Protein AF-A0A938Z7W1-F1 (afdb_monomer)

Structure (mmCIF, N/CA/C/O backbone):
data_AF-A0A938Z7W1-F1
#
_entry.id   AF-A0A938Z7W1-F1
#
loop_
_atom_site.group_PDB
_atom_site.id
_atom_site.type_symbol
_atom_site.label_atom_id
_atom_site.label_alt_id
_atom_site.label_comp_id
_atom_site.label_asym_id
_atom_site.label_entity_id
_atom_site.label_seq_id
_atom_site.pdbx_PDB_ins_code
_atom_site.Cartn_x
_atom_site.Cartn_y
_atom_site.Cartn_z
_atom_site.occupancy
_atom_site.B_iso_or_equiv
_atom_site.auth_seq_id
_atom_site.auth_comp_id
_atom_site.auth_asym_id
_atom_site.auth_atom_id
_atom_site.pdbx_PDB_model_num
ATOM 1 N N . MET A 1 1 ? 30.018 -18.061 -1.369 1.00 25.73 1 MET A N 1
ATOM 2 C CA . MET A 1 1 ? 28.943 -17.279 -0.718 1.00 25.73 1 MET A CA 1
ATOM 3 C C . MET A 1 1 ? 28.315 -16.360 -1.754 1.00 25.73 1 MET A C 1
ATOM 5 O O . MET A 1 1 ? 28.946 -15.397 -2.164 1.00 25.73 1 MET A O 1
ATOM 9 N N . THR A 1 2 ? 27.127 -16.697 -2.250 1.00 27.50 2 THR A N 1
ATOM 10 C CA . THR A 1 2 ? 26.412 -15.914 -3.265 1.00 27.50 2 THR A CA 1
ATOM 11 C C . THR A 1 2 ? 26.016 -14.552 -2.695 1.00 27.50 2 THR A C 1
ATOM 13 O O . THR A 1 2 ? 25.288 -14.448 -1.707 1.00 27.50 2 THR A O 1
ATOM 16 N N . SER A 1 3 ? 26.549 -13.493 -3.302 1.00 34.94 3 SER A N 1
ATOM 17 C CA . SER A 1 3 ? 26.129 -12.112 -3.076 1.00 34.94 3 SER A CA 1
ATOM 18 C C . SER A 1 3 ? 24.600 -12.029 -3.170 1.00 34.94 3 SER A C 1
ATOM 20 O O . SER A 1 3 ? 24.028 -12.316 -4.218 1.00 34.94 3 SER A O 1
ATOM 22 N N . LYS A 1 4 ? 23.913 -11.644 -2.085 1.00 42.25 4 LYS A N 1
ATOM 23 C CA . LYS A 1 4 ? 22.445 -11.449 -2.033 1.00 42.25 4 LYS A CA 1
ATOM 24 C C . LYS A 1 4 ? 21.959 -10.253 -2.883 1.00 42.25 4 LYS A C 1
ATOM 26 O O . LYS A 1 4 ? 20.910 -9.690 -2.597 1.00 42.25 4 LYS A O 1
ATOM 31 N N . ASN A 1 5 ? 22.730 -9.814 -3.878 1.00 48.28 5 ASN A N 1
ATOM 32 C CA . ASN A 1 5 ? 22.735 -8.423 -4.321 1.00 48.28 5 ASN A CA 1
ATOM 33 C C . ASN A 1 5 ? 22.556 -8.203 -5.833 1.00 48.28 5 ASN A C 1
ATOM 35 O O . ASN A 1 5 ? 22.978 -7.166 -6.328 1.00 48.28 5 ASN A O 1
ATOM 39 N N . SER A 1 6 ? 21.920 -9.111 -6.582 1.00 54.00 6 SER A N 1
ATOM 40 C CA . SER A 1 6 ? 21.695 -8.862 -8.024 1.00 54.00 6 SER A CA 1
ATOM 41 C C . SER A 1 6 ? 20.634 -9.725 -8.718 1.00 54.00 6 SER A C 1
ATOM 43 O O . SER A 1 6 ? 20.623 -9.781 -9.946 1.00 54.00 6 SER A O 1
ATOM 45 N N . ASN A 1 7 ? 19.730 -10.406 -8.001 1.00 68.19 7 ASN A N 1
ATOM 46 C CA . ASN A 1 7 ? 18.676 -11.156 -8.695 1.00 68.19 7 ASN A CA 1
ATOM 47 C C . ASN A 1 7 ? 17.540 -10.221 -9.144 1.00 68.19 7 ASN A C 1
ATOM 49 O O . ASN A 1 7 ? 16.520 -10.105 -8.469 1.00 68.19 7 ASN A O 1
ATOM 53 N N . TYR A 1 8 ? 17.727 -9.553 -10.284 1.00 72.06 8 TYR A N 1
ATOM 54 C CA . TYR A 1 8 ? 16.707 -8.696 -10.898 1.00 72.06 8 TYR A CA 1
ATOM 55 C C . TYR A 1 8 ? 15.506 -9.490 -11.435 1.00 72.06 8 TYR A C 1
ATOM 57 O O . TYR A 1 8 ? 14.401 -8.957 -11.488 1.00 72.06 8 TYR A O 1
ATOM 65 N N . ALA A 1 9 ? 15.689 -10.780 -11.737 1.00 78.44 9 ALA A N 1
ATOM 66 C CA . ALA A 1 9 ? 14.605 -11.677 -12.137 1.00 78.44 9 ALA A CA 1
ATOM 67 C C . ALA A 1 9 ? 13.692 -12.072 -10.960 1.00 78.44 9 ALA A C 1
ATOM 69 O O . ALA A 1 9 ? 12.601 -12.598 -11.172 1.00 78.44 9 ALA A O 1
ATOM 70 N N . ALA A 1 10 ? 14.087 -11.794 -9.710 1.00 77.25 10 ALA A N 1
ATOM 71 C CA . ALA A 1 10 ? 13.255 -12.069 -8.539 1.00 77.25 10 ALA A CA 1
ATOM 72 C C . ALA A 1 10 ? 11.954 -11.254 -8.542 1.00 77.25 10 ALA A C 1
ATOM 74 O O . ALA A 1 10 ? 10.937 -11.741 -8.054 1.00 77.25 10 ALA A O 1
ATOM 75 N N . ALA A 1 11 ? 11.970 -10.035 -9.095 1.00 78.94 11 ALA A N 1
ATOM 76 C CA . ALA A 1 11 ? 10.766 -9.223 -9.232 1.00 78.94 11 ALA A CA 1
ATOM 77 C C . ALA A 1 11 ? 9.781 -9.856 -10.224 1.00 78.94 11 ALA A C 1
ATOM 79 O O . ALA A 1 11 ? 8.633 -10.092 -9.861 1.00 78.94 11 ALA A O 1
ATOM 80 N N . GLU A 1 12 ? 10.245 -10.193 -11.430 1.00 83.75 12 GLU A N 1
ATOM 81 C CA . GLU A 1 12 ? 9.448 -10.898 -12.446 1.00 83.75 12 GLU A CA 1
ATOM 82 C C . GLU A 1 12 ? 8.916 -12.228 -11.897 1.00 83.75 12 GLU A C 1
ATOM 84 O O . GLU A 1 12 ? 7.727 -12.518 -12.007 1.00 83.75 12 GLU A O 1
ATOM 89 N N . SER A 1 13 ? 9.768 -12.994 -11.210 1.00 83.44 13 SER A N 1
ATOM 90 C CA . SER A 1 13 ? 9.380 -14.269 -10.599 1.00 83.44 13 SER A CA 1
ATOM 91 C C . SER A 1 13 ? 8.300 -14.079 -9.531 1.00 83.44 13 SER A C 1
ATOM 93 O O . SER A 1 13 ? 7.304 -14.794 -9.520 1.00 83.44 13 SER A O 1
ATOM 95 N N . TYR A 1 14 ? 8.451 -13.085 -8.650 1.00 82.88 14 TYR A N 1
ATOM 96 C CA . TYR A 1 14 ? 7.460 -12.781 -7.614 1.00 82.88 14 TYR A CA 1
ATOM 97 C C . TYR A 1 14 ? 6.080 -12.438 -8.195 1.00 82.88 14 TYR A C 1
ATOM 99 O O . TYR A 1 14 ? 5.042 -12.772 -7.613 1.00 82.88 14 TYR A O 1
ATOM 107 N N . LEU A 1 15 ? 6.081 -11.734 -9.327 1.00 85.75 15 LEU A N 1
ATOM 108 C CA . LEU A 1 15 ? 4.875 -11.284 -10.008 1.00 85.75 15 LEU A CA 1
ATOM 109 C C . LEU A 1 15 ? 4.210 -12.399 -10.818 1.00 85.75 15 LEU A C 1
ATOM 111 O O . LEU A 1 15 ? 2.996 -12.422 -10.889 1.00 85.75 15 LEU A O 1
ATOM 115 N N . THR A 1 16 ? 4.962 -13.353 -11.361 1.00 88.06 16 THR A N 1
ATOM 116 C CA . THR A 1 16 ? 4.420 -14.390 -12.263 1.00 88.06 16 THR A CA 1
ATOM 117 C C . THR A 1 16 ? 4.132 -15.725 -11.577 1.00 88.06 16 THR A C 1
ATOM 119 O O . THR A 1 16 ? 3.247 -16.460 -12.012 1.00 88.06 16 THR A O 1
ATOM 122 N N . PHE A 1 17 ? 4.822 -16.043 -10.477 1.00 87.56 17 PHE A N 1
ATOM 123 C CA . PHE A 1 17 ? 4.647 -17.305 -9.752 1.00 87.56 17 PHE A CA 1
ATOM 124 C C . PHE A 1 17 ? 3.865 -17.141 -8.442 1.00 87.56 17 PHE A C 1
ATOM 126 O O . PHE A 1 17 ? 3.848 -16.082 -7.803 1.00 87.56 17 PHE A O 1
ATOM 133 N N . GLN A 1 18 ? 3.215 -18.221 -8.017 1.00 85.62 18 GLN A N 1
ATOM 134 C CA . GLN A 1 18 ? 2.546 -18.320 -6.727 1.00 85.62 18 GLN A CA 1
ATOM 135 C C . GLN A 1 18 ? 3.587 -18.385 -5.610 1.00 85.62 18 GLN A C 1
ATOM 137 O O . GLN A 1 18 ? 4.598 -19.079 -5.712 1.00 85.62 18 GLN A O 1
ATOM 142 N N . HIS A 1 19 ? 3.329 -17.667 -4.520 1.00 80.25 19 HIS A N 1
ATOM 143 C CA . HIS A 1 19 ? 4.211 -17.623 -3.361 1.00 80.25 19 HIS A CA 1
ATOM 144 C C . HIS A 1 19 ? 3.410 -17.874 -2.098 1.00 80.25 19 HIS A C 1
ATOM 146 O O . HIS A 1 19 ? 2.293 -17.386 -1.942 1.00 80.25 19 HIS A O 1
ATOM 152 N N . ASN A 1 20 ? 4.015 -18.595 -1.163 1.00 73.50 20 ASN A N 1
ATOM 153 C CA . ASN A 1 20 ? 3.470 -18.715 0.169 1.00 73.50 20 ASN A CA 1
ATOM 154 C C . ASN A 1 20 ? 3.552 -17.351 0.858 1.00 73.50 20 ASN A C 1
ATOM 156 O O . ASN A 1 20 ? 4.631 -16.813 1.103 1.00 73.50 20 ASN A O 1
ATOM 160 N N . GLU A 1 21 ? 2.394 -16.812 1.206 1.00 64.38 21 GLU A N 1
ATOM 161 C CA . GLU A 1 21 ? 2.228 -15.480 1.784 1.00 64.38 21 GLU A CA 1
ATOM 162 C C . GLU A 1 21 ? 2.986 -15.258 3.102 1.00 64.38 21 GLU A C 1
ATOM 164 O O . GLU A 1 21 ? 3.302 -14.121 3.450 1.00 64.38 21 GLU A O 1
ATOM 169 N N . TYR A 1 22 ? 3.302 -16.329 3.834 1.00 58.84 22 TYR A N 1
ATOM 170 C CA . TYR A 1 22 ? 3.954 -16.260 5.141 1.00 58.84 22 TYR A CA 1
ATOM 171 C C . TYR A 1 22 ? 5.464 -16.467 5.070 1.00 58.84 22 TYR A C 1
ATOM 173 O O . TYR A 1 22 ? 6.197 -15.867 5.857 1.00 58.84 22 TYR A O 1
ATOM 181 N N . THR A 1 23 ? 5.930 -17.344 4.180 1.00 67.25 23 THR A N 1
ATOM 182 C CA . THR A 1 23 ? 7.364 -17.638 4.031 1.00 67.25 23 THR A CA 1
ATOM 183 C C . THR A 1 23 ? 8.015 -16.801 2.933 1.00 67.25 23 THR A C 1
ATOM 185 O O . THR A 1 23 ? 9.232 -16.643 2.935 1.00 67.25 23 THR A O 1
ATOM 188 N N . GLY A 1 24 ? 7.220 -16.257 2.005 1.00 69.00 24 GLY A N 1
ATOM 189 C CA . GLY A 1 24 ? 7.693 -15.569 0.805 1.00 69.00 24 GLY A CA 1
ATOM 190 C C . GLY A 1 24 ? 8.348 -16.502 -0.218 1.00 69.00 24 GLY A C 1
ATOM 191 O O . GLY A 1 24 ? 8.941 -16.015 -1.176 1.00 69.00 24 GLY A O 1
ATOM 192 N N . LEU A 1 25 ? 8.276 -17.821 -0.010 1.00 76.31 25 LEU A N 1
ATOM 193 C CA . LEU A 1 25 ? 8.865 -18.823 -0.896 1.00 76.31 25 LEU A CA 1
ATOM 194 C C . LEU A 1 25 ? 7.889 -19.200 -2.017 1.00 76.31 25 LEU A C 1
ATOM 196 O O . LEU A 1 25 ? 6.679 -19.194 -1.777 1.00 76.31 25 LEU A O 1
ATOM 200 N N . PRO A 1 26 ? 8.387 -19.549 -3.215 1.00 79.19 26 PRO A N 1
ATOM 201 C CA . PRO A 1 26 ? 7.537 -20.015 -4.303 1.00 79.19 26 PRO A CA 1
ATOM 202 C C . PRO A 1 26 ? 6.806 -21.304 -3.910 1.00 79.19 26 PRO A C 1
ATOM 204 O O . PRO A 1 26 ? 7.373 -22.179 -3.253 1.00 79.19 26 PRO A O 1
ATOM 207 N N . ILE A 1 27 ? 5.541 -21.413 -4.314 1.00 86.75 27 ILE A N 1
ATOM 208 C CA . ILE A 1 27 ? 4.775 -22.660 -4.235 1.00 86.75 27 ILE A CA 1
ATOM 209 C C . ILE A 1 27 ? 5.195 -23.520 -5.424 1.00 86.75 27 ILE A C 1
ATOM 211 O O . ILE A 1 27 ? 5.270 -23.021 -6.546 1.00 86.75 27 ILE A O 1
ATOM 215 N N . LEU A 1 28 ? 5.502 -24.791 -5.175 1.00 90.81 28 LEU A N 1
ATOM 216 C CA . LEU A 1 28 ? 5.978 -25.712 -6.203 1.00 90.81 28 LEU A CA 1
ATOM 217 C C . LEU A 1 28 ? 4.831 -26.580 -6.742 1.00 90.81 28 LEU A C 1
ATOM 219 O O . LEU A 1 28 ? 3.902 -26.906 -6.003 1.00 90.81 28 LEU A O 1
ATOM 223 N N . ASP A 1 29 ? 4.895 -26.925 -8.028 1.00 90.25 29 ASP A N 1
ATOM 224 C CA . ASP A 1 29 ? 4.048 -27.924 -8.678 1.00 90.25 29 ASP A CA 1
ATOM 225 C C . ASP A 1 29 ? 4.454 -29.354 -8.265 1.00 90.25 29 ASP A C 1
ATOM 227 O O . ASP A 1 29 ? 5.446 -29.565 -7.563 1.00 90.25 29 ASP A O 1
ATOM 231 N N . GLU A 1 30 ? 3.706 -30.358 -8.726 1.00 90.88 30 GLU A N 1
ATOM 232 C CA . GLU A 1 30 ? 3.978 -31.783 -8.460 1.00 90.88 30 GLU A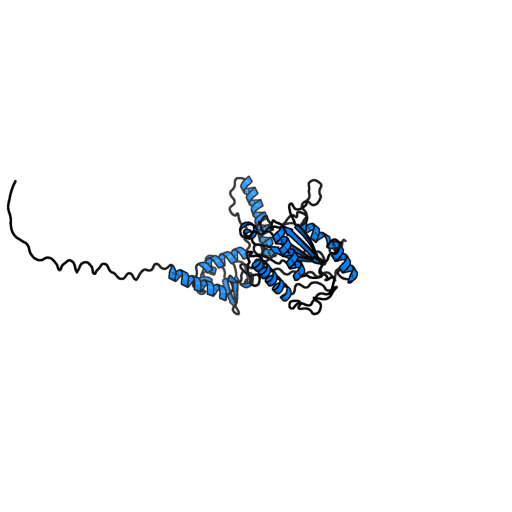 CA 1
ATOM 233 C C . GLU A 1 30 ? 5.370 -32.241 -8.935 1.00 90.88 30 GLU A C 1
ATOM 235 O O . GLU A 1 30 ? 5.887 -33.255 -8.473 1.00 90.88 30 GLU A O 1
ATOM 240 N N . LYS A 1 31 ? 6.004 -31.482 -9.840 1.00 90.81 31 LYS A N 1
ATOM 241 C CA . LYS A 1 31 ? 7.345 -31.742 -10.380 1.00 90.81 31 LYS A CA 1
ATOM 242 C C . LYS A 1 31 ? 8.430 -30.915 -9.678 1.00 90.81 31 LYS A C 1
ATOM 244 O O . LYS A 1 31 ? 9.573 -30.907 -10.130 1.00 90.81 31 LYS A O 1
ATOM 249 N N . GLY A 1 32 ? 8.094 -30.204 -8.599 1.00 89.31 32 GLY A N 1
ATOM 250 C CA . GLY A 1 32 ? 9.027 -29.384 -7.827 1.00 89.31 32 GLY A CA 1
ATOM 251 C C . GLY A 1 32 ? 9.407 -28.049 -8.482 1.00 89.31 32 GLY A C 1
ATOM 252 O O . GLY A 1 32 ? 10.392 -27.437 -8.072 1.00 89.31 32 GLY A O 1
ATOM 253 N N . ARG A 1 33 ? 8.666 -27.576 -9.492 1.00 89.94 33 ARG A N 1
ATOM 254 C CA . ARG A 1 33 ? 8.930 -26.306 -10.198 1.00 89.94 33 ARG A CA 1
ATOM 255 C C . ARG A 1 33 ? 8.007 -25.196 -9.690 1.00 89.94 33 ARG A C 1
ATOM 257 O O . ARG A 1 33 ? 6.886 -25.502 -9.301 1.00 89.94 33 ARG A O 1
ATOM 264 N N . PRO A 1 34 ? 8.413 -23.913 -9.707 1.00 88.62 34 PRO A N 1
ATOM 265 C CA . PRO A 1 34 ? 7.533 -22.816 -9.305 1.00 88.62 34 PRO A CA 1
ATOM 266 C C . PRO A 1 34 ? 6.212 -22.814 -10.085 1.00 88.62 34 PRO A C 1
ATOM 268 O O . PRO A 1 34 ? 6.206 -22.819 -11.316 1.00 88.62 34 PRO A O 1
ATOM 271 N N . LYS A 1 35 ? 5.090 -22.805 -9.363 1.00 89.88 35 LYS A N 1
ATOM 272 C CA . LYS A 1 35 ? 3.741 -22.810 -9.934 1.00 89.88 35 LYS A CA 1
ATOM 273 C C . LYS A 1 35 ? 3.371 -21.408 -10.419 1.00 89.88 35 LYS A C 1
ATOM 275 O O . LYS A 1 35 ? 3.501 -20.448 -9.660 1.00 89.88 35 LYS A O 1
ATOM 280 N N . LEU A 1 36 ? 2.913 -21.277 -11.664 1.00 89.12 36 LEU A N 1
ATOM 281 C CA . LEU A 1 36 ? 2.446 -20.001 -12.220 1.00 89.12 36 LEU A CA 1
ATOM 282 C C . LEU A 1 36 ? 1.188 -19.504 -11.501 1.00 89.12 36 LEU A C 1
ATOM 284 O O . LEU A 1 36 ? 0.380 -20.300 -11.016 1.00 89.12 36 LEU A O 1
ATOM 288 N N . ARG A 1 37 ? 1.032 -18.182 -11.414 1.00 88.25 37 ARG A N 1
ATOM 289 C CA . ARG A 1 37 ? -0.221 -17.566 -10.965 1.00 88.25 37 ARG A CA 1
ATOM 290 C C . ARG A 1 37 ? -1.348 -17.887 -11.934 1.00 88.25 37 ARG A C 1
ATOM 292 O O . ARG A 1 37 ? -1.121 -17.982 -13.135 1.00 88.25 37 ARG A O 1
ATOM 299 N N . ASP A 1 38 ? -2.553 -17.994 -11.389 1.00 86.06 38 ASP A N 1
ATOM 300 C CA . ASP A 1 38 ? -3.733 -18.370 -12.166 1.00 86.06 38 ASP A CA 1
ATOM 301 C C . ASP A 1 38 ? -4.164 -17.247 -13.129 1.00 86.06 38 ASP A C 1
ATOM 303 O O . ASP A 1 38 ? -4.672 -17.526 -14.209 1.00 86.06 38 ASP A O 1
ATOM 307 N N . SER A 1 39 ? -3.921 -15.979 -12.770 1.00 89.31 39 SER A N 1
ATOM 308 C CA . SER A 1 39 ? -4.156 -14.828 -13.648 1.00 89.31 39 SER A CA 1
ATOM 309 C C . SER A 1 39 ? -3.254 -13.642 -13.298 1.00 89.31 39 SER A C 1
ATOM 311 O O . SER A 1 39 ? -3.054 -13.319 -12.122 1.00 89.31 39 SER A O 1
ATOM 313 N N . TYR A 1 40 ? -2.702 -12.997 -14.326 1.00 92.81 40 TYR A N 1
ATOM 314 C CA . TYR A 1 40 ? -1.975 -11.732 -14.245 1.00 92.81 40 TYR A CA 1
ATOM 315 C C . TYR A 1 40 ? -1.914 -11.059 -15.627 1.00 92.81 40 TYR A C 1
ATOM 317 O O . TYR A 1 40 ? -1.908 -11.740 -16.650 1.00 92.81 40 TYR A O 1
ATOM 325 N N . LEU A 1 41 ? -1.815 -9.728 -15.657 1.00 96.00 41 LEU A N 1
ATOM 326 C CA . LEU A 1 41 ? -1.413 -8.962 -16.845 1.00 96.00 41 LEU A CA 1
ATOM 327 C C . LEU A 1 41 ? -0.063 -8.328 -16.558 1.00 96.00 41 LEU A C 1
ATOM 329 O O . LEU A 1 41 ? 0.095 -7.750 -15.488 1.00 96.00 41 LEU A O 1
ATOM 333 N N . LEU A 1 42 ? 0.904 -8.445 -17.466 1.00 95.50 42 LEU A N 1
ATOM 334 C CA . LEU A 1 42 ? 2.256 -7.935 -17.261 1.00 95.50 42 LEU A CA 1
ATOM 335 C C . LEU A 1 42 ? 2.757 -7.237 -18.518 1.00 95.50 42 LEU A C 1
ATOM 337 O O . LEU A 1 42 ? 2.825 -7.839 -19.583 1.00 95.50 42 LEU A O 1
ATOM 341 N N . ASP A 1 43 ? 3.200 -6.001 -18.338 1.00 96.81 43 ASP A N 1
ATOM 342 C CA . ASP A 1 43 ? 3.816 -5.176 -19.366 1.00 96.81 43 ASP A CA 1
ATOM 343 C C . ASP A 1 43 ? 5.131 -4.597 -18.842 1.00 96.81 43 ASP A C 1
ATOM 345 O O . ASP A 1 43 ? 5.329 -4.430 -17.631 1.00 96.81 43 ASP A O 1
ATOM 349 N N . THR A 1 44 ? 6.036 -4.259 -19.757 1.00 95.88 44 THR A N 1
ATOM 350 C CA . THR A 1 44 ? 7.293 -3.584 -19.431 1.00 95.88 44 THR A CA 1
ATOM 351 C C . THR A 1 44 ? 7.370 -2.215 -20.098 1.00 95.88 44 THR A C 1
ATOM 353 O O . THR A 1 44 ? 6.845 -1.991 -21.185 1.00 95.88 44 THR A O 1
ATOM 356 N N . LEU A 1 45 ? 8.035 -1.270 -19.433 1.00 96.00 45 LEU A N 1
ATOM 357 C CA . LEU A 1 45 ? 8.300 0.074 -19.951 1.00 96.00 45 LEU A CA 1
ATOM 358 C C . LEU A 1 45 ? 9.798 0.362 -19.883 1.00 96.00 45 LEU A C 1
ATOM 360 O O . LEU A 1 45 ? 10.478 -0.114 -18.976 1.00 96.00 45 LEU A O 1
ATOM 364 N N . GLU A 1 46 ? 10.319 1.140 -20.838 1.00 93.81 46 GLU A N 1
ATOM 365 C CA . GLU A 1 46 ? 11.735 1.565 -20.882 1.00 93.81 46 GLU A CA 1
ATOM 366 C C . GLU A 1 46 ? 12.735 0.383 -20.804 1.00 93.81 46 GLU A C 1
ATOM 368 O O . GLU A 1 46 ? 13.874 0.539 -20.363 1.00 93.81 46 GLU A O 1
ATOM 373 N N . CYS A 1 47 ? 12.308 -0.813 -21.230 1.00 92.44 47 CYS A N 1
ATOM 374 C CA . CYS A 1 47 ? 13.131 -2.028 -21.277 1.00 92.44 47 CYS A CA 1
ATOM 375 C C . CYS A 1 47 ? 13.660 -2.340 -22.689 1.00 92.44 47 CYS A C 1
ATOM 377 O O . CYS A 1 47 ? 14.480 -3.243 -22.846 1.00 92.44 47 CYS A O 1
ATOM 379 N N . SER A 1 48 ? 13.267 -1.557 -23.705 1.00 86.62 48 SER A N 1
ATOM 380 C CA . SER A 1 48 ? 13.552 -1.844 -25.124 1.00 86.62 48 SER A CA 1
ATOM 381 C C . SER A 1 48 ? 13.099 -3.271 -25.485 1.00 86.62 48 SER A C 1
ATOM 383 O O . SER A 1 48 ? 12.065 -3.713 -24.997 1.00 86.62 48 SER A O 1
ATOM 385 N N . GLU A 1 49 ? 13.870 -4.008 -26.285 1.00 87.12 49 GLU A N 1
ATOM 386 C CA . GLU A 1 49 ? 13.611 -5.421 -26.617 1.00 87.12 49 GLU A CA 1
ATOM 387 C C . GLU A 1 49 ? 14.121 -6.406 -25.544 1.00 87.12 49 GLU A C 1
ATOM 389 O O . GLU A 1 49 ? 14.126 -7.618 -25.741 1.00 87.12 49 GLU A O 1
ATOM 394 N N . SER A 1 50 ? 14.606 -5.905 -24.403 1.00 89.19 50 SER A N 1
ATOM 395 C CA . SER A 1 50 ? 15.148 -6.730 -23.319 1.00 89.19 50 SER A CA 1
ATOM 396 C C . SER A 1 50 ? 14.101 -7.020 -22.242 1.00 89.19 50 SER A C 1
ATOM 398 O O . SER A 1 50 ? 13.173 -6.242 -22.027 1.00 89.19 50 SER A O 1
ATOM 400 N N . SER A 1 51 ? 14.299 -8.102 -21.479 1.00 91.00 51 SER A N 1
ATOM 401 C CA . SER A 1 51 ? 13.565 -8.290 -20.221 1.00 91.00 51 SER A CA 1
ATOM 402 C C . SER A 1 51 ? 13.888 -7.168 -19.231 1.00 91.00 51 SER A C 1
ATOM 404 O O . SER A 1 51 ? 14.942 -6.528 -19.324 1.00 91.00 51 SER A O 1
ATOM 406 N N . PHE A 1 52 ? 13.027 -6.946 -18.236 1.00 91.69 52 PHE A N 1
ATOM 407 C CA . PHE A 1 52 ? 13.282 -5.927 -17.216 1.00 91.69 52 PHE A CA 1
ATOM 408 C C . PHE A 1 52 ? 14.567 -6.223 -16.441 1.00 91.69 52 PHE A C 1
ATOM 410 O O . PHE A 1 52 ? 15.363 -5.314 -16.176 1.00 91.69 52 PHE A O 1
ATOM 417 N N . ALA A 1 53 ? 14.811 -7.498 -16.126 1.00 88.25 53 ALA A N 1
ATOM 418 C CA . ALA A 1 53 ? 16.052 -7.909 -15.485 1.00 88.25 53 ALA A CA 1
ATOM 419 C C . ALA A 1 53 ? 17.286 -7.525 -16.317 1.00 88.25 53 ALA A C 1
ATOM 421 O O . ALA A 1 53 ? 18.239 -6.950 -15.781 1.00 88.25 53 ALA A O 1
ATOM 422 N N . MET A 1 54 ? 17.251 -7.774 -17.629 1.00 90.06 54 MET A N 1
ATOM 423 C CA . MET A 1 54 ? 18.345 -7.408 -18.528 1.00 90.06 54 MET A CA 1
ATOM 424 C C . MET A 1 54 ? 18.485 -5.896 -18.690 1.00 90.06 54 MET A C 1
ATOM 426 O O . MET A 1 54 ? 19.601 -5.388 -18.592 1.00 90.06 54 MET A O 1
ATOM 430 N N . ALA A 1 55 ? 17.387 -5.155 -18.836 1.00 92.38 55 ALA A N 1
ATOM 431 C CA . ALA A 1 55 ? 17.416 -3.696 -18.903 1.00 92.38 55 ALA A CA 1
ATOM 432 C C . ALA A 1 55 ? 18.066 -3.079 -17.649 1.00 92.38 55 ALA A C 1
ATOM 434 O O . ALA A 1 55 ? 18.917 -2.190 -17.751 1.00 92.38 55 ALA A O 1
ATOM 435 N N . CYS A 1 56 ? 17.744 -3.603 -16.460 1.00 89.56 56 CYS A N 1
ATOM 436 C CA . CYS A 1 56 ? 18.381 -3.189 -15.210 1.00 89.56 56 CYS A CA 1
ATOM 437 C C . CYS A 1 56 ? 19.885 -3.497 -15.198 1.00 89.56 56 CYS A C 1
ATOM 439 O O . CYS A 1 56 ? 20.687 -2.639 -14.826 1.00 89.56 56 CYS A O 1
ATOM 441 N N . LEU A 1 57 ? 20.288 -4.701 -15.616 1.00 87.19 57 LEU A N 1
ATOM 442 C CA . LEU A 1 57 ? 21.698 -5.099 -15.684 1.00 87.19 57 LEU A CA 1
ATOM 443 C C . LEU A 1 57 ? 22.498 -4.246 -16.679 1.00 87.19 57 LEU A C 1
ATOM 445 O O . LEU A 1 57 ? 23.600 -3.803 -16.350 1.00 87.19 57 LEU A O 1
ATOM 449 N N . ILE A 1 58 ? 21.934 -3.958 -17.853 1.00 90.62 58 ILE A N 1
ATOM 450 C CA . ILE A 1 58 ? 22.539 -3.085 -18.868 1.00 90.62 58 ILE A CA 1
ATOM 451 C C . ILE A 1 58 ? 22.735 -1.677 -18.301 1.00 90.62 58 ILE A C 1
ATOM 453 O O . ILE A 1 58 ? 23.834 -1.128 -18.394 1.00 90.62 58 ILE A O 1
ATOM 457 N N . ALA A 1 59 ? 21.712 -1.111 -17.653 1.00 90.69 59 ALA A N 1
ATOM 458 C CA . ALA A 1 59 ? 21.803 0.204 -17.022 1.00 90.69 59 ALA A CA 1
ATOM 459 C C . ALA A 1 59 ? 22.904 0.245 -15.951 1.00 90.69 59 ALA A C 1
ATOM 461 O O . ALA A 1 59 ? 23.742 1.146 -15.936 1.00 90.69 59 ALA A O 1
ATOM 462 N N . ASN A 1 60 ? 22.943 -0.762 -15.078 1.00 87.88 60 ASN A N 1
ATOM 463 C CA . ASN A 1 60 ? 23.956 -0.873 -14.031 1.00 87.88 60 ASN A CA 1
ATOM 464 C C . ASN A 1 60 ? 25.374 -0.920 -14.601 1.00 87.88 60 ASN A C 1
ATOM 466 O O . ASN A 1 60 ? 26.249 -0.199 -14.118 1.00 87.88 60 ASN A O 1
ATOM 470 N N . ARG A 1 61 ? 25.586 -1.726 -15.650 1.00 89.12 61 ARG A N 1
ATOM 471 C CA . ARG A 1 61 ? 26.878 -1.843 -16.331 1.00 89.12 61 ARG A CA 1
ATOM 472 C C . ARG A 1 61 ? 27.277 -0.531 -17.002 1.00 89.12 61 ARG A C 1
ATOM 474 O O . ARG A 1 61 ? 28.411 -0.098 -16.835 1.00 89.12 61 ARG A O 1
ATOM 481 N N . LYS A 1 62 ? 26.345 0.122 -17.703 1.00 92.25 62 LYS A N 1
ATOM 482 C CA . LYS A 1 62 ? 26.573 1.399 -18.398 1.00 92.25 62 LYS A CA 1
ATOM 483 C C . LYS A 1 62 ? 27.004 2.516 -17.446 1.00 92.25 62 LYS A C 1
ATOM 485 O O . LYS A 1 62 ? 27.872 3.306 -17.792 1.00 92.25 62 LYS A O 1
ATOM 490 N N . TYR A 1 63 ? 26.401 2.588 -16.259 1.00 89.88 63 TYR A N 1
ATOM 491 C CA . TYR A 1 63 ? 26.637 3.679 -15.305 1.00 89.88 63 TYR A CA 1
ATOM 492 C C . TYR A 1 63 ? 27.573 3.317 -14.145 1.00 89.88 63 TYR A C 1
ATOM 494 O O . TYR A 1 63 ? 27.766 4.143 -13.249 1.00 89.88 63 TYR A O 1
ATOM 502 N N . GLY A 1 64 ? 28.130 2.101 -14.125 1.00 87.50 64 GLY A N 1
ATOM 503 C CA . GLY A 1 64 ? 29.010 1.636 -13.050 1.00 87.50 64 GLY A CA 1
ATOM 504 C C . GLY A 1 64 ? 28.341 1.699 -11.672 1.00 87.50 64 GLY A C 1
ATOM 505 O O . GLY A 1 64 ? 28.909 2.245 -10.729 1.00 87.50 64 GLY A O 1
ATOM 506 N N . LYS A 1 65 ? 27.093 1.223 -11.561 1.00 82.94 65 LYS A N 1
ATOM 507 C CA . LYS A 1 65 ? 26.300 1.253 -10.318 1.00 82.94 65 LYS A CA 1
ATOM 508 C C . LYS A 1 65 ? 25.807 -0.136 -9.941 1.00 82.94 65 LYS A C 1
ATOM 510 O O . LYS A 1 65 ? 25.551 -0.961 -10.807 1.00 82.94 65 LYS A O 1
ATOM 515 N N . ASN A 1 66 ? 25.579 -0.343 -8.641 1.00 73.44 66 ASN A N 1
ATOM 516 C CA . ASN A 1 66 ? 25.048 -1.600 -8.091 1.00 73.44 66 ASN A CA 1
ATOM 517 C C . ASN A 1 66 ? 25.970 -2.809 -8.360 1.00 73.44 66 ASN A C 1
ATOM 519 O O . ASN A 1 66 ? 25.489 -3.939 -8.407 1.00 73.44 66 ASN A O 1
ATOM 523 N N . GLY A 1 67 ? 27.275 -2.565 -8.541 1.00 66.38 67 GLY A N 1
ATOM 524 C CA . GLY A 1 67 ? 28.293 -3.610 -8.698 1.00 66.38 67 GLY A CA 1
ATOM 525 C C . GLY A 1 67 ? 28.886 -4.069 -7.362 1.00 66.38 67 GLY A C 1
ATOM 526 O O . GLY A 1 67 ? 29.222 -5.241 -7.213 1.00 66.38 67 GLY A O 1
ATOM 527 N N . GLY A 1 68 ? 28.957 -3.164 -6.377 1.00 61.94 68 GLY A N 1
ATOM 528 C CA . GLY A 1 68 ? 29.434 -3.436 -5.018 1.00 61.94 68 GLY A CA 1
ATOM 529 C C . GLY A 1 68 ? 28.316 -3.577 -3.979 1.00 61.94 68 GLY A C 1
ATOM 530 O O . GLY A 1 68 ? 27.150 -3.250 -4.222 1.00 61.94 68 GLY A O 1
ATOM 531 N N . ARG A 1 69 ? 28.652 -4.060 -2.776 1.00 60.44 69 ARG A N 1
ATOM 532 C CA . ARG A 1 69 ? 27.686 -4.214 -1.668 1.00 60.44 69 ARG A CA 1
ATOM 533 C C . ARG A 1 69 ? 27.269 -2.860 -1.092 1.00 60.44 69 ARG A C 1
ATOM 535 O O . ARG A 1 69 ? 26.107 -2.669 -0.745 1.00 60.44 69 ARG A O 1
ATOM 542 N N . GLU A 1 70 ? 28.220 -1.944 -1.034 1.00 58.94 70 GLU A N 1
ATOM 543 C CA . GLU A 1 70 ? 28.134 -0.550 -0.609 1.00 58.94 70 GLU A CA 1
ATOM 544 C C . GLU A 1 70 ? 27.259 0.313 -1.526 1.00 58.94 70 GLU A C 1
ATOM 546 O O . GLU A 1 70 ? 26.674 1.301 -1.084 1.00 58.94 70 GLU A O 1
ATOM 551 N N . ASP A 1 71 ? 27.093 -0.093 -2.786 1.00 57.50 71 ASP A N 1
ATOM 552 C CA . ASP A 1 71 ? 26.245 0.616 -3.737 1.00 57.50 71 ASP A CA 1
ATOM 553 C C . ASP A 1 71 ? 24.756 0.359 -3.507 1.00 57.50 71 ASP A C 1
ATOM 555 O O . ASP A 1 71 ? 23.909 1.160 -3.916 1.00 57.50 71 ASP A O 1
ATOM 559 N N . VAL A 1 72 ? 24.390 -0.756 -2.885 1.00 58.38 72 VAL A N 1
ATOM 560 C CA . VAL A 1 72 ? 22.992 -1.174 -2.816 1.00 58.38 72 VAL A CA 1
ATOM 561 C C . VAL A 1 72 ? 22.271 -0.436 -1.699 1.00 58.38 72 VAL A C 1
ATOM 563 O O . VAL A 1 72 ? 22.455 -0.696 -0.513 1.00 58.38 72 VAL A O 1
ATOM 566 N N . LYS A 1 73 ? 21.407 0.501 -2.098 1.00 51.97 73 LYS A N 1
ATOM 567 C CA . LYS A 1 73 ? 20.567 1.259 -1.170 1.00 51.97 73 LYS A CA 1
ATOM 568 C C . LYS A 1 73 ? 19.353 0.439 -0.762 1.00 51.97 73 LYS A C 1
ATOM 570 O O . LYS A 1 73 ? 18.638 -0.083 -1.613 1.00 51.97 73 LYS A O 1
ATOM 575 N N . ILE A 1 74 ? 19.096 0.404 0.541 1.00 42.41 74 ILE A N 1
ATOM 576 C CA . ILE A 1 74 ? 17.886 -0.161 1.133 1.00 42.41 74 ILE A CA 1
ATOM 577 C C . ILE A 1 74 ? 17.056 1.016 1.646 1.00 42.41 74 ILE A C 1
ATOM 579 O O . ILE A 1 74 ? 17.504 1.761 2.517 1.00 42.41 74 ILE A O 1
ATOM 583 N N . HIS A 1 75 ? 15.858 1.205 1.100 1.00 39.56 75 HIS A N 1
ATOM 584 C CA . HIS A 1 75 ? 14.902 2.197 1.588 1.00 39.56 75 HIS A CA 1
ATOM 585 C C . HIS A 1 75 ? 13.664 1.473 2.116 1.00 39.56 75 HIS A C 1
ATOM 587 O O . HIS A 1 75 ? 13.011 0.745 1.378 1.00 39.56 75 HIS A O 1
ATOM 593 N N . HIS A 1 76 ? 13.339 1.682 3.392 1.00 33.59 76 HIS A N 1
ATOM 594 C CA . HIS A 1 76 ? 12.086 1.234 3.995 1.00 33.59 76 HIS A CA 1
ATOM 595 C C . HIS A 1 76 ? 11.205 2.459 4.235 1.00 33.59 76 HIS A C 1
ATOM 597 O O . HIS A 1 76 ? 11.504 3.260 5.120 1.00 33.59 76 HIS A O 1
ATOM 603 N N . ILE A 1 77 ? 10.126 2.625 3.466 1.00 34.09 77 ILE A N 1
ATOM 604 C CA . ILE A 1 77 ? 9.090 3.611 3.790 1.00 34.09 77 ILE A CA 1
ATOM 605 C C . ILE A 1 77 ? 7.739 2.903 3.796 1.00 34.09 77 ILE A C 1
ATOM 607 O O . ILE A 1 77 ? 7.222 2.495 2.757 1.00 34.09 77 ILE A O 1
ATOM 611 N N . TRP A 1 78 ? 7.173 2.762 4.995 1.00 36.16 78 TRP A N 1
ATOM 612 C CA . TRP A 1 78 ? 5.849 2.193 5.212 1.00 36.16 78 TRP A CA 1
ATOM 613 C C . TRP A 1 78 ? 4.989 3.166 6.017 1.00 36.16 78 TRP A C 1
ATOM 615 O O . TRP A 1 78 ? 5.403 3.647 7.074 1.00 36.16 78 TRP A O 1
ATOM 625 N N . ARG A 1 79 ? 3.781 3.443 5.522 1.00 33.12 79 ARG A N 1
ATOM 626 C CA . ARG A 1 79 ? 2.694 4.068 6.281 1.00 33.12 79 ARG A CA 1
ATOM 627 C C . ARG A 1 79 ? 1.377 3.414 5.847 1.00 33.12 79 ARG A C 1
ATOM 629 O O . ARG A 1 79 ? 0.898 3.749 4.775 1.00 33.12 79 ARG A O 1
ATOM 636 N N . HIS A 1 80 ? 0.831 2.557 6.716 1.00 33.47 80 HIS A N 1
ATOM 637 C CA . HIS A 1 80 ? -0.532 1.988 6.772 1.00 33.47 80 HIS A CA 1
ATOM 638 C C . HIS A 1 80 ? -0.752 0.526 6.301 1.00 33.47 80 HIS A C 1
ATOM 640 O O . HIS A 1 80 ? -0.114 0.068 5.353 1.00 33.47 80 HIS A O 1
ATOM 646 N N . PRO A 1 81 ? -1.619 -0.237 7.015 1.00 32.78 81 PRO A N 1
ATOM 647 C CA . PRO A 1 81 ? -1.929 -1.648 6.744 1.00 32.78 81 PRO A CA 1
ATOM 648 C C . PRO A 1 81 ? -2.849 -1.855 5.518 1.00 32.78 81 PRO A C 1
ATOM 650 O O . PRO A 1 81 ? -3.614 -0.956 5.182 1.00 32.78 81 PRO A O 1
ATOM 653 N N . PRO A 1 82 ? -2.835 -3.056 4.898 1.00 37.50 82 PRO A N 1
ATOM 654 C CA . PRO A 1 82 ? -3.360 -3.379 3.552 1.00 37.50 82 PRO A CA 1
ATOM 655 C C . PRO A 1 82 ? -4.876 -3.300 3.334 1.00 37.50 82 PRO A C 1
ATOM 657 O O . PRO A 1 82 ? -5.374 -3.836 2.354 1.00 37.50 82 PRO A O 1
ATOM 660 N N . LYS A 1 83 ? -5.643 -2.652 4.212 1.00 31.89 83 LYS A N 1
ATOM 661 C CA . LYS A 1 83 ? -7.101 -2.552 4.032 1.00 31.89 83 LYS A CA 1
ATOM 662 C C . LYS A 1 83 ? -7.529 -1.425 3.088 1.00 31.89 83 LYS A C 1
ATOM 664 O O . LYS A 1 83 ? -8.721 -1.249 2.877 1.00 31.89 83 LYS A O 1
ATOM 669 N N . ARG A 1 84 ? -6.589 -0.610 2.606 1.00 35.97 84 ARG A N 1
ATOM 670 C CA . ARG A 1 84 ? -6.852 0.667 1.939 1.00 35.97 84 ARG A CA 1
ATOM 671 C C . ARG A 1 84 ? -5.719 0.975 0.961 1.00 35.97 84 ARG A C 1
ATOM 673 O O . ARG A 1 84 ? -4.568 0.770 1.328 1.00 35.97 84 ARG A O 1
ATOM 680 N N . MET A 1 85 ? -6.070 1.405 -0.254 1.00 34.38 85 MET A N 1
ATOM 681 C CA . MET A 1 85 ? -5.221 1.907 -1.349 1.00 34.38 85 MET A CA 1
ATOM 682 C C . MET A 1 85 ? -3.816 2.328 -0.883 1.00 34.38 85 MET A C 1
ATOM 684 O O . MET A 1 85 ? -3.654 3.295 -0.139 1.00 34.38 85 MET A O 1
ATOM 688 N N . LEU A 1 86 ? -2.790 1.564 -1.267 1.00 41.41 86 LEU A N 1
ATOM 689 C CA . LEU A 1 86 ? -1.433 1.748 -0.752 1.00 41.41 86 LEU A CA 1
ATOM 690 C C . LEU A 1 86 ? -0.398 1.668 -1.860 1.00 41.41 86 LEU A C 1
ATOM 692 O O . LEU A 1 86 ? -0.021 0.579 -2.280 1.00 41.41 86 LEU A O 1
ATOM 696 N N . ILE A 1 87 ? 0.157 2.835 -2.191 1.00 35.75 87 ILE A N 1
ATOM 697 C CA . ILE A 1 87 ? 1.486 2.976 -2.788 1.00 35.75 87 ILE A CA 1
ATOM 698 C C . ILE A 1 87 ? 2.505 2.439 -1.781 1.00 35.75 87 ILE A C 1
ATOM 700 O O . ILE A 1 87 ? 3.043 3.172 -0.946 1.00 35.75 87 ILE A O 1
ATOM 704 N N . TYR A 1 88 ? 2.733 1.127 -1.806 1.00 41.44 88 TYR A N 1
ATOM 705 C CA . TYR A 1 88 ? 3.814 0.515 -1.043 1.00 41.44 88 TYR A CA 1
ATOM 706 C C . TYR A 1 88 ? 5.166 0.939 -1.613 1.00 41.44 88 TYR A C 1
ATOM 708 O O . TYR A 1 88 ? 5.293 1.185 -2.797 1.00 41.44 88 TYR A O 1
ATOM 716 N N . SER A 1 89 ? 6.202 0.986 -0.779 1.00 30.98 89 SER A N 1
ATOM 717 C CA . SER A 1 89 ? 7.561 0.718 -1.245 1.00 30.98 89 SER A CA 1
ATOM 718 C C . SER A 1 89 ? 7.941 -0.649 -0.683 1.00 30.98 89 SER A C 1
ATOM 720 O O . SER A 1 89 ? 8.314 -0.774 0.481 1.00 30.98 89 SER A O 1
ATOM 722 N N . CYS A 1 90 ? 7.721 -1.718 -1.449 1.00 31.28 90 CYS A N 1
ATOM 723 C CA . CYS A 1 90 ? 8.137 -3.049 -1.014 1.00 31.28 90 CYS A CA 1
ATOM 724 C C . CYS A 1 90 ? 9.613 -3.225 -1.374 1.00 31.28 90 CYS A C 1
ATOM 726 O O . CYS A 1 90 ? 9.965 -3.572 -2.501 1.00 31.28 90 CYS A O 1
ATOM 728 N N . ALA A 1 91 ? 10.487 -2.956 -0.406 1.00 31.56 91 ALA A N 1
ATOM 729 C CA . ALA A 1 91 ? 11.877 -3.373 -0.469 1.00 31.56 91 ALA A CA 1
ATOM 730 C C . ALA A 1 91 ? 11.951 -4.884 -0.209 1.00 31.56 91 ALA A C 1
ATOM 732 O O . ALA A 1 91 ? 12.254 -5.331 0.899 1.00 31.56 91 ALA A O 1
ATOM 733 N N . ALA A 1 92 ? 11.684 -5.688 -1.241 1.00 31.84 92 ALA A N 1
ATOM 734 C CA . ALA A 1 92 ? 12.351 -6.979 -1.311 1.00 31.84 92 ALA A CA 1
ATOM 735 C C . ALA A 1 92 ? 13.861 -6.690 -1.289 1.00 31.84 92 ALA A C 1
ATOM 737 O O . ALA A 1 92 ? 14.319 -5.719 -1.893 1.00 31.84 92 ALA A O 1
ATOM 738 N N . ARG A 1 93 ? 14.629 -7.470 -0.522 1.00 35.16 93 ARG A N 1
ATOM 739 C CA . ARG A 1 93 ? 16.092 -7.346 -0.394 1.00 35.16 93 ARG A CA 1
ATOM 740 C C . ARG A 1 93 ? 16.797 -7.767 -1.688 1.00 35.16 93 ARG A C 1
ATOM 742 O O . ARG A 1 93 ? 17.618 -8.677 -1.682 1.00 35.16 93 ARG A O 1
ATOM 749 N N . THR A 1 94 ? 16.446 -7.145 -2.796 1.00 42.66 94 THR A N 1
ATOM 750 C CA . THR A 1 94 ? 16.998 -7.398 -4.113 1.00 42.66 94 THR A CA 1
ATOM 751 C C . THR A 1 94 ? 17.489 -6.058 -4.610 1.00 42.66 94 THR A C 1
ATOM 753 O O . THR A 1 94 ? 16.743 -5.106 -4.829 1.00 42.66 94 THR A O 1
ATOM 756 N N . ALA A 1 95 ? 18.808 -5.951 -4.621 1.00 52.34 95 ALA A N 1
ATOM 757 C CA . ALA A 1 95 ? 19.513 -4.759 -5.015 1.00 52.34 95 ALA A CA 1
ATOM 758 C C . ALA A 1 95 ? 18.966 -4.180 -6.320 1.00 52.34 95 ALA A C 1
ATOM 760 O O . ALA A 1 95 ? 18.934 -4.867 -7.334 1.00 52.34 95 ALA A O 1
ATOM 761 N N . GLY A 1 96 ? 18.600 -2.901 -6.296 1.00 66.88 96 GLY A N 1
ATOM 762 C CA . GLY A 1 96 ? 18.518 -2.114 -7.516 1.00 66.88 96 GLY A CA 1
ATOM 763 C C . GLY A 1 96 ? 17.148 -1.996 -8.177 1.00 66.88 96 GLY A C 1
ATOM 764 O O . GLY A 1 96 ? 17.123 -1.543 -9.316 1.00 66.88 96 GLY A O 1
ATOM 765 N N . HIS A 1 97 ? 16.035 -2.290 -7.501 1.00 73.75 97 HIS A N 1
ATOM 766 C CA . HIS A 1 97 ? 14.696 -1.897 -7.963 1.00 73.75 97 HIS A CA 1
ATOM 767 C C . HIS A 1 97 ? 13.803 -1.397 -6.813 1.00 73.75 97 HIS A C 1
ATOM 769 O O . HIS A 1 97 ? 14.029 -1.719 -5.648 1.00 73.75 97 HIS A O 1
ATOM 775 N N . THR A 1 98 ? 12.784 -0.594 -7.125 1.00 80.44 98 THR A N 1
ATOM 776 C CA . THR A 1 98 ? 11.774 -0.093 -6.175 1.00 80.44 98 THR A CA 1
ATOM 777 C C . THR A 1 98 ? 10.400 -0.574 -6.613 1.00 80.44 98 THR A C 1
ATOM 779 O O . THR A 1 98 ? 10.072 -0.471 -7.787 1.00 80.44 98 THR A O 1
ATOM 782 N N . LYS A 1 99 ? 9.598 -1.103 -5.688 1.00 81.56 99 LYS A N 1
ATOM 783 C CA . LYS A 1 99 ? 8.269 -1.637 -5.994 1.00 81.56 99 LYS A CA 1
ATOM 784 C C . LYS A 1 99 ? 7.169 -0.796 -5.367 1.00 81.56 99 LYS A C 1
ATOM 786 O O . LYS A 1 99 ? 7.132 -0.684 -4.144 1.00 81.56 99 LYS A O 1
ATOM 791 N N . TYR A 1 100 ? 6.267 -0.322 -6.210 1.00 83.12 100 TYR A N 1
ATOM 792 C CA . TYR A 1 100 ? 5.011 0.338 -5.903 1.00 83.12 100 TYR A CA 1
ATOM 793 C C . TYR A 1 100 ? 3.828 -0.592 -6.117 1.00 83.12 100 TYR A C 1
ATOM 795 O O . TYR A 1 100 ? 3.923 -1.558 -6.871 1.00 83.12 100 TYR A O 1
ATOM 803 N N . ILE A 1 101 ? 2.731 -0.337 -5.411 1.00 84.62 101 ILE A N 1
ATOM 804 C CA . ILE A 1 101 ? 1.476 -1.064 -5.597 1.00 84.62 101 ILE A CA 1
ATOM 805 C C . ILE A 1 101 ? 0.346 -0.035 -5.650 1.00 84.62 101 ILE A C 1
ATOM 807 O O . ILE A 1 101 ? 0.388 0.947 -4.924 1.00 84.62 101 ILE A O 1
ATOM 811 N N . ILE A 1 102 ? -0.646 -0.226 -6.504 1.00 87.38 102 ILE A N 1
ATOM 812 C CA . ILE A 1 102 ? -1.897 0.530 -6.491 1.00 87.38 102 ILE A CA 1
ATOM 813 C C . ILE A 1 102 ? -2.996 -0.500 -6.269 1.00 87.38 102 ILE A C 1
ATOM 815 O O . ILE A 1 102 ? -3.167 -1.396 -7.087 1.00 87.38 102 ILE A O 1
ATOM 819 N N . SER A 1 103 ? -3.688 -0.416 -5.137 1.00 86.56 103 SER A N 1
ATOM 820 C CA . SER A 1 103 ? -4.821 -1.290 -4.816 1.00 86.56 103 SER A CA 1
ATOM 821 C C . SER A 1 103 ? -6.110 -0.502 -4.971 1.00 86.56 103 SER A C 1
ATOM 823 O O . SER A 1 103 ? -6.216 0.575 -4.383 1.00 86.56 103 SER A O 1
ATOM 825 N N . PHE A 1 104 ? -7.061 -1.055 -5.715 1.00 86.38 104 PHE A N 1
ATOM 826 C CA . PHE A 1 104 ? -8.377 -0.457 -5.935 1.00 86.38 104 PHE A CA 1
ATOM 827 C C . PHE A 1 104 ? -9.401 -0.975 -4.921 1.00 86.38 104 PHE A C 1
ATOM 829 O O . PHE A 1 104 ? -9.134 -1.959 -4.220 1.00 86.38 104 PHE A O 1
ATOM 836 N N . ASP A 1 105 ? -10.546 -0.303 -4.799 1.00 85.00 105 ASP A N 1
ATOM 837 C CA . ASP A 1 105 ? -11.619 -0.787 -3.934 1.00 85.00 105 ASP A CA 1
ATOM 838 C C . ASP A 1 105 ? -12.209 -2.074 -4.546 1.00 85.00 105 ASP A C 1
ATOM 840 O O . ASP A 1 105 ? -12.494 -2.093 -5.744 1.00 85.00 105 ASP A O 1
ATOM 844 N N . PRO A 1 106 ? -12.408 -3.165 -3.778 1.00 84.75 106 PRO A N 1
ATOM 845 C CA . PRO A 1 106 ? -13.091 -4.359 -4.281 1.00 84.75 106 PRO A CA 1
ATOM 846 C C . PRO A 1 106 ? -14.443 -4.066 -4.945 1.00 84.75 106 PRO A C 1
ATOM 848 O O . PRO A 1 106 ? -14.847 -4.782 -5.859 1.00 84.75 106 PRO A O 1
ATOM 851 N N . LYS A 1 107 ? -15.139 -3.013 -4.499 1.00 85.94 107 LYS A N 1
ATOM 852 C CA . LYS A 1 107 ? -16.417 -2.588 -5.070 1.00 85.94 107 LYS A CA 1
ATOM 853 C C . LYS A 1 107 ? -16.290 -2.059 -6.486 1.00 85.94 107 LYS A C 1
ATOM 855 O O . LYS A 1 107 ? -17.222 -2.235 -7.261 1.00 85.94 107 LYS A O 1
ATOM 860 N N . ASP A 1 108 ? -15.149 -1.477 -6.853 1.00 89.50 108 ASP A N 1
ATOM 861 C CA . ASP A 1 108 ? -14.952 -0.883 -8.177 1.00 89.50 108 ASP A CA 1
ATOM 862 C C . ASP A 1 108 ? -15.124 -1.908 -9.303 1.00 89.50 108 ASP A C 1
ATOM 864 O O . ASP A 1 108 ? -15.547 -1.548 -10.399 1.00 89.50 108 ASP A O 1
ATOM 868 N N . ALA A 1 109 ? -14.844 -3.188 -9.037 1.00 88.75 109 ALA A N 1
ATOM 869 C CA . ALA A 1 109 ? -15.034 -4.255 -10.014 1.00 88.75 109 ALA A CA 1
ATOM 870 C C . ALA A 1 109 ? -16.509 -4.455 -10.403 1.00 88.75 109 ALA A C 1
ATOM 872 O O . ALA A 1 109 ? -16.799 -4.809 -11.543 1.00 88.75 109 ALA A O 1
ATOM 873 N N . VAL A 1 110 ? -17.434 -4.212 -9.469 1.00 88.88 110 VAL A N 1
ATOM 874 C CA . VAL A 1 110 ? -18.878 -4.421 -9.662 1.00 88.88 110 VAL A CA 1
ATOM 875 C C . VAL A 1 110 ? -19.606 -3.101 -9.907 1.00 88.88 110 VAL A C 1
ATOM 877 O O . VAL A 1 110 ? -20.444 -3.021 -10.797 1.00 88.88 110 VAL A O 1
ATOM 880 N N . GLU A 1 111 ? -19.289 -2.071 -9.124 1.00 91.31 111 GLU A N 1
ATOM 881 C CA . GLU A 1 111 ? -19.996 -0.787 -9.111 1.00 91.31 111 GLU A CA 1
ATOM 882 C C . GLU A 1 111 ? -19.476 0.165 -10.197 1.00 91.31 111 GLU A C 1
ATOM 884 O O . GLU A 1 111 ? -20.271 0.860 -10.822 1.00 91.31 111 GLU A O 1
ATOM 889 N N . ASN A 1 112 ? -18.166 0.151 -10.473 1.00 92.06 112 ASN A N 1
ATOM 890 C CA . ASN A 1 112 ? -17.510 1.156 -11.321 1.00 92.06 112 ASN A CA 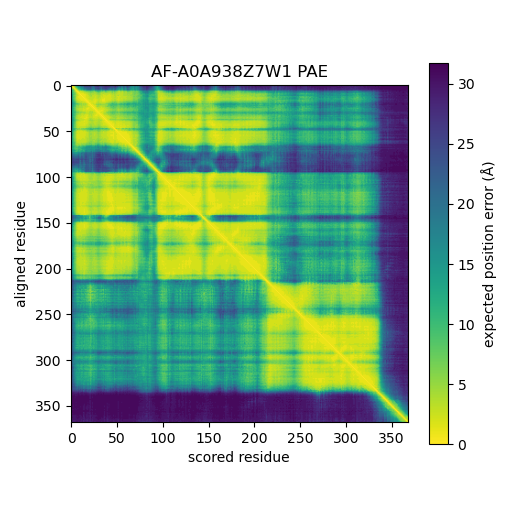1
ATOM 891 C C . ASN A 1 112 ? -16.847 0.565 -12.577 1.00 92.06 112 ASN A C 1
ATOM 893 O O . ASN A 1 112 ? -16.109 1.260 -13.276 1.00 92.06 112 ASN A O 1
ATOM 897 N N . GLY A 1 113 ? -17.087 -0.715 -12.886 1.00 92.38 113 GLY A N 1
ATOM 898 C CA . GLY A 1 113 ? -16.591 -1.379 -14.098 1.00 92.38 113 GLY A CA 1
ATOM 899 C C . GLY A 1 113 ? -15.064 -1.506 -14.175 1.00 92.38 113 GLY A C 1
ATOM 900 O O . GLY A 1 113 ? -14.479 -1.382 -15.257 1.00 92.38 113 GLY A O 1
ATOM 901 N N . LEU A 1 114 ? -14.381 -1.673 -13.041 1.00 94.00 114 LEU A N 1
ATOM 902 C CA . LEU A 1 114 ? -12.938 -1.897 -13.010 1.00 94.00 114 LEU A CA 1
ATOM 903 C C . LEU A 1 114 ? -12.605 -3.352 -13.373 1.00 94.00 114 LEU A C 1
ATOM 905 O O . LEU A 1 114 ? -12.820 -4.266 -12.583 1.00 94.00 114 LEU A O 1
ATOM 909 N N . THR A 1 115 ? -12.013 -3.563 -14.547 1.00 95.19 115 THR A N 1
ATOM 910 C CA . THR A 1 115 ? -11.451 -4.862 -14.955 1.00 95.19 115 THR A CA 1
ATOM 911 C C . THR A 1 115 ? -9.935 -4.904 -14.750 1.00 95.19 115 THR A C 1
ATOM 913 O O . THR A 1 115 ? -9.305 -3.876 -14.474 1.00 95.19 115 THR A O 1
ATOM 916 N N . MET A 1 116 ? -9.318 -6.081 -14.914 1.00 94.88 116 MET A N 1
ATOM 917 C CA . MET A 1 116 ? -7.856 -6.203 -14.889 1.00 94.88 116 MET A CA 1
ATOM 918 C C . MET A 1 116 ? -7.198 -5.363 -15.985 1.00 94.88 116 MET A C 1
ATOM 920 O O . MET A 1 116 ? -6.197 -4.705 -15.727 1.00 94.88 116 MET A O 1
ATOM 924 N N . GLU A 1 117 ? -7.770 -5.343 -17.185 1.00 97.31 117 GLU A N 1
ATOM 925 C CA . GLU A 1 117 ? -7.259 -4.603 -18.342 1.00 97.31 117 GLU A CA 1
ATOM 926 C C . GLU A 1 117 ? -7.317 -3.098 -18.083 1.00 97.31 117 GLU A C 1
ATOM 928 O O . GLU A 1 117 ? -6.352 -2.379 -18.345 1.00 97.31 117 GLU A O 1
ATOM 933 N N . ARG A 1 118 ? -8.419 -2.617 -17.493 1.00 97.00 118 ARG A N 1
ATOM 934 C CA . ARG A 1 118 ? -8.559 -1.207 -17.116 1.00 97.00 118 ARG A CA 1
ATOM 935 C C . ARG A 1 118 ? -7.583 -0.826 -16.005 1.00 97.00 118 ARG A C 1
ATOM 937 O O . ARG A 1 118 ? -6.924 0.206 -16.107 1.00 97.00 118 ARG A O 1
ATOM 944 N N . ALA A 1 119 ? -7.436 -1.664 -14.979 1.00 95.88 119 ALA A N 1
ATOM 945 C CA . ALA A 1 119 ? -6.443 -1.454 -13.927 1.00 95.88 119 ALA A CA 1
ATOM 946 C C . ALA A 1 119 ? -5.005 -1.453 -14.481 1.00 95.88 119 ALA A C 1
ATOM 948 O O . ALA A 1 119 ? -4.209 -0.589 -14.111 1.00 95.88 119 ALA A O 1
ATOM 949 N N . GLN A 1 120 ? -4.689 -2.359 -15.411 1.00 97.75 120 GLN A N 1
ATOM 950 C CA . GLN A 1 120 ? -3.394 -2.433 -16.087 1.00 97.75 120 GLN A CA 1
ATOM 951 C C . GLN A 1 120 ? -3.116 -1.166 -16.901 1.00 97.75 120 GLN A C 1
ATOM 953 O O . GLN A 1 120 ? -2.036 -0.590 -16.776 1.00 97.75 120 GLN A O 1
ATOM 958 N N . ALA A 1 121 ? -4.095 -0.682 -17.672 1.00 98.25 121 ALA A N 1
ATOM 959 C CA . ALA A 1 121 ? -3.975 0.551 -18.448 1.00 98.25 121 ALA A CA 1
ATOM 960 C C . ALA A 1 121 ? -3.722 1.777 -17.552 1.00 98.25 121 ALA A C 1
ATOM 962 O O . ALA A 1 121 ? -2.806 2.558 -17.822 1.00 98.25 121 ALA A O 1
ATOM 963 N N . LEU A 1 122 ? -4.462 1.903 -16.444 1.00 97.12 122 LEU A N 1
ATOM 964 C CA . LEU A 1 122 ? -4.241 2.951 -15.440 1.00 97.12 122 LEU A CA 1
ATOM 965 C C . LEU A 1 122 ? -2.834 2.853 -14.832 1.00 97.12 122 LEU A C 1
ATOM 967 O O . LEU A 1 122 ? -2.117 3.847 -14.734 1.00 97.12 122 LEU A O 1
ATOM 971 N N . GLY A 1 123 ? -2.403 1.640 -14.480 1.00 96.38 123 GLY A N 1
ATOM 972 C CA . GLY A 1 123 ? -1.062 1.357 -13.976 1.00 96.38 123 GLY A CA 1
ATOM 973 C C . GLY A 1 123 ? 0.060 1.747 -14.939 1.00 96.38 123 GLY A C 1
ATOM 974 O O . GLY A 1 123 ? 1.068 2.325 -14.525 1.00 96.38 123 GLY A O 1
ATOM 975 N N . LEU A 1 124 ? -0.121 1.450 -16.226 1.00 98.00 124 LEU A N 1
ATOM 976 C CA . LEU A 1 124 ? 0.818 1.778 -17.295 1.00 98.00 124 LEU A CA 1
ATOM 977 C C . LEU A 1 124 ? 0.927 3.283 -17.502 1.00 98.00 124 LEU A C 1
ATOM 979 O O . LEU A 1 124 ? 2.040 3.816 -17.535 1.00 98.00 124 LEU A O 1
ATOM 983 N N . GLN A 1 125 ? -0.213 3.970 -17.590 1.00 97.75 125 GLN A N 1
ATOM 984 C CA . GLN A 1 125 ? -0.247 5.423 -17.698 1.00 97.75 125 GLN A CA 1
ATOM 985 C C . GLN A 1 125 ? 0.433 6.073 -16.490 1.00 97.75 125 GLN A C 1
ATOM 987 O O . GLN A 1 125 ? 1.358 6.872 -16.656 1.00 97.75 125 GLN A O 1
ATOM 992 N N . PHE A 1 126 ? 0.062 5.648 -15.280 1.00 96.44 126 PHE A N 1
ATOM 993 C CA . PHE A 1 126 ? 0.669 6.136 -14.049 1.00 96.44 126 PHE A CA 1
ATOM 994 C C . PHE A 1 126 ? 2.187 5.932 -14.046 1.00 96.44 126 PHE A C 1
ATOM 996 O O . PHE A 1 126 ? 2.938 6.844 -13.694 1.00 96.44 126 PHE A O 1
ATOM 1003 N N . CYS A 1 127 ? 2.665 4.751 -14.451 1.00 96.81 127 CYS A N 1
ATOM 1004 C CA . CYS A 1 127 ? 4.094 4.464 -14.493 1.00 96.81 127 CYS A CA 1
ATOM 1005 C C . CYS A 1 127 ? 4.830 5.353 -15.504 1.00 96.81 127 CYS A C 1
ATOM 1007 O O . CYS A 1 127 ? 5.903 5.874 -15.192 1.00 96.81 127 CYS A O 1
ATOM 1009 N N . LYS A 1 128 ? 4.251 5.554 -16.693 1.00 96.00 128 LYS A N 1
ATOM 1010 C CA . LYS A 1 128 ? 4.825 6.382 -17.761 1.00 96.00 128 LYS A CA 1
ATOM 1011 C C . LYS A 1 128 ? 4.971 7.845 -17.337 1.00 96.00 128 LYS A C 1
ATOM 1013 O O . LYS A 1 128 ? 6.009 8.449 -17.597 1.00 96.00 128 LYS A O 1
ATOM 1018 N N . GLU A 1 129 ? 3.961 8.392 -16.668 1.00 94.69 129 GLU A N 1
ATOM 1019 C CA . GLU A 1 129 ? 3.947 9.785 -16.208 1.00 94.69 129 GLU A CA 1
ATOM 1020 C C . GLU A 1 129 ? 4.883 10.013 -15.011 1.00 94.69 129 GLU A C 1
ATOM 1022 O O . GLU A 1 129 ? 5.587 11.020 -14.946 1.00 94.69 129 GLU A O 1
ATOM 1027 N N . ASN A 1 130 ? 4.934 9.067 -14.066 1.00 93.62 130 ASN A N 1
ATOM 1028 C CA . ASN A 1 130 ? 5.599 9.284 -12.778 1.00 93.62 130 ASN A CA 1
ATOM 1029 C C . ASN A 1 130 ? 7.024 8.718 -12.690 1.00 93.62 130 ASN A C 1
ATOM 1031 O O . ASN A 1 130 ? 7.818 9.172 -11.862 1.00 93.62 130 ASN A O 1
ATOM 1035 N N . PHE A 1 131 ? 7.382 7.751 -13.539 1.00 94.38 131 PHE A N 1
ATOM 1036 C CA . PHE A 1 131 ? 8.711 7.128 -13.553 1.00 94.38 131 PHE A CA 1
ATOM 1037 C C . PHE A 1 131 ? 9.370 7.118 -14.948 1.00 94.38 131 PHE A C 1
ATOM 1039 O O . PHE A 1 131 ? 9.954 6.104 -15.337 1.00 94.38 131 PHE A O 1
ATOM 1046 N N . PRO A 1 132 ? 9.349 8.231 -15.710 1.00 95.31 132 PRO A N 1
ATOM 1047 C CA . PRO A 1 132 ? 9.847 8.241 -17.086 1.00 95.31 132 PRO A CA 1
ATOM 1048 C C . PRO A 1 132 ? 11.333 7.872 -17.156 1.00 95.31 132 PRO A C 1
ATOM 1050 O O . PRO A 1 132 ? 12.135 8.323 -16.344 1.00 95.31 132 PRO A O 1
ATOM 1053 N N . GLY A 1 133 ? 11.755 7.062 -18.124 1.00 94.69 133 GLY A N 1
ATOM 1054 C CA . GLY A 1 133 ? 13.165 6.679 -18.240 1.00 94.69 133 GLY A CA 1
ATOM 1055 C C . GLY A 1 133 ? 13.683 5.752 -17.135 1.00 94.69 133 GLY A C 1
ATOM 1056 O O . GLY A 1 133 ? 14.891 5.551 -17.068 1.00 94.69 133 GLY A O 1
ATOM 1057 N N . HIS A 1 134 ? 12.838 5.192 -16.266 1.00 94.88 134 HIS A N 1
ATOM 1058 C CA . HIS A 1 134 ? 13.201 4.021 -15.466 1.00 94.88 134 HIS A CA 1
ATOM 1059 C C . HIS A 1 134 ? 12.688 2.760 -16.167 1.00 94.88 134 HIS A C 1
ATOM 1061 O O . HIS A 1 134 ? 11.492 2.715 -16.456 1.00 94.88 134 HIS A O 1
ATOM 1067 N N . PRO A 1 135 ? 13.525 1.722 -16.382 1.00 95.44 135 PRO A N 1
ATOM 1068 C CA . PRO A 1 135 ? 13.029 0.400 -16.752 1.00 95.44 135 PRO A CA 1
ATOM 1069 C C . PRO A 1 135 ? 11.960 -0.013 -15.748 1.00 95.44 135 PRO A C 1
ATOM 1071 O O . PRO A 1 135 ? 12.179 0.162 -14.549 1.00 95.44 135 PRO A O 1
ATOM 1074 N N . ALA A 1 136 ? 10.819 -0.523 -16.191 1.00 95.50 136 ALA A N 1
ATOM 1075 C CA . ALA A 1 136 ? 9.730 -0.861 -15.289 1.00 95.50 136 ALA A CA 1
ATOM 1076 C C . ALA A 1 136 ? 8.960 -2.109 -15.717 1.00 95.50 136 ALA A C 1
ATOM 1078 O O . ALA A 1 136 ? 8.880 -2.418 -16.902 1.00 95.50 136 ALA A O 1
ATOM 1079 N N . ILE A 1 137 ? 8.371 -2.787 -14.734 1.00 94.94 137 ILE A N 1
ATOM 1080 C CA . ILE A 1 137 ? 7.324 -3.796 -14.901 1.00 94.94 137 ILE A CA 1
ATOM 1081 C C . ILE A 1 137 ? 6.046 -3.226 -14.300 1.00 94.94 137 ILE A C 1
ATOM 1083 O O . ILE A 1 137 ? 6.058 -2.784 -13.148 1.00 94.94 137 ILE A O 1
ATOM 1087 N N . VAL A 1 138 ? 4.951 -3.296 -15.045 1.00 96.31 138 VAL A N 1
ATOM 1088 C CA . VAL A 1 138 ? 3.599 -3.032 -14.553 1.00 96.31 138 VAL A CA 1
ATOM 1089 C C . VAL A 1 138 ? 2.836 -4.345 -14.610 1.00 96.31 138 VAL A C 1
ATOM 1091 O O . VAL A 1 138 ? 2.698 -4.929 -15.680 1.00 96.31 138 VAL A O 1
ATOM 1094 N N . CYS A 1 139 ? 2.395 -4.844 -13.458 1.00 94.50 139 CYS A N 1
ATOM 1095 C CA . CYS A 1 139 ? 1.754 -6.148 -13.356 1.00 94.50 139 CYS A CA 1
ATOM 1096 C C . CYS A 1 139 ? 0.470 -6.089 -12.534 1.00 94.50 139 CYS A C 1
ATOM 1098 O O . CYS A 1 139 ? 0.524 -5.810 -11.336 1.00 94.50 139 CYS A O 1
ATOM 1100 N N . THR A 1 140 ? -0.669 -6.391 -13.146 1.00 94.56 140 THR A N 1
ATOM 1101 C CA . THR A 1 140 ? -1.975 -6.429 -12.483 1.00 94.56 140 THR A CA 1
ATOM 1102 C C . THR A 1 140 ? -2.331 -7.843 -12.066 1.00 94.56 140 THR A C 1
ATOM 1104 O O . THR A 1 140 ? -2.215 -8.775 -12.859 1.00 94.56 140 THR A O 1
ATOM 1107 N N . HIS A 1 141 ? -2.816 -7.994 -10.836 1.00 89.69 141 HIS A N 1
ATOM 1108 C CA . HIS A 1 141 ? -3.438 -9.224 -10.350 1.00 89.69 141 HIS A CA 1
ATOM 1109 C C . HIS A 1 141 ? -4.900 -8.954 -9.963 1.00 89.69 141 HIS A C 1
ATOM 1111 O O . HIS A 1 141 ? -5.192 -7.869 -9.440 1.00 89.69 141 HIS A O 1
ATOM 1117 N N . PRO A 1 142 ? -5.809 -9.925 -10.169 1.00 86.12 142 PRO A N 1
ATOM 1118 C CA . PRO A 1 142 ? -7.219 -9.779 -9.808 1.00 86.12 142 PRO A CA 1
ATOM 1119 C C . PRO A 1 142 ? -7.462 -9.892 -8.298 1.00 86.12 142 PRO A C 1
ATOM 1121 O O . PRO A 1 142 ? -8.471 -9.411 -7.793 1.00 86.12 142 PRO A O 1
ATOM 1124 N N . ASP A 1 143 ? -6.542 -10.524 -7.569 1.00 73.50 143 ASP A N 1
ATOM 1125 C CA . ASP A 1 143 ? -6.726 -10.952 -6.192 1.00 73.50 143 ASP A CA 1
ATOM 1126 C C . ASP A 1 143 ? -5.669 -10.351 -5.262 1.00 73.50 143 ASP A C 1
ATOM 1128 O O . ASP A 1 143 ? -4.504 -10.742 -5.217 1.00 73.50 143 ASP A O 1
ATOM 1132 N N . GLY A 1 144 ? -6.075 -9.373 -4.456 1.00 64.12 144 GLY A N 1
ATOM 1133 C CA . GLY A 1 144 ? -5.237 -8.893 -3.369 1.00 64.12 144 GLY A CA 1
ATOM 1134 C C . GLY A 1 144 ? -4.884 -9.990 -2.369 1.00 64.12 144 GLY A C 1
ATOM 1135 O O . GLY A 1 144 ? -5.500 -11.052 -2.305 1.00 64.12 144 GLY A O 1
ATOM 1136 N N . HIS A 1 145 ? -3.884 -9.697 -1.545 1.00 57.22 145 HIS A N 1
ATOM 1137 C CA . HIS A 1 145 ? -3.376 -10.606 -0.521 1.00 57.22 145 HIS A CA 1
ATOM 1138 C C . HIS A 1 145 ? -4.511 -11.295 0.270 1.00 57.22 145 HIS A C 1
ATOM 1140 O O . HIS A 1 145 ? -5.378 -10.613 0.825 1.00 57.22 145 HIS A O 1
ATOM 1146 N N . ASN A 1 146 ? -4.455 -12.623 0.410 1.00 54.66 146 ASN A N 1
ATOM 1147 C CA . ASN A 1 146 ? -5.448 -13.484 1.080 1.00 54.66 146 ASN A CA 1
ATOM 1148 C C . ASN A 1 146 ? -6.870 -13.431 0.498 1.00 54.66 146 ASN A C 1
ATOM 1150 O O . ASN A 1 146 ? -7.845 -13.343 1.249 1.00 54.66 146 ASN A O 1
ATOM 1154 N N . SER A 1 147 ? -6.994 -13.457 -0.828 1.00 61.38 147 SER A N 1
ATOM 1155 C CA . SER A 1 147 ? -8.299 -13.498 -1.502 1.00 61.38 147 SER A CA 1
ATOM 1156 C C . SER A 1 147 ? -9.184 -12.294 -1.165 1.00 61.38 147 SER A C 1
ATOM 1158 O O . SER A 1 147 ? -10.407 -12.393 -1.182 1.00 61.38 147 SER A O 1
ATOM 1160 N N . ALA A 1 148 ? -8.577 -11.140 -0.856 1.00 61.06 148 ALA A N 1
ATOM 1161 C CA . ALA A 1 148 ? -9.305 -9.918 -0.508 1.00 61.06 148 ALA A CA 1
ATOM 1162 C C . ALA A 1 148 ? -10.148 -9.361 -1.675 1.00 61.06 148 ALA A C 1
ATOM 1164 O O . ALA A 1 148 ? -10.903 -8.412 -1.484 1.00 61.06 148 ALA A O 1
ATOM 1165 N N . GLY A 1 149 ? -10.009 -9.938 -2.874 1.00 68.81 149 GLY A N 1
ATOM 1166 C CA . GLY A 1 149 ? -10.820 -9.623 -4.049 1.00 68.81 149 GLY A CA 1
ATOM 1167 C C . GLY A 1 149 ? -10.504 -8.274 -4.689 1.00 68.81 149 GLY A C 1
ATOM 1168 O O . GLY A 1 149 ? -11.137 -7.911 -5.671 1.00 68.81 149 GLY A O 1
ATOM 1169 N N . ASN A 1 150 ? -9.536 -7.517 -4.161 1.00 82.44 150 ASN A N 1
ATOM 1170 C CA . ASN A 1 150 ? -9.142 -6.252 -4.763 1.00 82.44 150 ASN A CA 1
ATOM 1171 C C . ASN A 1 150 ? -8.170 -6.469 -5.928 1.00 82.44 150 ASN A C 1
ATOM 1173 O O . ASN A 1 150 ? -7.041 -6.943 -5.737 1.00 82.44 150 ASN A O 1
ATOM 1177 N N . ILE A 1 151 ? -8.567 -5.996 -7.108 1.00 88.56 151 ILE A N 1
ATOM 1178 C CA . ILE A 1 151 ? -7.650 -5.797 -8.228 1.00 88.56 151 ILE A CA 1
ATOM 1179 C C . ILE A 1 151 ? -6.545 -4.840 -7.768 1.00 88.56 151 ILE A C 1
ATOM 1181 O O . ILE A 1 151 ? -6.787 -3.853 -7.061 1.00 88.56 151 ILE A O 1
ATOM 1185 N N . HIS A 1 152 ? -5.300 -5.152 -8.110 1.00 89.62 152 HIS A N 1
ATOM 1186 C CA . HIS A 1 152 ? -4.173 -4.298 -7.767 1.00 89.62 152 HIS A CA 1
ATOM 1187 C C . HIS A 1 152 ? -3.042 -4.405 -8.785 1.00 89.62 152 HIS A C 1
ATOM 1189 O O . HIS A 1 152 ? -2.783 -5.463 -9.352 1.00 89.62 152 HIS A O 1
ATOM 1195 N N . VAL A 1 153 ? -2.341 -3.292 -8.968 1.00 91.25 153 VAL A N 1
ATOM 1196 C CA . VAL A 1 153 ? -1.241 -3.130 -9.916 1.00 91.25 153 VAL A CA 1
ATOM 1197 C C . VAL A 1 153 ? 0.062 -3.047 -9.139 1.00 91.25 153 VAL A C 1
ATOM 1199 O O . VAL A 1 153 ? 0.216 -2.190 -8.276 1.00 91.25 153 VAL A O 1
ATOM 1202 N N . HIS A 1 154 ? 1.036 -3.886 -9.461 1.00 90.88 154 HIS A N 1
ATOM 1203 C CA . HIS A 1 154 ? 2.425 -3.751 -9.032 1.00 90.88 154 HIS A CA 1
ATOM 1204 C C . HIS A 1 154 ? 3.195 -2.943 -10.072 1.00 90.88 154 HIS A C 1
ATOM 1206 O O . HIS A 1 154 ? 3.191 -3.297 -11.243 1.00 90.88 154 HIS A O 1
ATOM 1212 N N . ILE A 1 155 ? 3.908 -1.907 -9.645 1.00 92.44 155 ILE A N 1
ATOM 1213 C CA . ILE A 1 155 ? 4.807 -1.124 -10.497 1.00 92.44 155 ILE A CA 1
ATOM 1214 C C . ILE A 1 155 ? 6.221 -1.282 -9.944 1.00 92.44 155 ILE A C 1
ATOM 1216 O O . ILE A 1 155 ? 6.557 -0.725 -8.900 1.00 92.44 155 ILE A O 1
ATOM 1220 N N . VAL A 1 156 ? 7.058 -2.071 -10.608 1.00 90.44 156 VAL A N 1
ATOM 1221 C CA . VAL A 1 156 ? 8.455 -2.281 -10.215 1.00 90.44 156 VAL A CA 1
ATOM 1222 C C . VAL A 1 156 ? 9.344 -1.472 -11.135 1.00 90.44 156 VAL A C 1
ATOM 1224 O O . VAL A 1 156 ? 9.379 -1.748 -12.321 1.00 90.44 156 VAL A O 1
ATOM 1227 N N . ILE A 1 157 ? 10.094 -0.518 -10.595 1.00 91.50 157 ILE A N 1
ATOM 1228 C CA . ILE A 1 157 ? 11.032 0.302 -11.364 1.00 91.50 157 ILE A CA 1
ATOM 1229 C C . ILE A 1 157 ? 12.478 -0.080 -11.063 1.00 91.50 157 ILE A C 1
ATOM 1231 O O . ILE A 1 157 ? 12.858 -0.305 -9.910 1.00 91.50 157 ILE A O 1
ATOM 1235 N N . GLY A 1 158 ? 13.313 -0.103 -12.092 1.00 88.75 158 GLY A N 1
ATOM 1236 C CA . GLY A 1 158 ? 14.755 -0.193 -11.982 1.00 88.75 158 GLY A CA 1
ATOM 1237 C C . GLY A 1 158 ? 15.289 1.024 -11.236 1.00 88.75 158 GLY A C 1
ATOM 1238 O O . GLY A 1 158 ? 14.825 2.151 -11.405 1.00 88.75 158 GLY A O 1
ATOM 1239 N N . SER A 1 159 ? 16.278 0.810 -10.376 1.00 85.94 159 SER A N 1
ATOM 1240 C CA . SER A 1 159 ? 16.800 1.868 -9.512 1.00 85.94 159 SER A CA 1
ATOM 1241 C C . SER A 1 159 ? 17.438 3.001 -10.294 1.00 85.94 159 SER A C 1
ATOM 1243 O O . SER A 1 159 ? 17.485 4.095 -9.757 1.00 85.94 159 SER A O 1
ATOM 1245 N N . LEU A 1 160 ? 17.927 2.779 -11.513 1.00 89.19 160 LEU A N 1
ATOM 1246 C CA . LEU A 1 160 ? 18.590 3.801 -12.317 1.00 89.19 160 LEU A CA 1
ATOM 1247 C C . LEU A 1 160 ? 17.669 4.331 -13.403 1.00 89.19 160 LEU A C 1
ATOM 1249 O O . LEU A 1 160 ? 16.975 3.556 -14.059 1.00 89.19 160 LEU A O 1
ATOM 1253 N N . ARG A 1 161 ? 17.738 5.641 -13.632 1.00 93.44 161 ARG A N 1
ATOM 1254 C CA . ARG A 1 161 ? 17.172 6.255 -14.829 1.00 93.44 161 ARG A CA 1
ATOM 1255 C C . ARG A 1 161 ? 18.111 6.002 -16.015 1.00 93.44 161 ARG A C 1
ATOM 1257 O O . ARG A 1 161 ? 19.303 6.284 -15.913 1.00 93.44 161 ARG A O 1
ATOM 1264 N N . VAL A 1 162 ? 17.621 5.466 -17.130 1.00 94.81 162 VAL A N 1
ATOM 1265 C CA . VAL A 1 162 ? 18.432 5.119 -18.317 1.00 94.81 162 VAL A CA 1
ATOM 1266 C C . VAL A 1 162 ? 18.632 6.278 -19.294 1.00 94.81 162 VAL A C 1
ATOM 1268 O O . VAL A 1 162 ? 19.509 6.214 -20.156 1.00 94.81 162 VAL A O 1
ATOM 1271 N N . ARG A 1 163 ? 17.859 7.355 -19.137 1.00 95.50 163 ARG A N 1
ATOM 1272 C CA . ARG A 1 163 ? 17.945 8.588 -19.928 1.00 95.50 163 ARG A CA 1
ATOM 1273 C C . ARG A 1 163 ? 17.566 9.799 -19.081 1.00 95.50 163 ARG A C 1
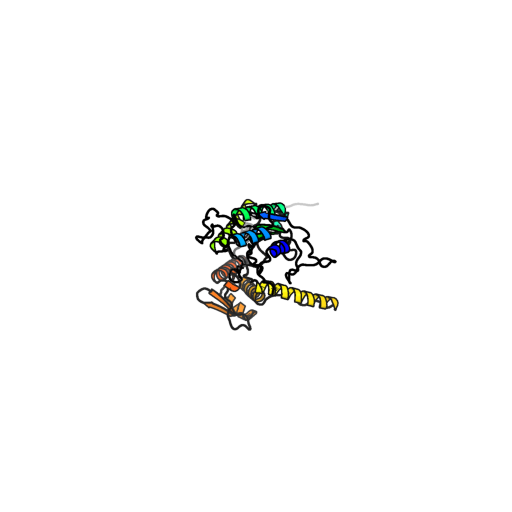ATOM 1275 O O . ARG A 1 163 ? 16.845 9.661 -18.098 1.00 95.50 163 ARG A O 1
ATOM 1282 N N . THR A 1 164 ? 18.043 10.974 -19.467 1.00 96.25 164 THR A N 1
ATOM 1283 C CA . THR A 1 164 ? 17.641 12.235 -18.838 1.00 96.25 164 THR A CA 1
ATOM 1284 C C . THR A 1 164 ? 16.190 12.545 -19.210 1.00 96.25 164 THR A C 1
ATOM 1286 O O . THR A 1 164 ? 15.752 12.241 -20.321 1.00 96.25 164 THR A O 1
ATOM 1289 N N . VAL A 1 165 ? 15.434 13.107 -18.271 1.00 95.56 165 VAL A N 1
ATOM 1290 C CA . VAL A 1 165 ? 14.028 13.497 -18.451 1.00 95.56 165 VAL A CA 1
ATOM 1291 C C . VAL A 1 165 ? 13.839 14.962 -18.097 1.00 95.56 165 VAL A C 1
ATOM 1293 O O . VAL A 1 165 ? 14.704 15.567 -17.473 1.00 95.56 165 VAL A O 1
ATOM 1296 N N . GLU A 1 166 ? 12.705 15.538 -18.474 1.00 93.94 166 GLU A N 1
ATOM 1297 C CA . GLU A 1 166 ? 12.349 16.876 -18.020 1.00 93.94 166 GLU A CA 1
ATOM 1298 C C . GLU A 1 166 ? 12.215 16.908 -16.493 1.00 93.94 166 GLU A C 1
ATOM 1300 O O . GLU A 1 166 ? 11.591 16.032 -15.881 1.00 93.94 166 GLU A O 1
ATOM 1305 N N . ARG A 1 167 ? 12.819 17.921 -15.867 1.00 92.69 167 ARG A N 1
ATOM 1306 C CA . ARG A 1 167 ? 12.743 18.096 -14.422 1.00 92.69 167 ARG A CA 1
ATOM 1307 C C . ARG A 1 167 ? 11.337 18.535 -14.027 1.00 92.69 167 ARG A C 1
ATOM 1309 O O . ARG A 1 167 ? 10.871 19.583 -14.451 1.00 92.69 167 ARG A O 1
ATOM 1316 N N . GLN A 1 168 ? 10.719 17.772 -13.134 1.00 90.31 168 GLN A N 1
ATOM 1317 C CA . GLN A 1 168 ? 9.394 18.077 -12.598 1.00 90.31 168 GLN A CA 1
ATOM 1318 C C . GLN A 1 168 ? 9.470 18.745 -11.213 1.00 90.31 168 GLN A C 1
ATOM 1320 O O . GLN A 1 168 ? 10.450 18.534 -10.491 1.00 90.31 168 GLN A O 1
ATOM 1325 N N . PRO A 1 169 ? 8.438 19.498 -10.781 1.00 86.44 169 PRO A N 1
ATOM 1326 C CA . PRO A 1 169 ? 8.442 20.197 -9.490 1.00 86.44 169 PRO A CA 1
ATOM 1327 C C . PRO A 1 169 ? 8.639 19.292 -8.264 1.00 86.44 169 PRO A C 1
ATOM 1329 O O . PRO A 1 169 ? 9.209 19.724 -7.267 1.00 86.44 169 PRO A O 1
ATOM 1332 N N . PHE A 1 170 ? 8.207 18.029 -8.333 1.00 82.38 170 PHE A N 1
ATOM 1333 C CA . PHE A 1 170 ? 8.362 17.046 -7.251 1.00 82.38 170 PHE A CA 1
ATOM 1334 C C . PHE A 1 170 ? 9.768 16.414 -7.173 1.00 82.38 170 PHE A C 1
ATOM 1336 O O . PHE A 1 170 ? 10.047 15.629 -6.263 1.00 82.38 170 PHE A O 1
ATOM 1343 N N . MET A 1 171 ? 10.651 16.715 -8.134 1.00 87.94 171 MET A N 1
ATOM 1344 C CA . MET A 1 171 ? 12.034 16.233 -8.175 1.00 87.94 171 MET A CA 1
ATOM 1345 C C . MET A 1 171 ? 12.931 17.126 -7.307 1.00 87.94 171 MET A C 1
ATOM 1347 O O . MET A 1 171 ? 13.589 18.061 -7.782 1.00 87.94 171 MET A O 1
ATOM 1351 N N . ASP A 1 172 ? 12.927 16.828 -6.006 1.00 81.81 172 ASP A N 1
ATOM 1352 C CA . ASP A 1 172 ? 13.570 17.635 -4.965 1.00 81.81 172 ASP A CA 1
ATOM 1353 C C . ASP A 1 172 ? 15.092 17.734 -5.107 1.00 81.81 172 ASP A C 1
ATOM 1355 O O . ASP A 1 172 ? 15.690 18.730 -4.689 1.00 81.81 172 ASP A O 1
ATOM 1359 N N . LYS A 1 173 ? 15.766 16.685 -5.604 1.00 82.81 173 LYS A N 1
ATOM 1360 C CA . LYS A 1 173 ? 17.229 16.692 -5.711 1.00 82.81 173 LYS A CA 1
ATOM 1361 C C . LYS A 1 173 ? 17.666 17.149 -7.100 1.00 82.81 173 LYS A C 1
ATOM 1363 O O . LYS A 1 173 ? 17.097 16.697 -8.092 1.00 82.81 173 LYS A O 1
ATOM 1368 N N . PRO A 1 174 ? 18.749 17.949 -7.194 1.00 82.62 174 PRO A N 1
ATOM 1369 C CA . PRO A 1 174 ? 19.266 18.427 -8.476 1.00 82.62 174 PRO A CA 1
ATOM 1370 C C . PRO A 1 174 ? 19.537 17.322 -9.499 1.00 82.62 174 PRO A C 1
ATOM 1372 O O . PRO A 1 174 ? 19.443 17.582 -10.685 1.00 82.62 174 PRO A O 1
ATOM 1375 N N . CYS A 1 175 ? 19.824 16.098 -9.048 1.00 87.06 175 CYS A N 1
ATOM 1376 C CA . CYS A 1 175 ? 20.149 14.959 -9.900 1.00 87.06 175 CYS A CA 1
ATOM 1377 C C . CYS A 1 175 ? 18.956 14.051 -10.259 1.00 87.06 175 CYS A C 1
ATOM 1379 O O . CYS A 1 175 ? 19.152 13.064 -10.959 1.00 87.06 175 CYS A O 1
ATOM 1381 N N . ASP A 1 176 ? 17.748 14.280 -9.733 1.00 86.75 176 ASP A N 1
ATOM 1382 C CA . ASP A 1 176 ? 16.652 13.294 -9.833 1.00 86.75 176 ASP A CA 1
ATOM 1383 C C . ASP A 1 176 ? 16.164 13.058 -11.278 1.00 86.75 176 ASP A C 1
ATOM 1385 O O . ASP A 1 176 ? 15.588 12.008 -11.567 1.00 86.75 176 ASP A O 1
ATOM 1389 N N . TRP A 1 177 ? 16.439 13.987 -12.195 1.00 91.56 177 TRP A N 1
ATOM 1390 C CA . TRP A 1 177 ? 16.046 13.947 -13.609 1.00 91.56 177 TRP A CA 1
ATOM 1391 C C . TRP A 1 177 ? 17.165 13.471 -14.555 1.00 91.56 177 TRP A C 1
ATOM 1393 O O . TRP A 1 177 ? 16.917 13.249 -15.738 1.00 91.56 177 TRP A O 1
ATOM 1403 N N . GLU A 1 178 ? 18.389 13.276 -14.053 1.00 94.81 178 GLU A N 1
ATOM 1404 C CA . GLU A 1 178 ? 19.559 12.913 -14.862 1.00 94.81 178 GLU A CA 1
ATOM 1405 C C . GLU A 1 178 ? 19.673 11.396 -15.100 1.00 94.81 178 GLU A C 1
ATOM 1407 O O . GLU A 1 178 ? 19.358 10.572 -14.233 1.00 94.81 178 GLU A O 1
ATOM 1412 N N . ALA A 1 179 ? 20.216 11.012 -16.259 1.00 95.75 179 ALA A N 1
ATOM 1413 C CA . ALA A 1 179 ? 20.567 9.623 -16.549 1.00 95.75 179 ALA A CA 1
ATOM 1414 C C . ALA A 1 179 ? 21.625 9.062 -15.570 1.00 95.75 179 ALA A C 1
ATOM 1416 O O . ALA A 1 179 ? 22.527 9.761 -15.109 1.00 95.75 179 ALA A O 1
ATOM 1417 N N . GLY A 1 180 ? 21.533 7.770 -15.257 1.00 91.50 180 GLY A N 1
ATOM 1418 C CA . GLY A 1 180 ? 22.451 7.057 -14.363 1.00 91.50 180 GLY A CA 1
ATOM 1419 C C . GLY A 1 180 ? 22.271 7.363 -12.876 1.00 91.50 180 GLY A C 1
ATOM 1420 O O . GLY A 1 180 ? 23.007 6.830 -12.036 1.00 91.50 180 GLY A O 1
ATOM 1421 N N . LYS A 1 181 ? 21.301 8.208 -12.511 1.00 90.81 181 LYS A N 1
ATOM 1422 C CA . LYS A 1 181 ? 20.999 8.523 -11.114 1.00 90.81 181 LYS A CA 1
ATOM 1423 C C . LYS A 1 181 ? 19.958 7.571 -10.549 1.00 90.81 181 LYS A C 1
ATOM 1425 O O . LYS A 1 181 ? 19.087 7.059 -11.251 1.00 90.81 181 LYS A O 1
ATOM 1430 N N . LYS A 1 182 ? 20.099 7.310 -9.247 1.00 86.94 182 LYS A N 1
ATOM 1431 C CA . LYS A 1 182 ? 19.213 6.409 -8.513 1.00 86.94 182 LYS A CA 1
ATOM 1432 C C . LYS A 1 182 ? 17.890 7.090 -8.204 1.00 86.94 182 LYS A C 1
ATOM 1434 O O . LYS A 1 182 ? 17.915 8.198 -7.674 1.00 86.94 182 LYS A O 1
ATOM 1439 N N . HIS A 1 183 ? 16.789 6.379 -8.423 1.00 86.56 183 HIS A N 1
ATOM 1440 C CA . HIS A 1 183 ? 15.468 6.742 -7.937 1.00 86.56 183 HIS A CA 1
ATOM 1441 C C . HIS A 1 183 ? 15.510 6.988 -6.430 1.00 86.56 183 HIS A C 1
ATOM 1443 O O . HIS A 1 183 ? 16.095 6.209 -5.667 1.00 86.56 183 HIS A O 1
ATOM 1449 N N . ARG A 1 184 ? 14.886 8.081 -5.999 1.00 79.69 184 ARG A N 1
ATOM 1450 C CA . ARG A 1 184 ? 14.787 8.464 -4.594 1.00 79.69 184 ARG A CA 1
ATOM 1451 C C . ARG A 1 184 ? 13.332 8.711 -4.261 1.00 79.69 184 ARG A C 1
ATOM 1453 O O . ARG A 1 184 ? 12.705 9.641 -4.747 1.00 79.69 184 ARG A O 1
ATOM 1460 N N . CYS A 1 185 ? 12.818 7.892 -3.358 1.00 78.12 185 CYS A N 1
ATOM 1461 C CA . CYS A 1 185 ? 11.479 8.048 -2.821 1.00 78.12 185 CYS A CA 1
ATOM 1462 C C . CYS A 1 185 ? 11.489 9.130 -1.719 1.00 78.12 185 CYS A C 1
ATOM 1464 O O . CYS A 1 185 ? 11.477 8.809 -0.530 1.00 78.12 185 CYS A O 1
ATOM 1466 N N . THR A 1 186 ? 11.634 10.408 -2.096 1.00 78.44 186 THR A N 1
ATOM 1467 C CA . THR A 1 186 ? 11.591 11.537 -1.145 1.00 78.44 186 THR A CA 1
ATOM 1468 C C . THR A 1 186 ? 10.172 11.759 -0.615 1.00 78.44 186 THR A C 1
ATOM 1470 O O . THR A 1 186 ? 9.198 11.221 -1.142 1.00 78.44 186 THR A O 1
ATOM 1473 N N . SER A 1 187 ? 10.032 12.573 0.436 1.00 76.19 187 SER A N 1
ATOM 1474 C CA . SER A 1 187 ? 8.712 12.959 0.945 1.00 76.19 187 SER A CA 1
ATOM 1475 C C . SER A 1 187 ? 7.884 13.721 -0.094 1.00 76.19 187 SER A C 1
ATOM 1477 O O . SER A 1 187 ? 6.677 13.494 -0.152 1.00 76.19 187 SER A O 1
ATOM 1479 N N . ALA A 1 188 ? 8.498 14.586 -0.916 1.00 77.69 188 ALA A N 1
ATOM 1480 C CA . ALA A 1 188 ? 7.768 15.287 -1.972 1.00 77.69 188 ALA A CA 1
ATOM 1481 C C . ALA A 1 188 ? 7.364 14.334 -3.098 1.00 77.69 188 ALA A C 1
ATOM 1483 O O . ALA A 1 188 ? 6.206 14.363 -3.498 1.00 77.69 188 ALA A O 1
ATOM 1484 N N . MET A 1 189 ? 8.250 13.416 -3.512 1.00 82.50 189 MET A N 1
ATOM 1485 C CA . MET A 1 189 ? 7.910 12.370 -4.482 1.00 82.50 189 MET A CA 1
ATOM 1486 C C . MET A 1 189 ? 6.753 11.499 -3.979 1.00 82.50 189 MET A C 1
ATOM 1488 O O . MET A 1 189 ? 5.783 11.282 -4.691 1.00 82.50 189 MET A O 1
ATOM 1492 N N . LEU A 1 190 ? 6.784 11.045 -2.722 1.00 80.94 190 LEU A N 1
ATOM 1493 C CA . LEU A 1 190 ? 5.672 10.280 -2.147 1.00 80.94 190 LEU A CA 1
ATOM 1494 C C . LEU A 1 190 ? 4.375 11.084 -2.066 1.00 80.94 190 LEU A C 1
ATOM 1496 O O . LEU A 1 190 ? 3.304 10.521 -2.278 1.00 80.94 190 LEU A O 1
ATOM 1500 N N . ARG A 1 191 ? 4.451 12.378 -1.735 1.00 78.88 191 ARG A N 1
ATOM 1501 C CA . ARG A 1 191 ? 3.281 13.261 -1.729 1.00 78.88 191 ARG A CA 1
ATOM 1502 C C . ARG A 1 191 ? 2.709 13.410 -3.138 1.00 78.88 191 ARG A C 1
ATOM 1504 O O . ARG A 1 191 ? 1.504 13.261 -3.288 1.00 78.88 191 ARG A O 1
ATOM 1511 N N . HIS A 1 192 ? 3.562 13.635 -4.135 1.00 84.56 192 HIS A N 1
ATOM 1512 C CA . HIS A 1 192 ? 3.197 13.702 -5.550 1.00 84.56 192 HIS A CA 1
ATOM 1513 C C . HIS A 1 192 ? 2.519 12.416 -6.016 1.00 84.56 192 HIS A C 1
ATOM 1515 O O . HIS A 1 192 ? 1.384 12.464 -6.469 1.00 84.56 192 HIS A O 1
ATOM 1521 N N . LEU A 1 193 ? 3.148 11.257 -5.796 1.00 87.12 193 LEU A N 1
ATOM 1522 C CA . LEU A 1 193 ? 2.583 9.962 -6.185 1.00 87.12 193 LEU A CA 1
ATOM 1523 C C . LEU A 1 193 ? 1.196 9.734 -5.570 1.00 87.12 193 LEU A C 1
ATOM 1525 O O . LEU A 1 193 ? 0.305 9.236 -6.241 1.00 87.12 193 LEU A O 1
ATOM 1529 N N . ARG A 1 194 ? 0.984 10.122 -4.307 1.00 82.38 194 ARG A N 1
ATOM 1530 C CA . ARG A 1 194 ? -0.334 10.017 -3.657 1.00 82.38 194 ARG A CA 1
ATOM 1531 C C . ARG A 1 194 ? -1.386 10.894 -4.322 1.00 82.38 194 ARG A C 1
ATOM 1533 O O . ARG A 1 194 ? -2.502 10.426 -4.502 1.00 82.38 194 ARG A O 1
ATOM 1540 N N . VAL A 1 195 ? -1.037 12.133 -4.669 1.00 81.31 195 VAL A N 1
ATOM 1541 C CA . VAL A 1 195 ? -1.931 13.034 -5.413 1.00 81.31 195 VAL A CA 1
ATOM 1542 C C . VAL A 1 195 ? -2.243 12.447 -6.784 1.00 81.31 195 VAL A C 1
ATOM 1544 O O . VAL A 1 195 ? -3.411 12.292 -7.110 1.00 81.31 195 VAL A O 1
ATOM 1547 N N . ALA A 1 196 ? -1.223 12.009 -7.521 1.00 85.38 196 ALA A N 1
ATOM 1548 C CA . ALA A 1 196 ? -1.386 11.437 -8.851 1.00 85.38 196 ALA A CA 1
ATOM 1549 C C . ALA A 1 196 ? -2.302 10.200 -8.861 1.00 85.38 196 ALA A C 1
ATOM 1551 O O . ALA A 1 196 ? -3.121 10.069 -9.763 1.00 85.38 196 ALA A O 1
ATOM 1552 N N . VAL A 1 197 ? -2.225 9.309 -7.859 1.00 86.50 197 VAL A N 1
ATOM 1553 C CA . VAL A 1 197 ? -3.162 8.169 -7.794 1.00 86.50 197 VAL A CA 1
ATOM 1554 C C . VAL A 1 197 ? -4.583 8.637 -7.452 1.00 86.50 197 VAL A C 1
ATOM 1556 O O . VAL A 1 197 ? -5.524 8.130 -8.051 1.00 86.50 197 VAL A O 1
ATOM 1559 N N . MET A 1 198 ?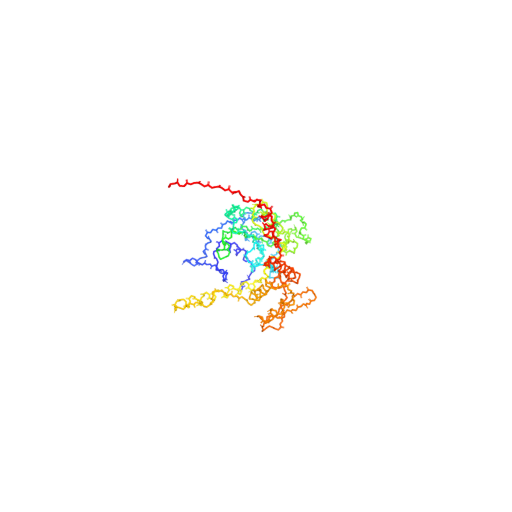 -4.763 9.601 -6.538 1.00 82.44 198 MET A N 1
ATOM 1560 C CA . MET A 1 198 ? -6.103 10.141 -6.243 1.00 82.44 198 MET A CA 1
ATOM 1561 C C . MET A 1 198 ? -6.732 10.783 -7.487 1.00 82.44 198 MET A C 1
ATOM 1563 O O . MET A 1 198 ? -7.842 10.419 -7.851 1.00 82.44 198 MET A O 1
ATOM 1567 N N . GLU A 1 199 ? -5.997 11.643 -8.199 1.00 84.06 199 GLU A N 1
ATOM 1568 C CA . GLU A 1 199 ? -6.472 12.267 -9.443 1.00 84.06 199 GLU A CA 1
ATOM 1569 C C . GLU A 1 199 ? -6.757 11.237 -10.544 1.00 84.06 199 GLU A C 1
ATOM 1571 O O . GLU A 1 199 ? -7.710 11.385 -11.304 1.00 84.06 199 GLU A O 1
ATOM 1576 N N . MET A 1 200 ? -5.932 10.191 -10.655 1.00 90.50 200 MET A N 1
ATOM 1577 C CA . MET A 1 200 ? -6.154 9.096 -11.602 1.00 90.50 200 MET A CA 1
ATOM 1578 C C . MET A 1 200 ? -7.450 8.340 -11.283 1.00 90.50 200 MET A C 1
ATOM 1580 O O . MET A 1 200 ? -8.221 8.061 -12.196 1.00 90.50 200 MET A O 1
ATOM 1584 N N . CYS A 1 201 ? -7.703 8.020 -10.010 1.00 86.56 201 CYS A N 1
ATOM 1585 C CA . CYS A 1 201 ? -8.937 7.360 -9.580 1.00 86.56 201 CYS A CA 1
ATOM 1586 C C . CYS A 1 201 ? -10.163 8.256 -9.778 1.00 86.56 201 CYS A C 1
ATOM 1588 O O . CYS A 1 201 ? -11.170 7.776 -10.282 1.00 86.56 201 CYS A O 1
ATOM 1590 N N . GLU A 1 202 ? -10.063 9.547 -9.458 1.00 83.94 202 GLU A N 1
ATOM 1591 C CA . GLU A 1 202 ? -11.134 10.524 -9.678 1.00 83.94 202 GLU A CA 1
ATOM 1592 C C . GLU A 1 202 ? -11.492 10.648 -11.165 1.00 83.94 202 GLU A C 1
ATOM 1594 O O . GLU A 1 202 ? -12.654 10.507 -11.536 1.00 83.94 202 GLU A O 1
ATOM 1599 N N . LYS A 1 203 ? -10.495 10.820 -12.044 1.00 86.94 203 LYS A N 1
ATOM 1600 C CA . LYS A 1 203 ? -10.708 10.869 -13.504 1.00 86.94 203 LYS A CA 1
ATOM 1601 C C . LYS A 1 203 ? -11.284 9.570 -14.060 1.00 86.94 203 LYS A C 1
ATOM 1603 O O . LYS A 1 203 ? -11.952 9.589 -15.089 1.00 86.94 203 LYS A O 1
ATOM 1608 N N . ALA A 1 204 ? -10.981 8.450 -13.413 1.00 89.62 204 ALA A N 1
ATOM 1609 C CA . ALA A 1 204 ? -11.474 7.140 -13.790 1.00 89.62 204 ALA A CA 1
ATOM 1610 C C . ALA A 1 204 ? -12.813 6.785 -13.127 1.00 89.62 204 ALA A C 1
ATOM 1612 O O . ALA A 1 204 ? -13.242 5.655 -13.320 1.00 89.62 204 ALA A O 1
ATOM 1613 N N . ASP A 1 205 ? -13.460 7.684 -12.377 1.00 90.88 205 ASP A N 1
ATOM 1614 C CA . ASP A 1 205 ? -14.710 7.406 -11.651 1.00 90.88 205 ASP A CA 1
ATOM 1615 C C . ASP A 1 205 ? -14.612 6.155 -10.753 1.00 90.88 205 ASP A C 1
ATOM 1617 O O . ASP A 1 205 ? -15.454 5.260 -10.768 1.00 90.88 205 ASP A O 1
ATOM 1621 N N . LEU A 1 206 ? -13.498 6.041 -10.021 1.00 87.88 206 LEU A N 1
ATOM 1622 C CA . LEU A 1 206 ? -13.230 4.948 -9.086 1.00 87.88 206 LEU A CA 1
ATOM 1623 C C . LEU A 1 206 ? -13.317 5.434 -7.642 1.00 87.88 206 LEU A C 1
ATOM 1625 O O . LEU A 1 206 ? -13.010 6.588 -7.326 1.00 87.88 206 LEU A O 1
ATOM 1629 N N . ASN A 1 207 ? -13.654 4.517 -6.735 1.00 84.06 207 ASN A N 1
ATOM 1630 C CA . ASN A 1 207 ? -13.644 4.801 -5.310 1.00 84.06 207 ASN A CA 1
ATOM 1631 C C . ASN A 1 207 ? -12.243 5.232 -4.854 1.00 84.06 207 ASN A C 1
ATOM 1633 O O . ASN A 1 207 ? -11.223 4.621 -5.183 1.00 84.06 207 ASN A O 1
ATOM 1637 N N . GLN A 1 208 ? -12.197 6.284 -4.037 1.00 71.38 208 GLN A N 1
ATOM 1638 C CA . GLN A 1 208 ? -10.948 6.848 -3.547 1.00 71.38 208 GLN A CA 1
ATOM 1639 C C . GLN A 1 208 ? -10.963 7.081 -2.041 1.00 71.38 208 GLN A C 1
ATOM 1641 O O . GLN A 1 208 ? -11.983 7.376 -1.417 1.00 71.38 208 GLN A O 1
ATOM 1646 N N . ILE A 1 209 ? -9.773 6.997 -1.457 1.00 71.44 209 ILE A N 1
ATOM 1647 C CA . ILE A 1 209 ? -9.507 7.459 -0.101 1.00 71.44 209 ILE A CA 1
ATOM 1648 C C . ILE A 1 209 ? -8.512 8.610 -0.161 1.00 71.44 209 ILE A C 1
ATOM 1650 O O . ILE A 1 209 ? -7.634 8.653 -1.021 1.00 71.44 209 ILE A O 1
ATOM 1654 N N . ASN A 1 210 ? -8.582 9.506 0.816 1.00 70.88 210 ASN A N 1
ATOM 1655 C CA . ASN A 1 210 ? -7.572 10.544 0.947 1.00 70.88 210 ASN A CA 1
ATOM 1656 C C . ASN A 1 210 ? -6.234 9.918 1.390 1.00 70.88 210 ASN A C 1
ATOM 1658 O O . ASN A 1 210 ? -6.065 9.557 2.554 1.00 70.88 210 ASN A O 1
ATOM 1662 N N . LEU A 1 211 ? -5.279 9.808 0.460 1.00 72.56 211 LEU A N 1
ATOM 1663 C CA . LEU A 1 211 ? -3.934 9.263 0.693 1.00 72.56 211 LEU A CA 1
ATOM 1664 C C . LEU A 1 211 ? -2.974 10.251 1.378 1.00 72.56 211 LEU A C 1
ATOM 1666 O O . LEU A 1 211 ? -1.881 9.868 1.819 1.00 72.56 211 LEU A O 1
ATOM 1670 N N . LEU A 1 212 ? -3.341 11.531 1.448 1.00 70.94 212 LEU A N 1
ATOM 1671 C CA . LEU A 1 212 ? -2.561 12.562 2.135 1.00 70.94 212 LEU A CA 1
ATOM 1672 C C . LEU A 1 212 ? -2.807 12.538 3.641 1.00 70.94 212 LEU A C 1
ATOM 1674 O O . LEU A 1 212 ? -1.915 12.888 4.419 1.00 70.94 212 LEU A O 1
ATOM 1678 N N . GLU A 1 213 ? -3.974 12.052 4.051 1.00 66.56 213 GLU A N 1
ATOM 1679 C CA . GLU A 1 213 ? -4.346 11.909 5.445 1.00 66.56 213 GLU A CA 1
ATOM 1680 C C . GLU A 1 213 ? -4.240 10.464 5.930 1.00 66.56 213 GLU A C 1
ATOM 1682 O O . GLU A 1 213 ? -4.748 9.525 5.328 1.00 66.56 213 GLU A O 1
ATOM 1687 N N . ALA A 1 214 ? -3.595 10.278 7.082 1.00 58.88 214 ALA A N 1
ATOM 1688 C CA . ALA A 1 214 ? -3.624 9.002 7.781 1.00 58.88 214 ALA A CA 1
ATOM 1689 C C . ALA A 1 214 ? -5.056 8.723 8.259 1.00 58.88 214 ALA A C 1
ATOM 1691 O O . ALA A 1 214 ? -5.488 9.265 9.280 1.00 58.88 214 ALA A O 1
ATOM 1692 N N . GLN A 1 215 ? -5.793 7.890 7.525 1.00 55.34 215 GLN A N 1
ATOM 1693 C CA . GLN A 1 215 ? -7.120 7.452 7.934 1.00 55.34 215 GLN A CA 1
ATOM 1694 C C . GLN A 1 215 ? -7.041 6.159 8.753 1.00 55.34 215 GLN A C 1
ATOM 1696 O O . GLN A 1 215 ? -6.550 5.133 8.285 1.00 55.34 215 GLN A O 1
ATOM 1701 N N . GLY A 1 216 ? -7.583 6.204 9.972 1.00 67.25 216 GLY A N 1
ATOM 1702 C CA . GLY A 1 216 ? -7.722 5.039 10.847 1.00 67.25 216 GLY A CA 1
ATOM 1703 C C . GLY A 1 216 ? -6.493 4.732 11.702 1.00 67.25 216 GLY A C 1
ATOM 1704 O O . GLY A 1 216 ? -5.660 5.597 11.984 1.00 67.25 216 GLY A O 1
ATOM 1705 N N . ASP A 1 217 ? -6.423 3.485 12.157 1.00 76.00 217 ASP A N 1
ATOM 1706 C CA . ASP A 1 217 ? -5.430 3.040 13.127 1.00 76.00 217 ASP A CA 1
ATOM 1707 C C . ASP A 1 217 ? -4.037 2.917 12.521 1.00 76.00 217 ASP A C 1
ATOM 1709 O O . ASP A 1 217 ? -3.822 2.357 11.442 1.00 76.00 217 ASP A O 1
ATOM 1713 N N . HIS A 1 218 ? -3.049 3.398 13.266 1.00 74.44 218 HIS A N 1
ATOM 1714 C CA . HIS A 1 218 ? -1.649 3.226 12.931 1.00 74.44 218 HIS A CA 1
ATOM 1715 C C . HIS A 1 218 ? -1.175 1.839 13.385 1.00 74.44 218 HIS A C 1
ATOM 1717 O O . HIS A 1 218 ? -0.500 1.687 14.404 1.00 74.44 218 HIS A O 1
ATOM 1723 N N . VAL A 1 219 ? -1.519 0.808 12.619 1.00 70.62 219 VAL A N 1
ATOM 1724 C CA . VAL A 1 219 ? -0.915 -0.531 12.741 1.00 70.62 219 VAL A CA 1
ATOM 1725 C C . VAL A 1 219 ? 0.490 -0.459 12.153 1.00 70.62 219 VAL A C 1
ATOM 1727 O O . VAL A 1 219 ? 0.642 0.183 11.135 1.00 70.62 219 VAL A O 1
ATOM 1730 N N . SER A 1 220 ? 1.526 -1.053 12.748 1.00 64.69 220 SER A N 1
ATOM 1731 C CA . SER A 1 220 ? 2.871 -1.131 12.117 1.00 64.69 220 SER A CA 1
ATOM 1732 C C . SER A 1 220 ? 3.061 -2.422 11.308 1.00 64.69 220 SER A C 1
ATOM 1734 O O . SER A 1 220 ? 2.361 -3.388 11.573 1.00 64.69 220 SER A O 1
ATOM 1736 N N . GLU A 1 221 ? 4.045 -2.521 10.400 1.00 57.59 221 GLU A N 1
ATOM 1737 C CA . GLU A 1 221 ? 4.356 -3.788 9.695 1.00 57.59 221 GLU A CA 1
ATOM 1738 C C . GLU A 1 221 ? 4.596 -4.951 10.676 1.00 57.59 221 GLU A C 1
ATOM 1740 O O . GLU A 1 221 ? 4.053 -6.047 10.522 1.00 57.59 221 GLU A O 1
ATOM 1745 N N . ARG A 1 222 ? 5.370 -4.696 11.739 1.00 65.62 222 ARG A N 1
ATOM 1746 C CA . ARG A 1 222 ? 5.629 -5.685 12.793 1.00 65.62 222 ARG A CA 1
ATOM 1747 C C . ARG A 1 222 ? 4.336 -6.141 13.463 1.00 65.62 222 ARG A C 1
ATOM 1749 O O . ARG A 1 222 ? 4.195 -7.327 13.742 1.00 65.62 222 ARG A O 1
ATOM 1756 N N . GLU A 1 223 ? 3.434 -5.207 13.744 1.00 75.38 223 GLU A N 1
ATOM 1757 C CA . GLU A 1 223 ? 2.140 -5.483 14.367 1.00 75.38 223 GLU A CA 1
ATOM 1758 C C . GLU A 1 223 ? 1.206 -6.232 13.416 1.00 75.38 223 GLU A C 1
ATOM 1760 O O . GLU A 1 223 ? 0.642 -7.244 13.812 1.00 75.38 223 GLU A O 1
ATOM 1765 N N . TYR A 1 224 ? 1.117 -5.802 12.158 1.00 66.56 224 TYR A N 1
ATOM 1766 C CA . TYR A 1 224 ? 0.347 -6.455 11.106 1.00 66.56 224 TYR A CA 1
ATOM 1767 C C . TYR A 1 224 ? 0.761 -7.925 10.955 1.00 66.56 224 TYR A C 1
ATOM 1769 O O . TYR A 1 224 ? -0.064 -8.831 11.070 1.00 66.56 224 TYR A O 1
ATOM 1777 N N . TRP A 1 225 ? 2.060 -8.199 10.808 1.00 67.19 225 TRP A N 1
ATOM 1778 C CA . TRP A 1 225 ? 2.541 -9.577 10.724 1.00 67.19 225 TRP A CA 1
ATOM 1779 C C . TRP A 1 225 ? 2.424 -10.341 12.046 1.00 67.19 225 TRP A C 1
ATOM 1781 O O . TRP A 1 225 ? 2.235 -11.557 12.030 1.00 67.19 225 TRP A O 1
ATOM 1791 N N . ALA A 1 226 ? 2.539 -9.668 13.196 1.00 77.69 226 ALA A N 1
ATOM 1792 C CA . ALA A 1 226 ? 2.285 -10.298 14.491 1.00 77.69 226 ALA A CA 1
ATOM 1793 C C . ALA A 1 226 ? 0.823 -10.738 14.615 1.00 77.69 226 ALA A C 1
ATOM 1795 O O . ALA A 1 226 ? 0.587 -11.855 15.067 1.00 77.69 226 ALA A O 1
ATOM 1796 N N . GLN A 1 227 ? -0.123 -9.917 14.152 1.00 75.94 227 GLN A N 1
ATOM 1797 C CA . GLN A 1 227 ? -1.539 -10.259 14.099 1.00 75.94 227 GLN A CA 1
ATOM 1798 C C . GLN A 1 227 ? -1.766 -11.493 13.228 1.00 75.94 227 GLN A C 1
ATOM 1800 O O . GLN A 1 227 ? -2.357 -12.456 13.696 1.00 75.94 227 GLN A O 1
ATOM 1805 N N . ARG A 1 228 ? -1.218 -11.526 12.005 1.00 72.62 228 ARG A N 1
ATOM 1806 C CA . ARG A 1 228 ? -1.387 -12.676 11.095 1.00 72.62 228 ARG A CA 1
ATOM 1807 C C . ARG A 1 228 ? -0.759 -13.962 11.623 1.00 72.62 228 ARG A C 1
ATOM 1809 O O . ARG A 1 228 ? -1.374 -15.021 11.566 1.00 72.62 228 ARG A O 1
ATOM 1816 N N . ARG A 1 229 ? 0.471 -13.890 12.144 1.00 79.50 229 ARG A N 1
ATOM 1817 C CA . ARG A 1 229 ? 1.136 -15.059 12.750 1.00 79.50 229 ARG A CA 1
ATOM 1818 C C . ARG A 1 229 ? 0.435 -15.525 14.023 1.00 79.50 229 ARG A C 1
ATOM 1820 O O . ARG A 1 229 ? 0.535 -16.699 14.364 1.00 79.50 229 ARG A O 1
ATOM 1827 N N . GLY A 1 230 ? -0.180 -14.607 14.763 1.00 84.94 230 GLY A N 1
ATOM 1828 C CA . GLY A 1 230 ? -1.011 -14.922 15.918 1.00 84.94 230 GLY A CA 1
ATOM 1829 C C . GLY A 1 230 ? -2.295 -15.625 15.497 1.00 84.94 230 GLY A C 1
ATOM 1830 O O . GLY A 1 230 ? -2.548 -16.725 15.969 1.00 84.94 230 GLY A O 1
ATOM 1831 N N . GLN A 1 231 ? -3.020 -15.050 14.533 1.00 83.38 231 GLN A N 1
ATOM 1832 C CA . GLN A 1 231 ? -4.254 -15.611 13.984 1.00 83.38 231 GLN A CA 1
ATOM 1833 C C . GLN A 1 231 ? -4.033 -17.025 13.453 1.00 83.38 231 GLN A C 1
ATOM 1835 O O . GLN A 1 231 ? -4.700 -17.937 13.899 1.00 83.38 231 GLN A O 1
ATOM 1840 N N . ARG A 1 232 ? -2.998 -17.256 12.639 1.00 80.31 232 ARG A N 1
ATOM 1841 C CA . ARG A 1 232 ? -2.702 -18.603 12.126 1.00 80.31 232 ARG A CA 1
ATOM 1842 C C . ARG A 1 232 ? -2.430 -19.631 13.232 1.00 80.31 232 ARG A C 1
ATOM 1844 O O . ARG A 1 232 ? -2.814 -20.788 13.103 1.00 80.31 232 ARG A O 1
ATOM 1851 N N . ARG A 1 233 ? -1.724 -19.237 14.299 1.00 88.25 233 ARG A N 1
ATOM 1852 C CA . ARG A 1 233 ? -1.468 -20.127 15.445 1.00 88.25 233 ARG A CA 1
ATOM 1853 C C . ARG A 1 233 ? -2.753 -20.426 16.210 1.00 88.25 233 ARG A C 1
ATOM 1855 O O . ARG A 1 233 ? -2.936 -21.561 16.632 1.00 88.25 233 ARG A O 1
ATOM 1862 N N . LEU A 1 234 ? -3.622 -19.426 16.344 1.00 89.06 234 LEU A N 1
ATOM 1863 C CA . LEU A 1 234 ? -4.944 -19.579 16.934 1.00 89.06 234 LEU A CA 1
ATOM 1864 C C . LEU A 1 234 ? -5.824 -20.499 16.080 1.00 89.06 234 LEU A C 1
ATOM 1866 O O . LEU A 1 234 ? -6.372 -21.451 16.610 1.00 89.06 234 LEU A O 1
ATOM 1870 N N . ASP A 1 235 ? -5.879 -20.289 14.766 1.00 86.25 235 ASP A N 1
ATOM 1871 C CA . ASP A 1 235 ? -6.656 -21.112 13.835 1.00 86.25 235 ASP A CA 1
ATOM 1872 C C . ASP A 1 235 ? -6.190 -22.571 13.858 1.00 86.25 235 ASP A C 1
ATOM 1874 O O . ASP A 1 235 ? -7.009 -23.482 13.899 1.00 86.25 235 ASP A O 1
ATOM 1878 N N . TYR A 1 236 ? -4.874 -22.806 13.901 1.00 87.50 236 TYR A N 1
ATOM 1879 C CA . TYR A 1 236 ? -4.313 -24.152 14.030 1.00 87.50 236 TYR A CA 1
ATOM 1880 C C . TYR A 1 236 ? -4.708 -24.821 15.355 1.00 87.50 236 TYR A C 1
ATOM 1882 O O . TYR A 1 236 ? -5.098 -25.988 15.368 1.00 87.50 236 TYR A O 1
ATOM 1890 N N . ALA A 1 237 ? -4.637 -24.088 16.471 1.00 89.25 237 ALA A N 1
ATOM 1891 C CA . ALA A 1 237 ? -5.077 -24.595 17.768 1.00 89.25 237 ALA A CA 1
ATOM 1892 C C . ALA A 1 237 ? -6.589 -24.880 17.778 1.00 89.25 237 ALA A C 1
ATOM 1894 O O . ALA A 1 237 ? -7.009 -25.938 18.234 1.00 89.25 237 ALA A O 1
ATOM 1895 N N . ASN A 1 238 ? -7.394 -23.985 17.204 1.00 90.56 238 ASN A N 1
ATOM 1896 C CA . ASN A 1 238 ? -8.844 -24.125 17.100 1.00 90.56 238 ASN A CA 1
ATOM 1897 C C . ASN A 1 238 ? -9.252 -25.299 16.210 1.00 90.56 238 ASN A C 1
ATOM 1899 O O . ASN A 1 238 ? -10.198 -26.003 16.543 1.00 90.56 238 ASN A O 1
ATOM 1903 N N . ALA A 1 239 ? -8.532 -25.543 15.113 1.00 88.56 239 ALA A N 1
ATOM 1904 C CA . ALA A 1 239 ? -8.751 -26.709 14.264 1.00 88.56 239 ALA A CA 1
ATOM 1905 C C . ALA A 1 239 ? -8.482 -28.016 15.026 1.00 88.56 239 ALA A C 1
ATOM 1907 O O . ALA A 1 239 ? -9.233 -28.977 14.877 1.00 88.56 239 ALA A O 1
ATOM 1908 N N . LYS A 1 240 ? -7.455 -28.038 15.887 1.00 90.56 240 LYS A N 1
ATOM 1909 C CA . LYS A 1 240 ? -7.179 -29.182 16.763 1.00 90.56 240 LYS A CA 1
ATOM 1910 C C . LYS A 1 240 ? -8.286 -29.381 17.806 1.00 90.56 240 LYS A C 1
ATOM 1912 O O . LYS A 1 240 ? -8.768 -30.497 17.952 1.00 90.56 240 LYS A O 1
ATOM 1917 N N . LEU A 1 241 ? -8.731 -28.307 18.464 1.00 90.81 241 LEU A N 1
ATOM 1918 C CA . LEU A 1 241 ? -9.858 -28.355 19.408 1.00 90.81 241 LEU A CA 1
ATOM 1919 C C . LEU A 1 241 ? -11.136 -28.869 18.734 1.00 90.81 241 LEU A C 1
ATOM 1921 O O . LEU A 1 241 ? -11.814 -29.732 19.281 1.00 90.81 241 LEU A O 1
ATOM 1925 N N . ALA A 1 242 ? -11.424 -28.398 17.519 1.00 88.06 242 ALA A N 1
ATOM 1926 C CA . ALA A 1 242 ? -12.575 -28.846 16.745 1.00 88.06 242 ALA A CA 1
ATOM 1927 C C . ALA A 1 242 ? -12.489 -30.340 16.385 1.00 88.06 242 ALA A C 1
ATOM 1929 O O . ALA A 1 242 ? -13.493 -31.042 16.478 1.00 88.06 242 ALA A O 1
ATOM 1930 N N . ALA A 1 243 ? -11.300 -30.845 16.032 1.00 89.62 243 ALA A N 1
ATOM 1931 C CA . ALA A 1 243 ? -11.079 -32.274 15.794 1.00 89.62 243 ALA A CA 1
ATOM 1932 C C . ALA A 1 243 ? -11.278 -33.128 17.063 1.00 89.62 243 ALA A C 1
ATOM 1934 O O . ALA A 1 243 ? -11.677 -34.285 16.969 1.00 89.62 243 ALA A O 1
ATOM 1935 N N . GLU A 1 244 ? -11.049 -32.550 18.244 1.00 92.69 244 GLU A N 1
ATOM 1936 C CA . GLU A 1 244 ? -11.302 -33.158 19.559 1.00 92.69 244 GLU A CA 1
ATOM 1937 C C . GLU A 1 244 ? -12.753 -32.943 20.052 1.00 92.69 244 GLU A C 1
ATOM 1939 O O . GLU A 1 244 ? -13.083 -33.294 21.184 1.00 92.69 244 GLU A O 1
ATOM 1944 N N . GLY A 1 245 ? -13.633 -32.365 19.223 1.00 88.88 245 GLY A N 1
ATOM 1945 C CA . GLY A 1 245 ? -15.038 -32.097 19.556 1.00 88.88 245 GLY A CA 1
ATOM 1946 C C . GLY A 1 245 ? -15.258 -30.919 20.515 1.00 88.88 245 GLY A C 1
ATOM 1947 O O . GLY A 1 245 ? -16.369 -30.731 21.011 1.00 88.88 245 GLY A O 1
ATOM 1948 N N . GLN A 1 246 ? -14.228 -30.115 20.787 1.00 89.06 246 GLN A N 1
ATOM 1949 C CA . GLN A 1 246 ? -14.295 -28.962 21.684 1.00 89.06 246 GLN A CA 1
ATOM 1950 C C . GLN A 1 246 ? -14.567 -27.665 20.915 1.00 89.06 246 GLN A C 1
ATOM 1952 O O . GLN A 1 246 ? -14.031 -27.438 19.827 1.00 89.06 246 GLN A O 1
ATOM 1957 N N . GLN A 1 247 ? -15.370 -26.769 21.500 1.00 82.19 247 GLN A N 1
ATOM 1958 C CA . GLN A 1 247 ? -15.604 -25.448 20.917 1.00 82.19 247 GLN A CA 1
ATOM 1959 C C . GLN A 1 247 ? -14.490 -24.456 21.291 1.00 82.19 247 GLN A C 1
ATOM 1961 O O . GLN A 1 247 ? -14.172 -24.308 22.474 1.00 82.19 247 GLN A O 1
ATOM 1966 N N . PRO A 1 248 ? -13.921 -23.727 20.313 1.00 86.50 248 PRO A N 1
ATOM 1967 C CA . PRO A 1 248 ? -12.955 -22.671 20.585 1.00 86.50 248 PRO A CA 1
ATOM 1968 C C . PRO A 1 248 ? -13.540 -21.536 21.431 1.00 86.50 248 PRO A C 1
ATOM 1970 O O . PRO A 1 248 ? -14.597 -20.995 21.116 1.00 86.50 248 PRO A O 1
ATOM 1973 N N . THR A 1 249 ? -12.801 -21.094 22.449 1.00 85.44 249 THR A N 1
ATOM 1974 C CA . THR A 1 249 ? -13.161 -19.916 23.261 1.00 85.44 249 THR A CA 1
ATOM 1975 C C . THR A 1 249 ? -12.764 -18.593 22.603 1.00 85.44 249 THR A C 1
ATOM 1977 O O . THR A 1 249 ? -13.334 -17.547 22.908 1.00 85.44 249 THR A O 1
ATOM 1980 N N . GLN A 1 250 ? -11.793 -18.618 21.685 1.00 86.12 250 GLN A N 1
ATOM 1981 C CA . GLN A 1 250 ? -11.308 -17.442 20.970 1.00 86.12 250 GLN A CA 1
ATOM 1982 C C . GLN A 1 250 ? -11.123 -17.760 19.489 1.00 86.12 250 GLN A C 1
ATOM 1984 O O . GLN A 1 250 ? -10.373 -18.658 19.125 1.00 86.12 250 GLN A O 1
ATOM 1989 N N . THR A 1 251 ? -11.748 -16.973 18.619 1.00 86.06 251 THR A N 1
ATOM 1990 C CA . THR A 1 251 ? -11.651 -17.133 17.157 1.00 86.06 251 THR A CA 1
ATOM 1991 C C . THR A 1 251 ? -10.833 -16.034 16.487 1.00 86.06 251 THR A C 1
ATOM 1993 O O . THR A 1 251 ? -10.367 -16.206 15.366 1.00 86.06 251 THR A O 1
ATOM 1996 N N . VAL A 1 252 ? -10.601 -14.910 17.173 1.00 86.94 252 VAL A N 1
ATOM 1997 C CA . VAL A 1 252 ? -9.867 -13.761 16.627 1.00 86.94 252 VAL A CA 1
ATOM 1998 C C . VAL A 1 252 ? -8.682 -13.414 17.516 1.00 86.94 252 VAL A C 1
ATOM 2000 O O . VAL A 1 252 ? -8.837 -13.079 18.693 1.00 86.94 252 VAL A O 1
ATOM 2003 N N . TYR A 1 253 ? -7.488 -13.433 16.933 1.00 88.19 253 TYR A N 1
ATOM 2004 C CA . TYR A 1 253 ? -6.265 -12.988 17.580 1.00 88.19 253 TYR A CA 1
ATOM 2005 C C . TYR A 1 253 ? -6.194 -11.458 17.605 1.00 88.19 253 TYR A C 1
ATOM 2007 O O . TYR A 1 253 ? -6.357 -10.786 16.583 1.00 88.19 253 TYR A O 1
ATOM 2015 N N . GLN A 1 254 ? -5.885 -10.899 18.774 1.00 86.88 254 GLN A N 1
ATOM 2016 C CA . GLN A 1 254 ? -5.717 -9.461 18.973 1.00 86.88 254 GLN A CA 1
ATOM 2017 C C . GLN A 1 254 ? -4.292 -9.168 19.434 1.00 86.88 254 GLN A C 1
ATOM 2019 O O . GLN A 1 254 ? -3.739 -9.876 20.273 1.00 86.88 254 GLN A O 1
ATOM 2024 N N . THR A 1 255 ? -3.679 -8.126 18.875 1.00 88.75 255 THR A N 1
ATOM 2025 C CA . THR A 1 255 ? -2.390 -7.635 19.378 1.00 88.75 255 THR A CA 1
ATOM 2026 C C . THR A 1 255 ? -2.621 -6.751 20.602 1.00 88.75 255 THR A C 1
ATOM 2028 O O . THR A 1 255 ? -3.684 -6.156 20.747 1.00 88.75 255 THR A O 1
ATOM 2031 N N . GLU A 1 256 ? -1.600 -6.579 21.443 1.00 90.50 256 GLU A N 1
ATOM 2032 C CA . GLU A 1 256 ? -1.670 -5.649 22.582 1.00 90.50 256 GLU A CA 1
ATOM 2033 C C . GLU A 1 256 ? -2.043 -4.217 22.165 1.00 90.50 256 GLU A C 1
ATOM 2035 O O . GLU A 1 256 ? -2.780 -3.526 22.864 1.00 90.50 256 GLU A O 1
ATOM 2040 N N . LEU A 1 257 ? -1.556 -3.762 21.003 1.00 90.94 257 LEU A N 1
ATOM 2041 C CA . LEU A 1 257 ? -1.892 -2.436 20.481 1.00 90.94 257 LEU A CA 1
ATOM 2042 C C . LEU A 1 257 ? -3.324 -2.381 19.930 1.00 90.94 257 LEU A C 1
ATOM 2044 O O . LEU A 1 257 ? -3.993 -1.375 20.134 1.00 90.94 257 LEU A O 1
ATOM 2048 N N . ASP A 1 258 ? -3.811 -3.440 19.277 1.00 88.12 258 ASP A N 1
ATOM 2049 C CA . ASP A 1 258 ? -5.204 -3.544 18.817 1.00 88.12 258 ASP A CA 1
ATOM 2050 C C . ASP A 1 258 ? -6.186 -3.572 19.997 1.00 88.12 258 ASP A C 1
ATOM 2052 O O . ASP A 1 258 ? -7.147 -2.804 20.024 1.00 88.12 258 ASP A O 1
ATOM 2056 N N . LYS A 1 259 ? -5.890 -4.379 21.022 1.00 92.75 259 LYS A N 1
ATOM 2057 C CA . LYS A 1 259 ? -6.662 -4.438 22.268 1.00 92.75 259 LYS A CA 1
ATOM 2058 C C . LYS A 1 259 ? -6.724 -3.069 22.946 1.00 92.75 259 LYS A C 1
ATOM 2060 O O . LYS A 1 259 ? -7.813 -2.607 23.275 1.00 92.75 259 LYS A O 1
ATOM 2065 N N . LEU A 1 260 ? -5.582 -2.386 23.065 1.00 95.06 260 LEU A N 1
ATOM 2066 C CA . LEU A 1 260 ? -5.516 -1.037 23.625 1.00 95.06 260 LEU A CA 1
ATOM 2067 C C . LEU A 1 260 ? -6.372 -0.040 22.830 1.00 95.06 260 LEU A C 1
ATOM 2069 O O . LEU A 1 260 ? -7.131 0.715 23.430 1.00 95.06 260 LEU A O 1
ATOM 2073 N N . ARG A 1 261 ? -6.291 -0.035 21.490 1.00 94.88 261 ARG A N 1
ATOM 2074 C CA . ARG A 1 261 ? -7.123 0.852 20.655 1.00 94.88 261 ARG A CA 1
ATOM 2075 C C . ARG A 1 261 ? -8.611 0.597 20.881 1.00 94.88 261 ARG A C 1
ATOM 2077 O O . ARG A 1 261 ? -9.352 1.547 21.102 1.00 94.88 261 ARG A O 1
ATOM 2084 N N . LYS A 1 262 ? -9.037 -0.670 20.884 1.00 93.44 262 LYS A N 1
ATOM 2085 C CA . LYS A 1 262 ? -10.438 -1.059 21.113 1.00 93.44 262 LYS A CA 1
ATOM 2086 C C . LYS A 1 262 ? -10.954 -0.618 22.477 1.00 93.44 262 LYS A C 1
ATOM 2088 O O . LYS A 1 262 ? -12.044 -0.067 22.546 1.00 93.44 262 LYS A O 1
ATOM 2093 N N . GLN A 1 263 ? -10.165 -0.815 23.531 1.00 95.88 263 GLN A N 1
ATOM 2094 C CA . GLN A 1 263 ? -10.494 -0.359 24.884 1.00 95.88 263 GLN A CA 1
ATOM 2095 C C . GLN A 1 263 ? -10.652 1.165 24.938 1.00 95.88 263 GLN A C 1
ATOM 2097 O O . GLN A 1 263 ? -11.630 1.669 25.482 1.00 95.88 263 GLN A O 1
ATOM 2102 N N . ILE A 1 264 ? -9.737 1.901 24.299 1.00 96.50 264 ILE A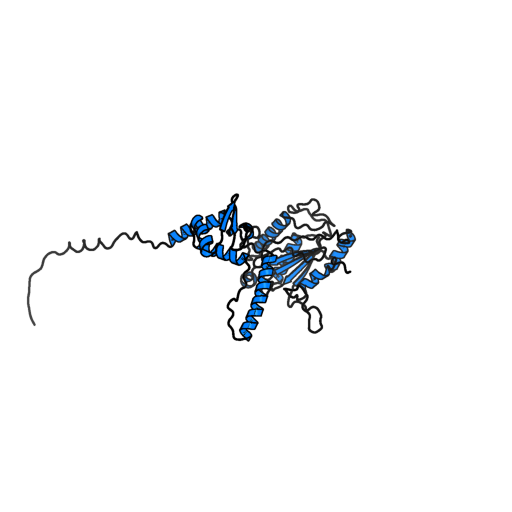 N 1
ATOM 2103 C CA . ILE A 1 264 ? -9.829 3.361 24.219 1.00 96.50 264 ILE A CA 1
ATOM 2104 C C . ILE A 1 264 ? -11.085 3.798 23.458 1.00 96.50 264 ILE A C 1
ATOM 2106 O O . ILE A 1 264 ? -11.799 4.672 23.937 1.00 96.50 264 ILE A O 1
ATOM 2110 N N . TYR A 1 265 ? -11.388 3.185 22.311 1.00 96.00 265 TYR A N 1
ATOM 2111 C CA . TYR A 1 265 ? -12.592 3.509 21.542 1.00 96.00 265 TYR A CA 1
ATOM 2112 C C . TYR A 1 265 ? -13.885 3.176 22.284 1.00 96.00 265 TYR A C 1
ATOM 2114 O O . TYR A 1 265 ? -14.824 3.965 22.239 1.00 96.00 265 TYR A O 1
ATOM 2122 N N . ALA A 1 266 ? -13.930 2.043 22.986 1.00 95.31 266 ALA A N 1
ATOM 2123 C CA . ALA A 1 266 ? -15.096 1.633 23.758 1.00 95.31 266 ALA A CA 1
ATOM 2124 C C . ALA A 1 266 ? -15.443 2.650 24.852 1.00 95.31 266 ALA A C 1
ATOM 2126 O O . ALA A 1 266 ? -16.615 2.964 25.035 1.00 95.31 266 ALA A O 1
ATOM 2127 N N . VAL A 1 267 ? -14.433 3.192 25.541 1.00 97.12 267 VAL A N 1
ATOM 2128 C CA . VAL A 1 267 ? -14.634 4.256 26.531 1.00 97.12 267 VAL A CA 1
ATOM 2129 C C . VAL A 1 267 ? -14.955 5.585 25.850 1.00 97.12 267 VAL A C 1
ATOM 2131 O O . VAL A 1 267 ? -15.946 6.217 26.197 1.00 97.12 267 VAL A O 1
ATOM 2134 N N . LEU A 1 268 ? -14.189 5.975 24.827 1.00 95.81 268 LEU A N 1
ATOM 2135 C CA . LEU A 1 268 ? -14.379 7.249 24.128 1.00 95.81 268 LEU A CA 1
ATOM 2136 C C . LEU A 1 268 ? -15.798 7.419 23.582 1.00 95.81 268 LEU A C 1
ATOM 2138 O O . LEU A 1 268 ? -16.332 8.516 23.638 1.00 95.81 268 LEU A O 1
ATOM 2142 N N . ASN A 1 269 ? -16.412 6.351 23.071 1.00 92.56 269 ASN A N 1
ATOM 2143 C CA . ASN A 1 269 ? -17.738 6.408 22.452 1.00 92.56 269 ASN A CA 1
ATOM 2144 C C . ASN A 1 269 ? -18.896 6.584 23.449 1.00 92.56 269 ASN A C 1
ATOM 2146 O O . ASN A 1 269 ? -20.013 6.847 23.013 1.00 92.56 269 ASN A O 1
ATOM 2150 N N . LYS A 1 270 ? -18.666 6.410 24.756 1.00 92.62 270 LYS A N 1
ATOM 2151 C CA . LYS A 1 270 ? -19.708 6.542 25.791 1.00 92.62 270 LYS A CA 1
ATOM 2152 C C . LYS A 1 270 ? -19.496 7.716 26.742 1.00 92.62 270 LYS A C 1
ATOM 2154 O O . LYS A 1 270 ? -20.413 8.053 27.478 1.00 92.62 270 LYS A O 1
ATOM 2159 N N . THR A 1 271 ? -18.315 8.327 26.735 1.00 94.94 271 THR A N 1
ATOM 2160 C CA . THR A 1 271 ? -17.991 9.452 27.617 1.00 94.94 271 THR A CA 1
ATOM 2161 C C . THR A 1 271 ? -18.223 10.789 26.935 1.00 94.94 271 THR A C 1
ATOM 2163 O O . THR A 1 271 ? -18.096 10.908 25.715 1.00 94.94 271 THR A O 1
ATOM 2166 N N . THR A 1 272 ? -18.517 11.811 27.728 1.00 94.12 272 THR A N 1
ATOM 2167 C CA . THR A 1 272 ? -18.827 13.162 27.234 1.00 94.12 272 THR A CA 1
ATOM 2168 C C . THR A 1 272 ? -17.798 14.205 27.657 1.00 94.12 272 THR A C 1
ATOM 2170 O O . THR A 1 272 ? -17.649 15.223 26.986 1.00 94.12 272 THR A O 1
ATOM 2173 N N . THR A 1 273 ? -17.028 13.940 28.715 1.00 94.94 273 THR A N 1
ATOM 2174 C CA . THR A 1 273 ? -15.954 14.823 29.192 1.00 94.94 273 THR A CA 1
ATOM 2175 C C . THR A 1 273 ? -14.607 14.108 29.213 1.00 94.94 273 THR A C 1
ATOM 2177 O O . THR A 1 273 ? -14.522 12.878 29.158 1.00 94.94 273 THR A O 1
ATOM 2180 N N . PHE A 1 274 ? -13.522 14.882 29.258 1.00 95.00 274 PHE A N 1
ATOM 2181 C CA . PHE A 1 274 ? -12.175 14.316 29.262 1.00 95.00 274 PHE A CA 1
ATOM 2182 C C . PHE A 1 274 ? -11.841 13.655 30.606 1.00 95.00 274 PHE A C 1
ATOM 2184 O O . PHE A 1 274 ? -11.178 12.617 30.648 1.00 95.00 274 PHE A O 1
ATOM 2191 N N . GLU A 1 275 ? -12.328 14.232 31.701 1.00 95.50 275 GLU A N 1
ATOM 2192 C CA . GLU A 1 275 ? -12.181 13.716 33.057 1.00 95.50 275 GLU A CA 1
ATOM 2193 C C . GLU A 1 275 ? -12.862 12.351 33.186 1.00 95.50 275 GLU A C 1
ATOM 2195 O O . GLU A 1 275 ? -12.242 11.397 33.656 1.00 95.50 275 GLU A O 1
ATOM 2200 N N . GLU A 1 276 ? -14.098 12.236 32.687 1.00 95.81 276 GLU A N 1
ATOM 2201 C CA . GLU A 1 276 ? -14.848 10.979 32.638 1.00 95.81 276 GLU A CA 1
ATOM 2202 C C . GLU A 1 276 ? -14.131 9.942 31.767 1.00 95.81 276 GLU A C 1
ATOM 2204 O O . GLU A 1 276 ? -13.906 8.815 32.201 1.00 95.81 276 GLU A O 1
ATOM 2209 N N . PHE A 1 277 ? -13.692 10.337 30.569 1.00 97.25 277 PHE A N 1
ATOM 2210 C CA . PHE A 1 277 ? -12.914 9.488 29.668 1.00 97.25 277 PHE A CA 1
ATOM 2211 C C . PHE A 1 277 ? -11.660 8.910 30.339 1.00 97.25 277 PHE A C 1
ATOM 2213 O O . PHE A 1 277 ? -11.407 7.704 30.267 1.00 97.25 277 PHE A O 1
ATOM 2220 N N . SER A 1 278 ? -10.878 9.752 31.018 1.00 96.81 278 SER A N 1
ATOM 2221 C CA . SER A 1 278 ? -9.657 9.322 31.702 1.00 96.81 278 SER A CA 1
ATOM 2222 C C . SER A 1 278 ? -9.953 8.436 32.914 1.00 96.81 278 SER A C 1
ATOM 2224 O O . SER A 1 278 ? -9.259 7.439 33.125 1.00 96.81 278 SER A O 1
ATOM 2226 N N . ALA A 1 279 ? -10.957 8.790 33.719 1.00 96.44 279 ALA A N 1
ATOM 2227 C CA . ALA A 1 279 ? -11.337 8.021 34.899 1.00 96.44 279 ALA A CA 1
ATOM 2228 C C . ALA A 1 279 ? -11.862 6.634 34.510 1.00 96.44 279 ALA A C 1
ATOM 2230 O O . ALA A 1 279 ? -11.421 5.627 35.065 1.00 96.44 279 ALA A O 1
ATOM 2231 N N . LEU A 1 280 ? -12.728 6.568 33.498 1.00 96.94 280 LEU A N 1
ATOM 2232 C CA . LEU A 1 280 ? -13.348 5.325 33.060 1.00 96.94 280 LEU A CA 1
ATOM 2233 C C . LEU A 1 280 ? -12.339 4.388 32.381 1.00 96.94 280 LEU A C 1
ATOM 2235 O O . LEU A 1 280 ? -12.386 3.179 32.597 1.00 96.94 280 LEU A O 1
ATOM 2239 N N . LEU A 1 281 ? -11.353 4.927 31.650 1.00 97.19 281 LEU A N 1
ATOM 2240 C CA . LEU A 1 281 ? -10.237 4.130 31.123 1.00 97.19 281 LEU A CA 1
ATOM 2241 C C . LEU A 1 281 ? -9.395 3.476 32.222 1.00 97.19 281 LEU A C 1
ATOM 2243 O O . LEU A 1 281 ? -8.973 2.322 32.080 1.00 97.19 281 LEU A O 1
ATOM 2247 N N . MET A 1 282 ? -9.150 4.200 33.313 1.00 96.56 282 MET A N 1
ATOM 2248 C CA . MET A 1 282 ? -8.452 3.649 34.468 1.00 96.56 282 MET A CA 1
ATOM 2249 C C . MET A 1 282 ? -9.313 2.594 35.170 1.00 96.56 282 MET A C 1
ATOM 2251 O O . MET A 1 282 ? -8.822 1.506 35.459 1.00 96.56 282 MET A O 1
ATOM 2255 N N . GLN A 1 283 ? -10.593 2.882 35.398 1.00 95.94 283 GLN A N 1
ATOM 2256 C CA . GLN A 1 283 ? -11.503 2.002 36.128 1.00 95.94 283 GLN A CA 1
ATOM 2257 C C . GLN A 1 283 ? -11.783 0.685 35.390 1.00 95.94 283 GLN A C 1
ATOM 2259 O O . GLN A 1 283 ? -11.693 -0.383 35.989 1.00 95.94 283 GLN A O 1
ATOM 2264 N N . GLU A 1 284 ? -12.120 0.735 34.099 1.00 95.94 284 GLU A N 1
ATOM 2265 C CA . GLU A 1 284 ? -12.544 -0.457 33.348 1.00 95.94 284 GLU A CA 1
ATOM 2266 C C . GLU A 1 284 ? -11.373 -1.284 32.820 1.00 95.94 284 GLU A C 1
ATOM 2268 O O . GLU A 1 284 ? -11.497 -2.491 32.592 1.00 95.94 284 GLU A O 1
ATOM 2273 N N . HIS A 1 285 ? -10.237 -0.637 32.557 1.00 96.31 285 HIS A N 1
ATOM 2274 C CA . HIS A 1 285 ? -9.146 -1.252 31.806 1.00 96.31 285 HIS A CA 1
ATOM 2275 C C . HIS A 1 285 ? -7.760 -1.050 32.430 1.00 96.31 285 HIS A C 1
ATOM 2277 O O . HIS A 1 285 ? -6.787 -1.593 31.902 1.00 96.31 285 HIS A O 1
ATOM 2283 N N . GLY A 1 286 ? -7.637 -0.298 33.529 1.00 96.00 286 GLY A N 1
ATOM 2284 C CA . GLY A 1 286 ? -6.346 0.007 34.155 1.00 96.00 286 GLY A CA 1
ATOM 2285 C C . GLY A 1 286 ? -5.435 0.858 33.268 1.00 96.00 286 GLY A C 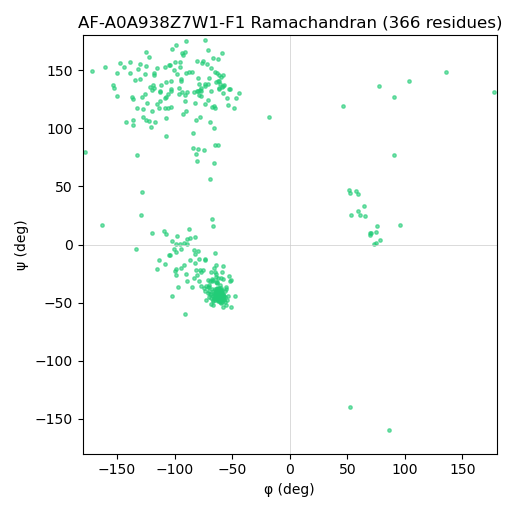1
ATOM 2286 O O . GLY A 1 286 ? -4.211 0.769 33.378 1.00 96.00 286 GLY A O 1
ATOM 2287 N N . ILE A 1 287 ? -6.007 1.622 32.329 1.00 97.75 287 ILE A N 1
ATOM 2288 C CA . ILE A 1 287 ? -5.248 2.413 31.359 1.00 97.75 287 ILE A CA 1
ATOM 2289 C C . ILE A 1 287 ? -5.053 3.828 31.905 1.00 97.75 287 ILE A C 1
ATOM 2291 O O . ILE A 1 287 ? -5.997 4.611 31.973 1.00 97.75 287 ILE A O 1
ATOM 2295 N N . ALA A 1 288 ? -3.811 4.196 32.222 1.00 96.88 288 ALA A N 1
ATOM 2296 C CA . ALA A 1 288 ? -3.490 5.570 32.601 1.00 96.88 288 ALA A CA 1
ATOM 2297 C C . ALA A 1 288 ? -3.403 6.478 31.365 1.00 96.88 288 ALA A C 1
ATOM 2299 O O . ALA A 1 288 ? -2.707 6.151 30.396 1.00 96.88 288 ALA A O 1
ATOM 2300 N N . VAL A 1 289 ? -4.039 7.649 31.422 1.00 96.88 289 VAL A N 1
ATOM 2301 C CA . VAL A 1 289 ? -3.935 8.693 30.395 1.00 96.88 289 VAL A CA 1
ATOM 2302 C C . VAL A 1 289 ? -3.014 9.800 30.896 1.00 96.88 289 VAL A C 1
ATOM 2304 O O . VAL A 1 289 ? -3.113 10.251 32.033 1.00 96.88 289 VAL A O 1
ATOM 2307 N N . LYS A 1 290 ? -2.085 10.238 30.047 1.00 95.06 290 LYS A N 1
ATOM 2308 C CA . LYS A 1 290 ? -1.179 11.352 30.333 1.00 95.06 290 LYS A CA 1
ATOM 2309 C C . LYS A 1 290 ? -1.227 12.365 29.206 1.00 95.06 290 LYS A C 1
ATOM 2311 O O . LYS A 1 290 ? -0.953 12.020 28.055 1.00 95.06 290 LYS A O 1
ATOM 2316 N N . GLU A 1 291 ? -1.464 13.623 29.554 1.00 93.94 291 GLU A N 1
ATOM 2317 C CA . GLU A 1 291 ? -1.214 14.746 28.661 1.00 93.94 291 GLU A CA 1
ATOM 2318 C C . GLU A 1 291 ? 0.190 15.318 28.904 1.00 93.94 291 GLU A C 1
ATOM 2320 O O . GLU A 1 291 ? 0.604 15.566 30.035 1.00 93.94 291 GLU A O 1
ATOM 2325 N N . SER A 1 292 ? 0.961 15.525 27.836 1.00 91.44 292 SER A N 1
ATOM 2326 C CA . SER A 1 292 ? 2.225 16.258 27.914 1.00 91.44 292 SER A CA 1
ATOM 2327 C C . SER A 1 292 ? 2.525 16.977 26.605 1.00 91.44 292 SER A C 1
ATOM 2329 O O . SER A 1 292 ? 2.534 16.359 25.536 1.00 91.44 292 SER A O 1
ATOM 2331 N N . ARG A 1 293 ? 2.811 18.285 26.689 1.00 89.19 293 ARG A N 1
ATOM 2332 C CA . ARG A 1 293 ? 3.092 19.157 25.531 1.00 89.19 293 ARG A CA 1
ATOM 2333 C C . ARG A 1 293 ? 1.997 19.054 24.453 1.00 89.19 293 ARG A C 1
ATOM 2335 O O . ARG A 1 293 ? 2.307 18.813 23.289 1.00 89.19 293 ARG A O 1
ATOM 2342 N N . GLY A 1 294 ? 0.727 19.115 24.867 1.00 88.56 294 GLY A N 1
ATOM 2343 C CA . GLY A 1 294 ? -0.439 19.030 23.977 1.00 88.56 294 GLY A CA 1
ATOM 2344 C C . GLY A 1 294 ? -0.705 17.651 23.360 1.00 88.56 294 GLY A C 1
ATOM 2345 O O . GLY A 1 294 ? -1.535 17.531 22.466 1.00 88.56 294 GLY A O 1
ATOM 2346 N N . ARG A 1 295 ? -0.012 16.590 23.801 1.00 92.94 295 ARG A N 1
ATOM 2347 C CA . ARG A 1 295 ? -0.166 15.232 23.254 1.00 92.94 295 ARG A CA 1
ATOM 2348 C C . ARG A 1 295 ? -0.659 14.264 24.316 1.00 92.94 295 ARG A C 1
ATOM 2350 O O . ARG A 1 295 ? -0.090 14.204 25.406 1.00 92.94 295 ARG A O 1
ATOM 2357 N N . LEU A 1 296 ? -1.644 13.448 23.950 1.00 96.56 296 LEU A N 1
ATOM 2358 C CA . LEU A 1 296 ? -2.105 12.331 24.769 1.00 96.56 296 LEU A CA 1
ATOM 2359 C C . LEU A 1 296 ? -1.179 11.120 24.623 1.00 96.56 296 LEU A C 1
ATOM 2361 O O . LEU A 1 296 ? -0.644 10.827 23.547 1.00 96.56 296 LEU A O 1
ATOM 2365 N N . SER A 1 297 ? -0.986 10.407 25.724 1.00 97.19 297 SER A N 1
ATOM 2366 C CA . SER A 1 297 ? -0.329 9.105 25.770 1.00 97.19 297 SER A CA 1
ATOM 2367 C C . SER A 1 297 ? -1.066 8.176 26.731 1.00 97.19 297 SER A C 1
ATOM 2369 O O . SER A 1 297 ? -1.586 8.627 27.746 1.00 97.19 297 SER A O 1
ATOM 2371 N N . TYR A 1 298 ? -1.056 6.881 26.431 1.00 97.31 298 TYR A N 1
ATOM 2372 C CA . TYR A 1 298 ? -1.818 5.853 27.138 1.00 97.31 298 TYR A CA 1
ATOM 2373 C C . TYR A 1 298 ? -0.874 4.787 27.699 1.00 97.31 298 TYR A C 1
ATOM 2375 O O . TYR A 1 298 ? 0.049 4.349 27.003 1.00 97.31 298 TYR A O 1
ATOM 2383 N N . CYS A 1 299 ? -1.080 4.365 28.943 1.00 96.88 299 CYS A N 1
ATOM 2384 C CA . CYS A 1 299 ? -0.293 3.317 29.584 1.00 96.88 299 CYS A CA 1
ATOM 2385 C C . CYS A 1 299 ? -1.205 2.155 29.996 1.00 96.88 299 CYS A C 1
ATOM 2387 O O . CYS A 1 299 ? -1.897 2.286 31.001 1.00 96.88 299 CYS A O 1
ATOM 2389 N N . PRO A 1 300 ? -1.238 1.046 29.230 1.00 95.44 300 PRO A N 1
ATOM 2390 C CA . PRO A 1 300 ? -1.981 -0.149 29.624 1.00 95.44 300 PRO A CA 1
ATOM 2391 C C . PRO A 1 300 ? -1.371 -0.817 30.868 1.00 95.44 300 PRO A C 1
ATOM 2393 O O . PRO A 1 300 ? -0.181 -0.607 31.149 1.00 95.44 300 PRO A O 1
ATOM 2396 N N . PRO A 1 301 ? -2.143 -1.663 31.574 1.00 93.75 301 PRO A N 1
ATOM 2397 C CA . PRO A 1 301 ? -1.650 -2.395 32.736 1.00 93.75 301 PRO A CA 1
ATOM 2398 C C . PRO A 1 301 ? -0.460 -3.289 32.361 1.00 93.75 301 PRO A C 1
ATOM 2400 O O . PRO A 1 301 ? -0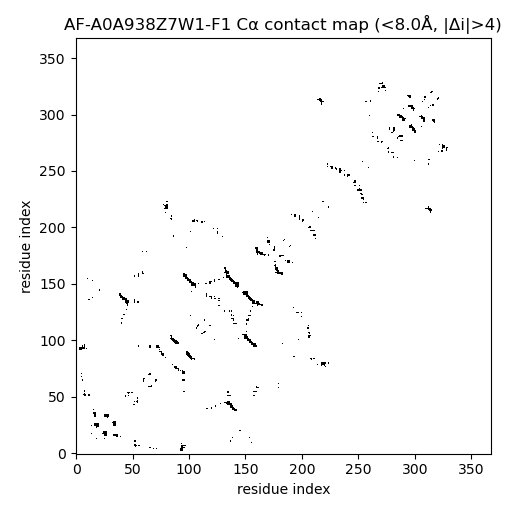.383 -3.834 31.260 1.00 93.75 301 PRO A O 1
ATOM 2403 N N . GLY A 1 302 ? 0.508 -3.413 33.272 1.00 89.12 302 GLY A N 1
ATOM 2404 C CA . GLY A 1 302 ? 1.725 -4.210 33.056 1.00 89.12 302 GLY A CA 1
ATOM 2405 C C . GLY A 1 302 ? 2.797 -3.541 32.185 1.00 89.12 302 GLY A C 1
ATOM 2406 O O . GLY A 1 302 ? 3.836 -4.142 31.914 1.00 89.12 302 GLY A O 1
ATOM 2407 N N . ARG A 1 303 ? 2.594 -2.287 31.757 1.00 92.62 303 ARG A N 1
ATOM 2408 C CA . ARG A 1 303 ? 3.586 -1.509 31.004 1.00 92.62 303 ARG A CA 1
ATOM 2409 C C . ARG A 1 303 ? 4.112 -0.339 31.834 1.00 92.62 303 ARG A C 1
ATOM 2411 O O . ARG A 1 303 ? 3.345 0.389 32.442 1.00 92.62 303 ARG A O 1
ATOM 2418 N N . THR A 1 304 ? 5.425 -0.106 31.792 1.00 89.19 304 THR A N 1
ATOM 2419 C CA . THR A 1 304 ? 6.070 1.025 32.494 1.00 89.19 304 THR A CA 1
ATOM 2420 C C . THR A 1 304 ? 6.166 2.297 31.648 1.00 89.19 304 THR A C 1
ATOM 2422 O O . THR A 1 304 ? 6.255 3.402 32.175 1.00 89.19 304 THR A O 1
ATOM 2425 N N . LYS A 1 305 ? 6.172 2.165 30.314 1.00 94.06 305 LYS A N 1
ATOM 2426 C CA . LYS A 1 305 ? 6.318 3.287 29.373 1.00 94.06 305 LYS A CA 1
ATOM 2427 C C . LYS A 1 305 ? 5.009 3.594 28.659 1.00 94.06 305 LYS A C 1
ATOM 2429 O O . LYS A 1 305 ? 4.488 2.735 27.949 1.00 94.06 305 LYS A O 1
ATOM 2434 N N . PHE A 1 306 ? 4.581 4.849 28.718 1.00 95.81 306 PHE A N 1
ATOM 2435 C CA . PHE A 1 306 ? 3.441 5.359 27.959 1.00 95.81 306 PHE A CA 1
ATOM 2436 C C . PHE A 1 306 ? 3.607 5.174 26.440 1.00 95.81 306 PHE A C 1
ATOM 2438 O O . PHE A 1 306 ? 4.708 5.261 25.887 1.00 95.81 306 PHE A O 1
ATOM 2445 N N . ILE A 1 307 ? 2.489 4.936 25.759 1.00 94.88 307 ILE A N 1
ATOM 2446 C CA . ILE A 1 307 ? 2.378 4.852 24.304 1.00 94.88 307 ILE A CA 1
ATOM 2447 C C . ILE A 1 307 ? 1.701 6.130 23.815 1.00 94.88 307 ILE A C 1
ATOM 2449 O O . ILE A 1 307 ? 0.557 6.404 24.158 1.00 94.88 307 ILE A O 1
ATOM 2453 N N . THR A 1 308 ? 2.398 6.924 23.007 1.00 94.69 308 THR A N 1
ATOM 2454 C CA . THR A 1 308 ? 1.837 8.163 22.452 1.00 94.69 308 THR A CA 1
ATOM 2455 C C . THR A 1 308 ? 0.658 7.873 21.524 1.00 94.69 308 THR A C 1
ATOM 2457 O O . THR A 1 308 ? 0.745 6.960 20.702 1.00 94.69 308 THR A O 1
ATOM 2460 N N . ALA A 1 309 ? -0.393 8.696 21.588 1.00 93.12 309 ALA A N 1
ATOM 2461 C CA . ALA A 1 309 ? -1.583 8.610 20.737 1.00 93.12 309 ALA A CA 1
ATOM 2462 C C . ALA A 1 309 ? -1.259 8.440 19.246 1.00 93.12 309 ALA A C 1
ATOM 2464 O O . ALA A 1 309 ? -1.778 7.536 18.599 1.00 93.12 309 ALA A O 1
ATOM 2465 N N . LYS A 1 310 ? -0.295 9.217 18.738 1.00 87.94 310 LYS A N 1
ATOM 2466 C CA . LYS A 1 310 ? 0.207 9.152 17.356 1.00 87.94 310 LYS A CA 1
ATOM 2467 C C . LYS A 1 310 ? 0.632 7.748 16.904 1.00 87.94 310 LYS A C 1
ATOM 2469 O O . LYS A 1 310 ? 0.546 7.420 15.726 1.00 87.94 310 LYS A O 1
ATOM 2474 N N . LYS A 1 311 ? 1.128 6.915 17.827 1.00 87.44 311 LYS A N 1
ATOM 2475 C CA . LYS A 1 311 ? 1.527 5.529 17.539 1.00 87.44 311 LYS A CA 1
ATOM 2476 C C . LYS A 1 311 ? 0.327 4.582 17.451 1.00 87.44 311 LYS A C 1
ATOM 2478 O O . LYS A 1 311 ? 0.449 3.512 16.864 1.00 87.44 311 LYS A O 1
ATOM 2483 N N . LEU A 1 312 ? -0.797 4.959 18.051 1.00 89.25 312 LEU A N 1
ATOM 2484 C CA . LEU A 1 312 ? -2.033 4.191 18.048 1.00 89.25 312 LEU A CA 1
ATOM 2485 C C . LEU A 1 312 ? -2.912 4.596 16.866 1.00 89.25 312 LEU A C 1
ATOM 2487 O O . LEU A 1 312 ? -3.214 3.746 16.037 1.00 89.25 312 LEU A O 1
ATOM 2491 N N . SER A 1 313 ? -3.309 5.864 16.771 1.00 86.50 313 SER A N 1
ATOM 2492 C CA . SER A 1 313 ? -4.235 6.365 15.748 1.00 86.50 313 SER A CA 1
ATOM 2493 C C . SER A 1 313 ? -4.311 7.894 15.795 1.00 86.50 313 SER A C 1
ATOM 2495 O O . SER A 1 313 ? -4.228 8.473 16.878 1.00 86.50 313 SER A O 1
ATOM 2497 N N . LYS A 1 314 ? -4.547 8.550 14.647 1.00 85.31 314 LYS A N 1
ATOM 2498 C CA . LYS A 1 314 ? -4.807 10.006 14.586 1.00 85.31 314 LYS A CA 1
ATOM 2499 C C . LYS A 1 314 ? -6.058 10.375 15.395 1.00 85.31 314 LYS A C 1
ATOM 2501 O O . LYS A 1 314 ? -6.075 11.398 16.066 1.00 85.31 314 LYS A O 1
ATOM 2506 N N . LYS A 1 315 ? -7.069 9.496 15.409 1.00 88.38 315 LYS A N 1
ATOM 2507 C CA . LYS A 1 315 ? -8.329 9.685 16.154 1.00 88.38 315 LYS A CA 1
ATOM 2508 C C . LYS A 1 315 ? -8.150 9.741 17.674 1.00 88.38 315 LYS A C 1
ATOM 2510 O O . LYS A 1 315 ? -9.052 10.174 18.372 1.00 88.38 315 LYS A O 1
ATOM 2515 N N . LEU A 1 316 ? -7.014 9.263 18.179 1.00 92.44 316 LEU A N 1
ATOM 2516 C CA . LEU A 1 316 ? -6.714 9.218 19.611 1.00 92.44 316 LEU A CA 1
ATOM 2517 C C . LEU A 1 316 ? -5.823 10.379 20.064 1.00 92.44 316 LEU A C 1
ATOM 2519 O O . LEU A 1 316 ? -5.437 10.431 21.236 1.00 92.44 316 LEU A O 1
ATOM 2523 N N . GLU A 1 317 ? -5.445 11.273 19.144 1.00 92.62 317 GLU A N 1
ATOM 2524 C CA . GLU A 1 317 ? -4.747 12.514 19.471 1.00 92.62 317 GLU A CA 1
ATOM 2525 C C . GLU A 1 317 ? -5.698 13.501 20.158 1.00 92.62 317 GLU A C 1
ATOM 2527 O O . GLU A 1 317 ? -6.914 13.419 19.998 1.00 92.62 317 GLU A O 1
ATOM 2532 N N . LYS A 1 318 ? -5.134 14.428 20.945 1.00 93.31 318 LYS A N 1
ATOM 2533 C CA . LYS A 1 318 ? -5.888 15.280 21.876 1.00 93.31 318 LYS A CA 1
ATOM 2534 C C . LYS A 1 318 ? -7.074 15.976 21.212 1.00 93.31 318 LYS A C 1
ATOM 2536 O O . LYS A 1 318 ? -8.194 15.841 21.683 1.00 93.31 318 LYS A O 1
ATOM 2541 N N . GLU A 1 319 ? -6.818 16.686 20.118 1.00 92.19 319 GLU A N 1
ATOM 2542 C CA . GLU A 1 319 ? -7.841 17.451 19.400 1.00 92.19 319 GLU A CA 1
ATOM 2543 C C . GLU A 1 319 ? -8.997 16.558 18.944 1.00 92.19 319 GLU A C 1
ATOM 2545 O O . GLU A 1 319 ? -10.151 16.887 19.180 1.00 92.19 319 GLU A O 1
ATOM 2550 N N . GLN A 1 320 ? -8.690 15.386 18.384 1.00 92.25 320 GLN A N 1
ATOM 2551 C CA . GLN A 1 320 ? -9.696 14.453 17.873 1.00 92.25 320 GLN A CA 1
ATOM 2552 C C . GLN A 1 320 ? -10.507 13.800 18.996 1.00 92.25 320 GLN A C 1
ATOM 2554 O O . GLN A 1 320 ? -11.713 13.618 18.851 1.00 92.25 320 GLN A O 1
ATOM 2559 N N . VAL A 1 321 ? -9.870 13.495 20.131 1.00 94.31 321 VAL A N 1
ATOM 2560 C CA . VAL A 1 321 ? -10.563 13.016 21.335 1.00 94.31 321 VAL A CA 1
ATOM 2561 C C . VAL A 1 321 ? -11.529 14.080 21.845 1.00 94.31 321 VAL A C 1
ATOM 2563 O O . VAL A 1 321 ? -12.691 13.775 22.076 1.00 94.31 321 VAL A O 1
ATOM 2566 N N . LEU A 1 322 ? -11.092 15.337 21.955 1.00 94.25 322 LEU A N 1
ATOM 2567 C CA . LEU A 1 322 ? -11.963 16.434 22.388 1.00 94.25 322 LEU A CA 1
ATOM 2568 C C . LEU A 1 322 ? -13.122 16.671 21.411 1.00 94.25 322 LEU A C 1
ATOM 2570 O O . LEU A 1 322 ? -14.251 16.899 21.848 1.00 94.25 322 LEU A O 1
ATOM 2574 N N . THR A 1 323 ? -12.878 16.569 20.100 1.00 93.25 323 THR A N 1
ATOM 2575 C CA . THR A 1 323 ? -13.941 16.636 19.088 1.00 93.25 323 THR A CA 1
ATOM 2576 C C . THR A 1 323 ? -14.952 15.502 19.261 1.00 93.25 323 THR A C 1
ATOM 2578 O O . THR A 1 323 ? -16.150 15.768 19.260 1.00 93.25 323 THR A O 1
ATOM 2581 N N . ALA A 1 324 ? -14.496 14.262 19.461 1.00 92.81 324 ALA A N 1
ATOM 2582 C CA . ALA A 1 324 ? -15.378 13.113 19.670 1.00 92.81 324 ALA A CA 1
ATOM 2583 C C . ALA A 1 324 ? -16.220 13.261 20.949 1.00 92.81 324 ALA A C 1
ATOM 2585 O O . ALA A 1 324 ? -17.429 13.063 20.917 1.00 92.81 324 ALA A O 1
ATOM 2586 N N . LEU A 1 325 ? -15.611 13.701 22.053 1.00 94.62 325 LEU A N 1
ATOM 2587 C CA . LEU A 1 325 ? -16.327 13.988 23.301 1.00 94.62 325 LEU A CA 1
ATOM 2588 C C . LEU A 1 325 ? -17.390 15.085 23.107 1.00 94.62 325 LEU A C 1
ATOM 2590 O O . LEU A 1 325 ? -18.529 14.925 23.537 1.00 94.62 325 LEU A O 1
ATOM 2594 N N . SER A 1 326 ? -17.057 16.154 22.375 1.00 91.44 326 SER A N 1
ATOM 2595 C CA . SER A 1 326 ? -18.011 17.223 22.036 1.00 91.44 326 SER A CA 1
ATOM 2596 C C . SER A 1 326 ? -19.189 16.710 21.199 1.00 91.44 326 SER A C 1
ATOM 2598 O O . SER A 1 326 ? -20.328 17.120 21.411 1.00 91.44 326 SER A O 1
ATOM 2600 N N . GLN A 1 327 ? -18.938 15.792 20.263 1.00 90.94 327 GLN A N 1
ATOM 2601 C CA . GLN A 1 327 ? -19.992 15.145 19.477 1.00 90.94 327 GLN A CA 1
ATOM 2602 C C . GLN A 1 327 ? -20.876 14.251 20.351 1.00 90.94 327 GLN A C 1
ATOM 2604 O O . GLN A 1 327 ? -22.096 14.280 20.212 1.00 90.94 327 GLN A O 1
ATOM 2609 N N . ASN A 1 328 ? -20.290 13.513 21.295 1.00 91.75 328 ASN A N 1
ATOM 2610 C CA . ASN A 1 328 ? -21.055 12.688 22.228 1.00 91.75 328 ASN A CA 1
ATOM 2611 C C . ASN A 1 328 ? -21.975 13.533 23.117 1.00 91.75 328 ASN A C 1
ATOM 2613 O O . ASN A 1 328 ? -23.106 13.121 23.357 1.00 91.75 328 ASN A O 1
ATOM 2617 N N . ILE A 1 329 ? -21.540 14.726 23.547 1.00 89.69 329 ILE A N 1
ATOM 2618 C CA . ILE A 1 329 ? -22.402 15.686 24.263 1.00 89.69 329 ILE A CA 1
ATOM 2619 C C . ILE A 1 329 ? -23.634 16.032 23.417 1.00 89.69 329 ILE A C 1
ATOM 2621 O O . ILE A 1 329 ? -24.760 15.991 23.912 1.00 89.69 329 ILE A O 1
ATOM 2625 N N . GLN A 1 330 ? -23.438 16.352 22.134 1.00 87.12 330 GLN A N 1
ATOM 2626 C CA . GLN A 1 330 ? -24.538 16.702 21.229 1.00 87.12 330 GLN A CA 1
ATOM 2627 C C . GLN A 1 330 ? -25.490 15.522 21.004 1.00 87.12 330 GLN A C 1
ATOM 2629 O O . GLN A 1 330 ? -26.705 15.691 21.068 1.00 87.12 330 GLN A O 1
ATOM 2634 N N . LEU A 1 331 ? -24.953 14.319 20.789 1.00 86.25 331 LEU A N 1
ATOM 2635 C CA . LEU A 1 331 ? -25.755 13.106 20.623 1.00 86.25 331 LEU A CA 1
ATOM 2636 C C . LEU A 1 331 ? -26.548 12.773 21.891 1.00 86.25 331 LEU A C 1
ATOM 2638 O O . LEU A 1 331 ? -27.733 12.460 21.801 1.00 86.25 331 LEU A O 1
ATOM 2642 N N . ALA A 1 332 ? -25.934 12.902 23.068 1.00 80.75 332 ALA A N 1
ATOM 2643 C CA . ALA A 1 332 ? -26.615 12.716 24.344 1.00 80.75 332 ALA A CA 1
ATOM 2644 C C . ALA A 1 332 ? -27.756 13.729 24.529 1.00 80.75 332 ALA A C 1
ATOM 2646 O O . ALA A 1 332 ? -28.828 13.352 24.992 1.00 80.75 332 ALA A O 1
ATOM 2647 N N . ALA A 1 333 ? -27.571 14.985 24.107 1.00 78.38 333 ALA A N 1
ATOM 2648 C CA . ALA A 1 333 ? -28.617 16.008 24.150 1.00 78.38 333 ALA A CA 1
ATOM 2649 C C . ALA A 1 333 ? -29.788 15.729 23.185 1.00 78.38 333 ALA A C 1
ATOM 2651 O O . ALA A 1 333 ? -30.921 16.083 23.495 1.00 78.38 333 ALA A O 1
ATOM 2652 N N . ILE A 1 334 ? -29.538 15.079 22.042 1.00 76.56 334 ILE A N 1
ATOM 2653 C CA . ILE A 1 334 ? -30.573 14.694 21.063 1.00 76.56 334 ILE A CA 1
ATOM 2654 C C . ILE A 1 334 ? -31.360 13.455 21.523 1.00 76.56 334 ILE A C 1
ATOM 2656 O O . ILE A 1 334 ? -32.555 13.352 21.259 1.00 76.56 334 ILE A O 1
ATOM 2660 N N . ILE A 1 335 ? -30.694 12.504 22.186 1.00 65.56 335 ILE A N 1
ATOM 2661 C CA . ILE A 1 335 ? -31.284 11.223 22.619 1.00 65.56 335 ILE A CA 1
ATOM 2662 C C . ILE A 1 335 ? -32.057 11.359 23.944 1.00 65.56 335 ILE A C 1
ATOM 2664 O O . ILE A 1 335 ? -32.875 10.495 24.265 1.00 65.56 335 ILE A O 1
ATOM 2668 N N . GLN A 1 336 ? -31.859 12.447 24.698 1.00 56.41 336 GLN A N 1
ATOM 2669 C CA . GLN A 1 336 ? -32.737 12.798 25.817 1.00 56.41 336 GLN A CA 1
ATOM 2670 C C . GLN A 1 336 ? -34.191 12.841 25.311 1.00 56.41 336 GLN A C 1
ATOM 2672 O O . GLN A 1 336 ? -34.485 13.608 24.388 1.00 56.41 336 GLN A O 1
ATOM 2677 N N . PRO A 1 337 ? -35.118 12.026 25.858 1.00 50.09 337 PRO A N 1
ATOM 2678 C CA . PRO A 1 337 ? -36.513 12.127 25.472 1.00 50.09 337 PRO A CA 1
ATOM 2679 C C . PRO A 1 337 ? -36.957 13.552 25.779 1.00 50.09 337 PRO A C 1
ATOM 2681 O O . PRO A 1 337 ? -36.715 14.058 26.873 1.00 50.09 337 PRO A O 1
ATOM 2684 N N . SER A 1 338 ? -37.596 14.208 24.815 1.00 47.31 338 SER A N 1
ATOM 2685 C CA . SER A 1 338 ? -38.207 15.517 25.005 1.00 47.31 338 SER A CA 1
ATOM 2686 C C . SER A 1 338 ? -39.383 15.406 25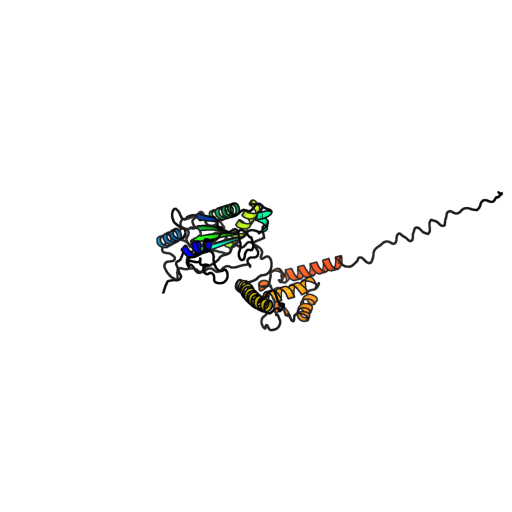.990 1.00 47.31 338 SER A C 1
ATOM 2688 O O . SER A 1 338 ? -40.550 15.481 25.600 1.00 47.31 338 SER A O 1
ATOM 2690 N N . SER A 1 339 ? -39.114 15.174 27.272 1.00 51.62 339 SER A N 1
ATOM 2691 C CA . SER A 1 339 ? -40.032 15.540 28.335 1.00 51.62 339 SER A CA 1
ATOM 2692 C C . SER A 1 339 ? -39.944 17.055 28.466 1.00 51.62 339 SER A C 1
ATOM 2694 O O . SER A 1 339 ? -38.869 17.587 28.710 1.00 51.62 339 SER A O 1
ATOM 2696 N N . GLU A 1 340 ? -41.089 17.713 28.288 1.00 52.28 340 GLU A N 1
ATOM 2697 C CA . GLU A 1 340 ? -41.310 19.164 28.374 1.00 52.28 340 GLU A CA 1
ATOM 2698 C C . GLU A 1 340 ? -41.137 19.961 27.073 1.00 52.28 340 GLU A C 1
ATOM 2700 O O . GLU A 1 340 ? -40.197 20.723 26.867 1.00 52.28 340 GLU A O 1
ATOM 2705 N N . LYS A 1 341 ? -42.160 19.860 26.214 1.00 45.31 341 LYS A N 1
ATOM 2706 C CA . LYS A 1 341 ? -43.073 20.983 25.901 1.00 45.31 341 LYS A CA 1
ATOM 2707 C C . LYS A 1 341 ? -44.162 20.512 24.928 1.00 45.31 341 LYS A C 1
ATOM 2709 O O . LYS A 1 341 ? -44.120 20.785 23.733 1.00 45.31 341 LYS A O 1
ATOM 2714 N N . LYS A 1 342 ? -45.191 19.831 25.444 1.00 41.12 342 LYS A N 1
ATOM 2715 C CA . LYS A 1 342 ? -46.511 19.852 24.794 1.00 41.12 342 LYS A CA 1
ATOM 2716 C C . LYS A 1 342 ? -47.285 21.031 25.389 1.00 41.12 342 LYS A C 1
ATOM 2718 O O . LYS A 1 342 ? -47.564 20.988 26.584 1.00 41.12 342 LYS A O 1
ATOM 2723 N N . PRO A 1 343 ? -47.639 22.078 24.624 1.00 40.22 343 PRO A N 1
ATOM 2724 C CA . PRO A 1 343 ? -48.666 22.999 25.076 1.00 40.22 343 PRO A CA 1
ATOM 2725 C C . PRO A 1 343 ? -49.986 22.228 25.141 1.00 40.22 343 PRO A C 1
ATOM 2727 O O . PRO A 1 343 ? -50.461 21.664 24.154 1.00 40.22 343 PRO A O 1
ATOM 2730 N N . ASP A 1 344 ? -50.526 22.179 26.348 1.00 46.62 344 ASP A N 1
ATOM 2731 C CA . ASP A 1 344 ? -51.723 21.463 26.752 1.00 46.62 344 ASP A CA 1
ATOM 2732 C C . ASP A 1 344 ? -52.967 22.048 26.048 1.00 46.62 344 ASP A C 1
ATOM 2734 O O . ASP A 1 344 ? -53.634 22.959 26.538 1.00 46.62 344 ASP A O 1
ATOM 2738 N N . LYS A 1 345 ? -53.257 21.581 24.825 1.00 47.28 345 LYS A N 1
ATOM 2739 C CA . LYS A 1 345 ? -54.415 22.020 24.017 1.00 47.28 345 LYS A CA 1
ATOM 2740 C C . LYS A 1 345 ? -55.703 21.229 24.293 1.00 47.28 345 LYS A C 1
ATOM 2742 O O . LYS A 1 345 ? -56.662 21.371 23.543 1.00 47.28 345 LYS A O 1
ATOM 2747 N N . ILE A 1 346 ? -55.765 20.438 25.369 1.00 49.56 346 ILE A N 1
ATOM 2748 C CA . ILE A 1 346 ? -56.954 19.627 25.713 1.00 49.56 346 ILE A CA 1
ATOM 2749 C C . ILE A 1 346 ? -57.761 20.224 26.885 1.00 49.56 346 ILE A C 1
ATOM 2751 O O . ILE A 1 346 ? -58.915 19.861 27.087 1.00 49.56 346 ILE A O 1
ATOM 2755 N N . ARG A 1 347 ? -57.254 21.250 27.586 1.00 42.31 347 ARG A N 1
ATOM 2756 C CA . ARG A 1 347 ? -58.008 21.952 28.649 1.00 42.31 347 ARG A CA 1
ATOM 2757 C C . ARG A 1 347 ? -58.870 23.140 28.196 1.00 42.31 347 ARG A C 1
ATOM 2759 O O . ARG A 1 347 ? -59.541 23.733 29.027 1.00 42.31 347 ARG A O 1
ATOM 2766 N N . LYS A 1 348 ? -58.919 23.476 26.899 1.00 44.59 348 LYS A N 1
ATOM 2767 C CA . LYS A 1 348 ? -59.762 24.579 26.370 1.00 44.59 348 LYS A CA 1
ATOM 2768 C C . LYS A 1 348 ? -60.996 24.146 25.566 1.00 44.59 348 LYS A C 1
ATOM 2770 O O . LYS A 1 348 ? -61.652 24.997 24.977 1.00 44.59 348 LYS A O 1
ATOM 2775 N N . LEU A 1 349 ? -61.338 22.856 25.554 1.00 44.19 349 LEU A N 1
ATOM 2776 C CA . LEU A 1 349 ? -62.531 22.352 24.851 1.00 44.19 349 LEU A CA 1
ATOM 2777 C C . LEU A 1 349 ? -63.709 21.997 25.772 1.00 44.19 349 LEU A C 1
ATOM 2779 O O . LEU A 1 349 ? -64.812 21.809 25.274 1.00 44.19 349 LEU A O 1
ATOM 2783 N N . VAL A 1 350 ? -63.519 21.981 27.096 1.00 46.41 350 VAL A N 1
ATOM 2784 C CA . VAL A 1 350 ? -64.590 21.623 28.050 1.00 46.41 350 VAL A CA 1
ATOM 2785 C C . VAL A 1 350 ? -65.395 22.843 28.542 1.00 46.41 350 VAL A C 1
ATOM 2787 O O . VAL A 1 350 ? -66.540 22.686 28.945 1.00 46.41 350 VAL A O 1
ATOM 2790 N N . ASP A 1 351 ? -64.885 24.072 28.389 1.00 45.19 351 ASP A N 1
ATOM 2791 C CA . ASP A 1 351 ? -65.573 25.300 28.847 1.00 45.19 351 ASP A CA 1
ATOM 2792 C C . ASP A 1 351 ? -66.406 26.033 27.774 1.00 45.19 351 ASP A C 1
ATOM 2794 O O . ASP A 1 351 ? -67.029 27.060 28.056 1.00 45.19 351 ASP A O 1
ATOM 2798 N N . ILE A 1 352 ? -66.455 25.520 26.538 1.00 46.59 352 ILE A N 1
ATOM 2799 C CA . ILE A 1 352 ? -67.278 26.102 25.454 1.00 46.59 352 ILE A CA 1
ATOM 2800 C C . ILE A 1 352 ? -68.605 25.338 25.276 1.00 46.59 352 ILE A C 1
ATOM 2802 O O . ILE A 1 352 ? -69.597 25.919 24.837 1.00 46.59 352 ILE A O 1
ATOM 2806 N N . GLN A 1 353 ? -68.688 24.069 25.695 1.00 43.81 353 GLN A N 1
ATOM 2807 C CA . GLN A 1 353 ? -69.911 23.259 25.568 1.00 43.81 353 GLN A CA 1
ATOM 2808 C C . GLN A 1 353 ? -70.956 23.479 26.677 1.00 43.81 353 GLN A C 1
ATOM 2810 O O . GLN A 1 353 ? -72.092 23.031 26.537 1.00 43.81 353 GLN A O 1
ATOM 2815 N N . THR A 1 354 ? -70.640 24.223 27.739 1.00 42.84 354 THR A N 1
ATOM 2816 C CA . THR A 1 354 ? -71.567 24.509 28.853 1.00 42.84 354 THR A CA 1
ATOM 2817 C C . THR A 1 354 ? -72.388 25.794 28.694 1.00 42.84 354 THR A C 1
ATOM 2819 O O . THR A 1 354 ? -73.210 26.088 29.558 1.00 42.84 354 THR A O 1
ATOM 2822 N N . ARG A 1 355 ? -72.248 26.548 27.589 1.00 45.38 355 ARG A N 1
ATOM 2823 C CA . ARG A 1 355 ? -72.980 27.818 27.371 1.00 45.38 355 ARG A CA 1
ATOM 2824 C C . ARG A 1 355 ? -74.081 27.816 26.302 1.00 45.38 355 ARG A C 1
ATOM 2826 O O . ARG A 1 355 ? -74.631 28.872 26.012 1.00 45.38 355 ARG A O 1
ATOM 2833 N N . HIS A 1 356 ? -74.494 26.652 25.795 1.00 45.34 356 HIS A N 1
ATOM 2834 C CA . HIS A 1 356 ? -75.693 26.538 24.951 1.00 45.34 356 HIS A CA 1
ATOM 2835 C C . HIS A 1 356 ? -76.611 25.384 25.387 1.00 45.34 356 HIS A C 1
ATOM 2837 O O . HIS A 1 356 ? -76.693 24.349 24.732 1.00 45.34 356 HIS A O 1
ATOM 2843 N N . ARG A 1 357 ? -77.368 25.584 26.471 1.00 38.91 357 ARG A N 1
ATOM 2844 C CA . ARG A 1 357 ? -78.679 24.938 26.654 1.00 38.91 357 ARG A CA 1
ATOM 2845 C C . ARG A 1 357 ? -79.684 25.968 27.176 1.00 38.91 357 ARG A C 1
ATOM 2847 O O . ARG A 1 357 ? -79.660 26.336 28.343 1.00 38.91 357 ARG A O 1
ATOM 2854 N N . LEU A 1 358 ? -80.535 26.440 26.268 1.00 38.03 358 LEU A N 1
ATOM 2855 C CA . LEU A 1 358 ? -81.786 27.162 26.536 1.00 38.03 358 LEU A CA 1
ATOM 2856 C C . LEU A 1 358 ? -82.962 26.143 26.624 1.00 38.03 358 LEU A C 1
ATOM 2858 O O . LEU A 1 358 ? -82.761 24.977 26.28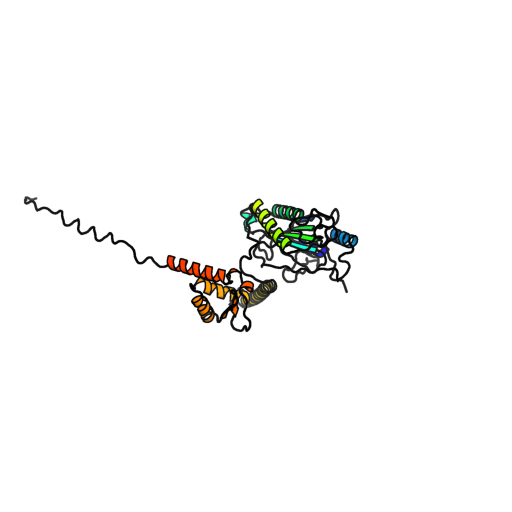4 1.00 38.03 358 LEU A O 1
ATOM 2862 N N . PRO A 1 359 ? -84.146 26.539 27.143 1.00 40.69 359 PRO A N 1
ATOM 2863 C CA . PRO A 1 359 ? -84.944 25.809 28.147 1.00 40.69 359 PRO A CA 1
ATOM 2864 C C . PRO A 1 359 ? -85.974 24.805 27.566 1.00 40.69 359 PRO A C 1
ATOM 2866 O O . PRO A 1 359 ? -86.136 24.731 26.346 1.00 40.69 359 PRO A O 1
ATOM 2869 N N . PRO A 1 360 ? -86.682 24.010 28.407 1.00 41.88 360 PRO A N 1
ATOM 2870 C CA . PRO A 1 360 ? -87.470 22.873 27.936 1.00 41.88 360 PRO A CA 1
ATOM 2871 C C . PRO A 1 360 ? -88.820 23.301 27.344 1.00 41.88 360 PRO A C 1
ATOM 2873 O O . PRO A 1 360 ? -89.527 24.138 27.908 1.00 41.88 360 PRO A O 1
ATOM 2876 N N . ARG A 1 361 ? -89.212 22.676 26.226 1.00 37.22 361 ARG A N 1
ATOM 2877 C CA . ARG A 1 361 ? -90.579 22.748 25.692 1.00 37.22 361 ARG A CA 1
ATOM 2878 C C . ARG A 1 361 ? -91.441 21.631 26.289 1.00 37.22 361 ARG A C 1
ATOM 2880 O O . ARG A 1 361 ? -91.038 20.474 26.325 1.00 37.22 361 ARG A O 1
ATOM 2887 N N . ARG A 1 362 ? -92.619 22.034 26.774 1.00 38.97 362 ARG A N 1
ATOM 2888 C CA . ARG A 1 362 ? -93.718 21.205 27.290 1.00 38.97 362 ARG A CA 1
ATOM 2889 C C . ARG A 1 362 ? -94.509 20.526 26.162 1.00 38.97 362 ARG A C 1
ATOM 2891 O O . ARG A 1 362 ? -94.635 21.106 25.089 1.00 38.97 362 ARG A O 1
ATOM 2898 N N . GLY A 1 363 ? -95.166 19.419 26.527 1.00 33.66 363 GLY A N 1
ATOM 2899 C CA . GLY A 1 363 ? -96.312 18.795 25.842 1.00 33.66 363 GLY A CA 1
ATOM 2900 C C . GLY A 1 363 ? -95.882 17.752 24.810 1.00 33.66 363 GLY A C 1
ATOM 2901 O O . GLY A 1 363 ? -95.044 18.049 23.976 1.00 33.66 363 GLY A O 1
ATOM 2902 N N . GLY A 1 364 ? -96.354 16.508 24.795 1.00 33.72 364 GLY A N 1
ATOM 2903 C CA . GLY A 1 364 ? -97.530 15.878 25.393 1.00 33.72 364 GLY A CA 1
ATOM 2904 C C . GLY A 1 364 ? -98.155 14.968 24.324 1.00 33.72 364 GLY A C 1
ATOM 2905 O O . GLY A 1 364 ? -98.099 15.339 23.156 1.00 33.72 364 GLY A O 1
ATOM 2906 N N . ILE A 1 365 ? -98.784 13.859 24.757 1.00 34.28 365 ILE A N 1
ATOM 2907 C CA . ILE A 1 365 ? -99.812 13.067 24.029 1.00 34.28 365 ILE A CA 1
ATOM 2908 C C . ILE A 1 365 ? -99.235 12.136 22.926 1.00 34.28 365 ILE A C 1
ATOM 2910 O O . ILE A 1 365 ? -98.395 12.563 22.152 1.00 34.28 365 ILE A O 1
ATOM 2914 N N . GLN A 1 366 ? -99.618 10.868 22.711 1.00 33.38 366 GLN A N 1
ATOM 2915 C CA . GLN A 1 366 ? -100.520 9.880 23.335 1.00 33.38 366 GLN A CA 1
ATOM 2916 C C . GLN A 1 366 ? -100.463 8.628 22.419 1.00 33.38 366 GLN A C 1
ATOM 2918 O O . GLN A 1 366 ? -100.593 8.777 21.212 1.00 33.38 366 GLN A O 1
ATOM 2923 N N . ILE A 1 367 ? -100.256 7.445 23.011 1.00 38.47 367 ILE A N 1
ATOM 2924 C CA . ILE A 1 367 ? -100.880 6.126 22.727 1.00 38.47 367 ILE A CA 1
ATOM 2925 C C . ILE A 1 367 ? -100.995 5.639 21.258 1.00 38.47 367 ILE A C 1
ATOM 2927 O O . ILE A 1 367 ? -101.788 6.169 20.487 1.00 38.47 367 ILE A O 1
ATOM 2931 N N . MET A 1 368 ? -100.364 4.500 20.938 1.00 40.00 368 MET A N 1
ATOM 2932 C CA . MET A 1 368 ? -100.975 3.151 20.998 1.00 40.00 368 MET A CA 1
ATOM 2933 C C . MET A 1 368 ? -99.902 2.079 21.143 1.00 40.00 368 MET A C 1
ATOM 2935 O O . MET A 1 368 ? -98.847 2.223 20.487 1.00 40.00 368 MET A O 1
#

Nearest PDB structures (foldseek):
  1p4d-assembly3_C  TM=4.347E-01  e=9.081E-02  Escherichia coli
  1p4d-assembly1_A  TM=3.574E-01  e=7.178E-02  Escherichia coli
  3zph-assembly1_E  TM=3.768E-01  e=6.636E+00  Eubacterium ramulus
  8g6f-assembly1_V  TM=1.389E-01  e=5.297E-01  Plasmodium falciparum Dd2
  8u15-assembly1_A  TM=1.268E-01  e=1.619E+00  Homo sapiens

Mean predicted aligned error: 13.46 Å

pLDDT: mean 78.81, std 19.66, range [25.73, 98.25]

Solvent-accessible surface area (backbone atoms only — not comparable to full-atom values): 21365 Å² total; per-residue (Å²): 134,84,75,73,48,63,59,48,55,51,58,58,46,62,74,48,32,34,55,39,90,86,80,71,42,68,37,59,42,98,83,70,44,73,28,68,48,94,64,71,48,78,50,74,39,71,21,81,98,44,54,55,40,51,32,42,51,51,46,26,64,75,55,76,43,60,84,52,78,88,56,47,77,84,66,87,59,86,86,70,59,92,88,52,70,43,77,43,47,55,64,64,84,37,40,56,50,47,30,35,30,49,42,51,51,52,58,26,50,74,78,48,70,48,45,65,68,56,48,37,52,52,43,45,52,51,43,55,76,75,43,61,43,23,24,24,39,37,36,22,33,59,59,30,84,89,74,61,51,16,38,30,26,38,40,37,31,32,27,41,19,75,38,65,51,85,79,52,93,54,53,83,51,97,54,65,34,38,50,63,31,64,73,70,89,42,73,54,37,52,52,47,53,40,49,53,52,47,53,50,29,55,77,61,60,40,75,79,69,71,69,90,49,83,78,61,66,44,53,47,74,72,53,52,52,48,32,52,59,41,32,53,53,46,52,52,52,39,53,51,36,47,76,72,74,41,82,69,92,67,92,74,60,74,42,75,67,56,49,50,51,52,54,51,50,61,40,47,75,73,26,52,48,71,67,53,34,43,51,48,34,33,72,80,62,46,26,48,68,44,79,56,95,86,36,33,25,42,24,50,68,98,54,93,67,67,44,49,17,74,64,49,15,58,67,51,25,46,70,44,42,52,51,48,17,54,50,39,45,53,51,54,64,67,67,49,76,84,78,87,79,79,81,78,79,72,78,74,65,70,78,66,72,77,78,76,82,81,84,88,84,81,86,80,92,79,89,133

Secondary structure (DSSP, 8-state):
---SS--THHHHHHHHB-B-TTT-PBPB-TTSSBPBPS--EEEEES-TTS-HHHHHHHHHHHHT-SSSSTT--------S-TTS--------S-TTEEEEEEE--TTHHHHS---HHHHHHHHHHHHHHHSTTS-EEEEEESS-TTT----EEEEEEESB-SS--PPPTT--STTTTSTTPBP---HHHHHHHHHHHHHHHHHTT-----SSS--SB---HHHHHHHHHHHHHHHHHHHHHHHTTPPPS--S---HHHHHHHHHHHHHTT-SSHHHHHHHHHHHH--EEEEETTEEEEE-TT-SS-EEHHHHBGGGSHHHHHHHHHHHHHHHHHHS---S-----STTSSSSTTS----PPP------

Sequence (368 aa):
MTSKNSNYAAAESYLTFQHNEYTGLPILDEKGRPKLRDSYLLDTLECSESSFAMACLIANRKYGKNGGREDVKIHHIWRHPPKRMLIYSCAARTAGHTKYIISFDPKDAVENGLTMERAQALGLQFCKENFPGHPAIVCTHPDGHNSAGNIHVHIVIGSLRVRTVERQPFMDKPCDWEAGKKHRCTSAMLRHLRVAVMEMCEKADLNQINLLEAQGDHVSEREYWAQRRGQRRLDYANAKLAAEGQQPTQTVYQTELDKLRKQIYAVLNKTTTFEEFSALLMQEHGIAVKESRGRLSYCPPGRTKFITAKKLSKKLEKEQVLTALSQNIQLAAIIQPSSEKKPDKIRKLVDIQTRHRLPPRRGGIQIM

Foldseek 3Di:
DDDLEQPLCVVVCLQFFDADPQPRHADADPVRHTHTDPDKDKDKDLQPPHDLSVSLVVLCVVLVASPDPVRFDDDADDFDDDPAFDQHQDPPVYGFKTKTKGWFDLCCVPPVVDDQVNQQVLQVVLCCVLPPQWIWMWMWDQADDPRPRIIMIMIMTGQFRQAADDDDPLQPDPCCRHGSHGHDCDPSSVVVSQVSSQVSCVVSVGDHDRPVDRPDWGQDPVRNSVQVVQQVVLVVVQVVCVVVVHHDPDNGDDDPLRVVLVLLVVLLQQAQDPVSSQVVSCVVFVWHWDDDPQWIWIDGPPDPDTHTQVNTGPCSTNVNSNVSSNVSVVVVVVPPPPPDDDPPPPVPPPVVVVPDDDDDDDDDDDDD

Radius of gyration: 32.13 Å; Cα contacts (8 Å, |Δi|>4): 540; chains: 1; bounding box: 130×61×63 Å